Protein 5A71 (pdb70)

Nearest PDB structures (foldseek):
  6j1r-assembly2_A  TM=9.848E-01  e=8.893E-66  Moesziomyces antarcticus
  6j1q-assembly2_B  TM=9.847E-01  e=3.358E-65  Moesziomyces antarcticus
  4k5q-assembly1_A  TM=9.839E-01  e=2.801E-65  Moesziomyces antarcticus
  4k6h-assembly1_A  TM=9.852E-01  e=5.124E-65  Moesziomyces antarcticus
  6j1p-assembly1_A  TM=9.901E-01  e=2.779E-64  Moesziomyces antarcticus

Solvent-accessible surface area: 22688 Å² total; per-residue (Å²): 109,34,98,55,106,57,26,88,74,64,54,79,124,84,58,0,55,87,12,15,64,8,70,86,39,58,32,89,84,10,86,117,5,0,0,0,0,0,0,22,0,0,34,0,42,75,0,0,78,9,0,1,12,36,3,0,58,92,16,50,13,23,0,0,27,0,31,1,81,58,80,0,0,56,23,0,1,18,1,0,3,11,1,3,7,0,0,58,24,0,44,71,12,18,59,95,85,118,0,9,2,0,0,2,8,0,0,0,0,0,2,0,0,0,3,0,7,2,25,48,0,50,67,38,3,39,31,1,0,0,0,0,0,4,0,51,0,11,80,54,6,27,11,18,14,73,33,38,57,1,2,11,0,14,41,0,9,16,44,54,10,2,0,5,5,0,0,119,86,3,29,0,17,51,41,36,8,43,0,0,0,0,0,0,16,38,0,36,69,3,16,51,0,83,49,76,28,53,124,0,0,0,50,0,95,114,17,47,30,4,7,0,10,61,43,18,26,124,171,30,100,4,71,4,7,8,0,1,4,1,27,0,0,10,9,0,0,105,6,0,7,127,8,128,73,4,37,5,106,72,104,66,21,24,124,129,30,27,43,49,119,17,0,86,82,5,55,103,121,47,60,109,52,0,76,55,7,52,64,58,1,19,58,14,30,74,92,16,53,94,54,111,34,11,17,52,2,39,90,46,0,98,91,58,1,96,43,81,189,9,58,100,25,99,10,143,107,31,98,56,106,48,25,86,73,62,53,81,131,81,62,0,51,86,13,14,63,11,76,86,32,56,39,94,84,10,82,112,4,0,0,0,0,0,0,18,2,3,35,0,42,98,0,0,81,8,0,0,10,31,2,0,58,91,37,46,21,20,0,0,29,0,30,1,78,58,82,0,2,56,21,0,3,20,1,0,4,7,1,2,6,0,1,58,30,0,45,62,10,22,59,95,85,125,1,12,2,0,0,4,8,0,0,0,0,0,1,0,0,0,3,0,6,2,23,50,0,54,85,42,7,26,29,1,0,0,0,0,0,3,1,56,0,21,90,59,82,41,137,73,29,70,152,42,70,10,1,10,0,38,50,0,14,63,59,48,8,1,0,6,6,0,0,124,87,4,31,0,29,51,41,37,10,46,0,0,0,0,0,0,16,13,0,25,70,1,14,32,0,96,44,77,34,78,103,0,0,0,50,0,125,95,18,50,31,6,8,0,16,63,50,16,23,85,40,17,30,4,39,5,6,10,0,1,5,1,22,0,0,4,3,0,0,64,4,1,7,154,7,141,87,4,38,5,116,70,92,52,21,24,117,130,33,26,39,21,23,20,0,83,78,5,63,98,130,49,61,94,50,0,78,55,11,46,73,85,5,18,57,22,25,73,90,17,60,84,59,121,33,9,16,52,2,49,87,50,0,91,91,59,0,97,44,76,177,14,59,97,29,86,12,134

InterPro domains:
  IPR029058 Alpha/Beta hydrolase fold [G3DSA:3.40.50.1820] (26-342)
  IPR029058 Alpha/Beta hydrolase fold [SSF53474] (57-226)
  IPR053228 Stereospecific Lipase [PTHR37574] (26-327)

Sequence (632 aa):
LPSGSDPAFSQPKSVLDAGLTCQGASPSSVSKPILLVPGTGTTGPQSFDSNWIPLSTQLGYTPCWISPPPFMLNNDTTQVNTEYMVNAITALYAGSGNNKLPVLTWSSQGGLVAQWGLTFFPSIRSKVDRLMAFAPDYKGTVVLAGPLDALAVSAPSVWQQTTTGSALTTALRNAGGLTQIVPTTNLLYSATDEIVQPQVVSSNSPLDSSYLFNGKNVQAQAAVVCGPLFVIDHAGSLTSQFSYVVGRSALRSTTGQARSADYGITDCNPLPANDLTPEQKVAAAALLLAAPPAAAAAAAAIVAGPKQNCEPDLMMPYARPFAVGKRTCSGIVTLPSGSDPAFSQPKKSVLDAGLTCCQGASPSSSVSSKPILLVPGTGTTGPQSFDSNWIPLSSTQLGYTPCWISPPPFMLNDTQVNTEYMMVNAITALYAGSGNNNKKLPVLTWSSQGGLVAQWGLTFFPSIRSKKVDRLMAFAPDYKGTVLAGPLLDALAVSAPSVWQQTTGSALTTALRNAGGLTQIVPTTNLYSATDEIVQPQVSNSPLDSSYLFNGKNVQAQAVCGPLFVIDHAGSLTSQFSYVVVGRSALRRSTTGQARSADYGITDCNPLPANDLTTPPEQKVAAAALLAPAAAAIVAGPKQNCEPDLMMPYARPFAVGKRTCSGIVT

Foldseek 3Di:
DDDDAFDDAPDDPVLLLVQKDWPPDRLQAAAQEEEEEEAFLAARCLLPVLACCVLVVVVPHTYMYGGPPDRNLADLQNSLVSVLSSLVSNCNNHPVDAHAYEYAECRVLSVLVCVLRHVVCLSRHQAYEYFNYQLQAACVLVVCLVVQLGGQVNQLRHHPHLNSLLCVLSPSLADSHAYEYEYECQAPHHDDQQPQDSVGRRHHHVYNYHYPCVFANSVQDAYRLLSRFWQLNSQLVVQQRPDPRNHHDPVRDHNVSSTSQGHPPGDPVSSVSSVVSCPSSVVSSVVDDTGNFHADDDPSRLVSRAQGATPVGGRD/DDDDAFDDAPDDLVVLLVQKDWVPDDLQAAAQEEEEEEAALAFRCLLPVLACCVLVVVVPHTYMYGGPPDRNLAALVNSLVSVLSSLVSNCNNNVNAAHAYEYAESRVLSVLVCVLRHVVCLRRHQAYEYFNYQLQAACDPDDLDDPLWFTQVNQVRHHLHLNSLLCVLSPSLADSHAYEYEYECAAPGHDDQNPQDVVGRRHGHVYNYHHPCVFANDPLDAYSLLSRFWQLNSQLVSQCRPDPRNHHDPVRDGNVSSTSQGHPPRDPVSSVSSVVSVPSSSVSRSVDHTDRFHDDDDPSRLVSRAQGATPVGGGD

Secondary structure (DSSP, 8-state):
---SPPPPPSS-HHHHHHTEEETTBBTTB-SSEEEEEPPTT--HHHHHTTTHHHHHHHTT-EEEEE--TTTT-S-HHHHHHHHHHHHHHHHHHTTS--EEEEEETHHHHHHHHHHHH-GGGTTTEEEEEEES--TT-BGGGHHHHHTT-B-HHHHHTBTT-HHHHHHHHTTTTB-SS-EEEEE-TT-SSS----SSSTTSTT--BTSEEEEHHHHH-TT----TTHHHHBHHHHHHHHHHHH-TTSS--GGG--GGG---SBPTTS-HHHHHHHHTTHHHHHHHHHHS--BSSPPPPPTTTGGGSTT-EETTEE--/---SPPPPPSS-HHHHHHTEEETTBBTTB-SSEEEEEPPTT--HHHHHTTTHHHHHHHTT-EEEEE--TTTT-S-HHHHHHHHHHHHHHHHHHTTS--EEEEEETHHHHHHHHHHHH-GGGGGGEEEEEEES--TT-B----TTS-TT-B-HHHHHTBTT-HHHHHHHHTTTTB-SS-EEEEE-TT-SSS----SSSTTSTT--BTSEEEEHHHHH-TT----TTHHHHBHHHHHHHHHHHH-TTSS--GGG--GGG---SB-TTS-HHHHHHHHTSHHHHHHHHHHS--BSSPPPPPTTTGGGSTT-EETTEE--

B-factor: mean 13.01, std 9.09, range [2.25, 96.19]

Organism: Pseudozyma antarctica (NCBI:txid84753)

CATH classification: 3.40.50.1820

Structure (mmCIF, N/CA/C/O backbone):
data_5A71
#
_entry.id   5A71
#
_cell.length_a   39.670
_cell.length_b   48.940
_cell.length_c   71.610
_cell.angle_alpha   88.74
_cell.angle_beta   97.15
_cell.angle_gamma   108.44
#
_symmetry.space_group_name_H-M   'P 1'
#
loop_
_entity.id
_entity.type
_entity.pdbx_description
1 polymer 'LIPASE B'
2 branched 2-acetamido-2-deoxy-beta-D-glucopyranose-(1-4)-2-acetamido-2-deoxy-beta-D-glucopyranose
3 non-polymer 'ISOPROPYL ALCOHOL'
4 non-polymer 'POTASSIUM ION'
5 non-polymer 'SODIUM ION'
6 water water
#
loop_
_atom_site.group_PDB
_atom_site.id
_atom_site.type_symbol
_atom_site.label_atom_id
_atom_site.label_alt_id
_atom_site.label_comp_id
_atom_site.label_asym_id
_atom_site.label_entity_id
_atom_site.label_seq_id
_atom_site.pdbx_PDB_ins_code
_atom_site.Cartn_x
_atom_site.Cartn_y
_atom_site.Cartn_z
_atom_site.occupancy
_atom_site.B_iso_or_equiv
_atom_site.auth_seq_id
_atom_site.auth_comp_id
_atom_site.auth_asym_id
_atom_site.auth_atom_id
_atom_site.pdbx_PDB_model_num
ATOM 1 N N . LEU A 1 1 ? -6.935 12.802 -14.193 1.00 16.07 1 LEU A N 1
ATOM 2 C CA . LEU A 1 1 ? -5.958 11.663 -13.986 1.00 11.36 1 LEU A CA 1
ATOM 3 C C . LEU A 1 1 ? -4.905 11.778 -15.090 1.00 10.15 1 LEU A C 1
ATOM 4 O O . LEU A 1 1 ? -5.291 11.842 -16.277 1.00 11.59 1 LEU A O 1
ATOM 9 N N . PRO A 1 2 ? -3.616 11.797 -14.796 1.00 8.80 2 PRO A N 1
ATOM 10 C CA . PRO A 1 2 ? -2.643 11.885 -15.859 1.00 9.28 2 PRO A CA 1
ATOM 11 C C . PRO A 1 2 ? -2.792 10.707 -16.817 1.00 8.81 2 PRO A C 1
ATOM 12 O O . PRO A 1 2 ? -3.068 9.620 -16.427 1.00 11.13 2 PRO A O 1
ATOM 16 N N . SER A 1 3 ? -2.519 10.965 -18.099 1.00 8.28 3 SER A N 1
ATOM 17 C CA . SER A 1 3 ? -2.660 9.990 -19.137 1.00 9.39 3 SER A CA 1
ATOM 18 C C . SER A 1 3 ? -1.655 10.120 -20.220 1.00 10.56 3 SER A C 1
ATOM 19 O O . SER A 1 3 ? -1.871 9.654 -21.355 1.00 15.05 3 SER A O 1
ATOM 22 N N . GLY A 1 4 ? -0.547 10.767 -19.961 1.00 8.14 4 GLY A N 1
ATOM 23 C CA . GLY A 1 4 ? 0.525 10.989 -20.934 1.00 8.84 4 GLY A CA 1
ATOM 24 C C . GLY A 1 4 ? 1.676 10.071 -20.682 1.00 7.93 4 GLY A C 1
ATOM 25 O O . GLY A 1 4 ? 1.528 8.933 -20.254 1.00 8.61 4 GLY A O 1
ATOM 26 N N . SER A 1 5 ? 2.883 10.567 -20.955 1.00 7.83 5 SER A N 1
ATOM 27 C CA . SER A 1 5 ? 4.066 9.778 -20.825 1.00 7.82 5 SER A CA 1
ATOM 28 C C . SER A 1 5 ? 4.354 9.495 -19.373 1.00 7.47 5 SER A C 1
ATOM 29 O O . SER A 1 5 ? 4.023 10.244 -18.482 1.00 9.80 5 SER A O 1
ATOM 32 N N . ASP A 1 6 ? 5.055 8.384 -19.151 1.00 7.21 6 ASP A N 1
ATOM 33 C CA . ASP A 1 6 ? 5.612 8.082 -17.812 1.00 7.70 6 ASP A CA 1
ATOM 34 C C . ASP A 1 6 ? 6.696 9.116 -17.520 1.00 8.74 6 ASP A C 1
ATOM 35 O O . ASP A 1 6 ? 7.521 9.404 -18.391 1.00 11.29 6 ASP A O 1
ATOM 40 N N . PRO A 1 7 ? 6.819 9.584 -16.287 1.00 8.01 7 PRO A N 1
ATOM 41 C CA . PRO A 1 7 ? 8.038 10.248 -15.869 1.00 9.02 7 PRO A CA 1
ATOM 42 C C . PRO A 1 7 ? 9.235 9.325 -15.961 1.00 8.98 7 PRO A C 1
ATOM 43 O O . PRO A 1 7 ? 9.150 8.140 -15.839 1.00 10.07 7 PRO A O 1
ATOM 47 N N . ALA A 1 8 ? 10.394 9.945 -16.169 1.00 10.06 8 ALA A N 1
ATOM 48 C CA . ALA A 1 8 ? 11.687 9.217 -16.108 1.00 11.12 8 ALA A CA 1
ATOM 49 C C . ALA A 1 8 ? 11.984 8.871 -14.635 1.00 10.37 8 ALA A C 1
ATOM 50 O O . ALA A 1 8 ? 11.627 9.597 -13.696 1.00 15.07 8 ALA A O 1
ATOM 52 N N . PHE A 1 9 ? 12.629 7.756 -14.452 1.00 9.94 9 PHE A N 1
ATOM 53 C CA . PHE A 1 9 ? 13.116 7.404 -13.119 1.00 9.81 9 PHE A CA 1
ATOM 54 C C . PHE A 1 9 ? 14.346 8.219 -12.775 1.00 9.93 9 PHE A C 1
ATOM 55 O O . PHE A 1 9 ? 15.208 8.490 -13.625 1.00 13.24 9 PHE A O 1
ATOM 63 N N . SER A 1 10 ? 14.465 8.575 -11.506 1.00 9.77 10 SER A N 1
ATOM 64 C CA . SER A 1 10 ? 15.704 9.179 -10.938 1.00 9.94 10 SER A CA 1
ATOM 65 C C . SER A 1 10 ? 16.748 8.208 -10.650 1.00 9.54 10 SER A C 1
ATOM 66 O O . SER A 1 10 ? 17.933 8.543 -10.639 1.00 12.74 10 SER A O 1
ATOM 69 N N . GLN A 1 11 ? 16.384 6.981 -10.347 1.00 9.05 11 GLN A N 1
ATOM 70 C CA . GLN A 1 11 ? 17.341 5.951 -9.974 1.00 8.95 11 GLN A CA 1
ATOM 71 C C . GLN A 1 11 ? 17.683 5.101 -11.213 1.00 8.60 11 GLN A C 1
ATOM 72 O O . GLN A 1 11 ? 16.802 4.807 -12.015 1.00 9.99 11 GLN A O 1
ATOM 78 N N . PRO A 1 12 ? 18.905 4.608 -11.333 1.00 8.60 12 PRO A N 1
ATOM 79 C CA . PRO A 1 12 ? 19.240 3.688 -12.410 1.00 9.37 12 PRO A CA 1
ATOM 80 C C . PRO A 1 12 ? 18.513 2.376 -12.294 1.00 9.09 12 PRO A C 1
ATOM 81 O O . PRO A 1 12 ? 18.204 1.899 -11.201 1.00 9.03 12 PRO A O 1
ATOM 85 N N . LYS A 1 13 ? 18.366 1.717 -13.427 1.00 10.93 13 LYS A N 1
ATOM 86 C CA . LYS A 1 13 ? 17.757 0.395 -13.465 1.00 13.91 13 LYS A CA 1
ATOM 87 C C . LYS A 1 13 ? 18.482 -0.622 -12.576 1.00 11.34 13 LYS A C 1
ATOM 88 O O . LYS A 1 13 ? 17.797 -1.433 -11.915 1.00 12.67 13 LYS A O 1
ATOM 94 N N . SER A 1 14 ? 19.818 -0.566 -12.501 1.00 11.01 14 SER A N 1
ATOM 95 C CA . SER A 1 14 ? 20.504 -1.551 -11.671 1.00 11.38 14 SER A CA 1
ATOM 96 C C . SER A 1 14 ? 20.035 -1.397 -10.201 1.00 11.33 14 SER A C 1
ATOM 97 O O . SER A 1 14 ? 19.903 -2.418 -9.542 1.00 13.43 14 SER A O 1
ATOM 100 N N . VAL A 1 15 ? 19.853 -0.179 -9.778 1.00 9.18 15 VAL A N 1
ATOM 101 C CA . VAL A 1 15 ? 19.454 0.090 -8.406 1.00 9.09 15 VAL A CA 1
ATOM 102 C C . VAL A 1 15 ? 18.018 -0.429 -8.193 1.00 8.66 15 VAL A C 1
ATOM 103 O O . VAL A 1 15 ? 17.717 -1.097 -7.196 1.00 9.91 15 VAL A O 1
ATOM 107 N N . LEU A 1 16 ? 17.116 -0.060 -9.094 1.00 8.37 16 LEU A N 1
ATOM 108 C CA . LEU A 1 16 ? 15.727 -0.466 -8.912 1.00 8.07 16 LEU A CA 1
ATOM 109 C C . LEU A 1 16 ? 15.594 -1.958 -8.957 1.00 9.13 16 LEU A C 1
ATOM 110 O O . LEU A 1 16 ? 14.856 -2.577 -8.159 1.00 9.21 16 LEU A O 1
ATOM 115 N N . ASP A 1 17 ? 16.253 -2.632 -9.918 1.00 9.95 17 ASP A N 1
ATOM 116 C CA . ASP A 1 17 ? 16.214 -4.093 -9.947 1.00 12.29 17 ASP A CA 1
ATOM 117 C C . ASP A 1 17 ? 16.763 -4.762 -8.717 1.00 13.27 17 ASP A C 1
ATOM 118 O O . ASP A 1 17 ? 16.233 -5.795 -8.282 1.00 14.50 17 ASP A O 1
ATOM 123 N N . ALA A 1 18 ? 17.801 -4.162 -8.099 1.00 12.00 18 ALA A N 1
ATOM 124 C CA . ALA A 1 18 ? 18.358 -4.720 -6.904 1.00 13.77 18 ALA A CA 1
ATOM 125 C C . ALA A 1 18 ? 17.386 -4.785 -5.751 1.00 12.10 18 ALA A C 1
ATOM 126 O O . ALA A 1 18 ? 17.545 -5.543 -4.816 1.00 14.03 18 ALA A O 1
ATOM 128 N N . GLY A 1 19 ? 16.366 -3.889 -5.771 1.00 10.13 19 GLY A N 1
ATOM 129 C CA . GLY A 1 19 ? 15.383 -3.843 -4.704 1.00 9.42 19 GLY A CA 1
ATOM 130 C C . GLY A 1 19 ? 14.246 -4.799 -4.836 1.00 8.95 19 GLY A C 1
ATOM 131 O O . GLY A 1 19 ? 13.405 -4.850 -3.988 1.00 9.64 19 GLY A O 1
ATOM 132 N N . LEU A 1 20 ? 14.208 -5.614 -5.910 1.00 10.02 20 LEU A N 1
ATOM 133 C CA . LEU A 1 20 ? 13.154 -6.563 -6.191 1.00 9.33 20 LEU A CA 1
ATOM 134 C C . LEU A 1 20 ? 13.606 -7.963 -6.079 1.00 10.64 20 LEU A C 1
ATOM 135 O O . LEU A 1 20 ? 14.644 -8.341 -6.636 1.00 12.60 20 LEU A O 1
ATOM 140 N N . THR A 1 21 ? 12.866 -8.821 -5.328 1.00 9.74 21 THR A N 1
ATOM 141 C CA . THR A 1 21 ? 13.146 -10.210 -5.146 1.00 11.38 21 THR A CA 1
ATOM 142 C C . THR 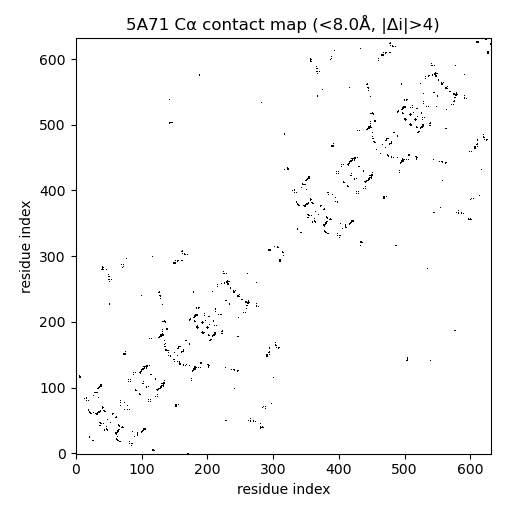A 1 21 ? 11.868 -10.988 -5.287 1.00 10.55 21 THR A C 1
ATOM 143 O O . THR A 1 21 ? 10.841 -10.553 -4.852 1.00 11.02 21 THR A O 1
ATOM 147 N N . CYS A 1 22 ? 12.002 -12.227 -5.800 1.00 11.21 22 CYS A N 1
ATOM 148 C CA . CYS A 1 22 ? 10.917 -13.151 -5.792 1.00 11.48 22 CYS A CA 1
ATOM 149 C C . CYS A 1 22 ? 11.348 -14.394 -4.996 1.00 12.59 22 CYS A C 1
ATOM 150 O O . CYS A 1 22 ? 12.459 -14.845 -5.094 1.00 13.86 22 CYS A O 1
ATOM 153 N N . GLN A 1 23 ? 10.367 -15.061 -4.379 1.00 11.23 23 GLN A N 1
ATOM 154 C CA . GLN A 1 23 ? 10.640 -16.286 -3.713 1.00 11.77 23 GLN A CA 1
ATOM 155 C C . GLN A 1 23 ? 10.884 -17.398 -4.699 1.00 11.81 23 GLN A C 1
ATOM 156 O O . GLN A 1 23 ? 10.004 -17.804 -5.424 1.00 13.94 23 GLN A O 1
ATOM 162 N N . GLY A 1 24 ? 12.059 -17.990 -4.685 1.00 11.92 24 GLY A N 1
ATOM 163 C CA . GLY A 1 24 ? 12.375 -19.166 -5.473 1.00 13.01 24 GLY A CA 1
ATOM 164 C C . GLY A 1 24 ? 12.428 -18.926 -6.923 1.00 11.95 24 GLY A C 1
ATOM 165 O O . GLY A 1 24 ? 12.334 -19.911 -7.679 1.00 14.83 24 GLY A O 1
ATOM 166 N N . ALA A 1 25 ? 12.597 -17.709 -7.385 1.00 12.08 25 ALA A N 1
ATOM 167 C CA . ALA A 1 25 ? 12.518 -17.408 -8.804 1.00 12.71 25 ALA A CA 1
ATOM 168 C C . ALA A 1 25 ? 13.193 -16.076 -9.060 1.00 13.86 25 ALA A C 1
ATOM 169 O O . ALA A 1 25 ? 13.274 -15.227 -8.204 1.00 14.96 25 ALA A O 1
ATOM 171 N N . SER A 1 26 ? 13.598 -15.877 -10.321 1.00 17.14 26 SER A N 1
ATOM 172 C CA . SER A 1 26 ? 14.029 -14.593 -10.832 1.00 17.92 26 SER A CA 1
ATOM 173 C C . SER A 1 26 ? 12.756 -13.803 -11.379 1.00 14.76 26 SER A C 1
ATOM 174 O O . SER A 1 26 ? 11.927 -14.424 -12.013 1.00 15.09 26 SER A O 1
ATOM 177 N N . PRO A 1 27 ? 12.726 -12.441 -11.223 1.00 16.71 27 PRO A N 1
ATOM 178 C CA . PRO A 1 27 ? 11.618 -11.705 -11.835 1.00 17.29 27 PRO A CA 1
ATOM 179 C C . PRO A 1 27 ? 11.530 -11.912 -13.302 1.00 16.28 27 PRO A C 1
ATOM 180 O O . PRO A 1 27 ? 10.512 -11.723 -13.849 1.00 18.30 27 PRO A O 1
ATOM 184 N N . SER A 1 28 ? 12.657 -12.284 -13.949 1.00 17.71 28 SER A N 1
ATOM 185 C CA . SER A 1 28 ? 12.656 -12.454 -15.403 1.00 18.95 28 SER A CA 1
ATOM 186 C C . SER A 1 28 ? 11.972 -13.677 -15.865 1.00 19.72 28 SER A C 1
ATOM 187 O O . SER A 1 28 ? 11.590 -13.719 -17.118 1.00 20.82 28 SER A O 1
ATOM 190 N N . SER A 1 29 ? 11.620 -14.615 -14.946 1.00 17.79 29 SER A N 1
ATOM 191 C CA . SER A 1 29 ? 10.963 -15.825 -15.329 1.00 20.64 29 SER A CA 1
ATOM 192 C C . SER A 1 29 ? 10.201 -16.370 -14.107 1.00 18.48 29 SER A C 1
ATOM 193 O O . SER A 1 29 ? 10.773 -17.091 -13.320 1.00 18.64 29 SER A O 1
ATOM 196 N N . VAL A 1 30 ? 8.982 -15.927 -13.911 1.00 17.01 30 VAL A N 1
ATOM 197 C CA . VAL A 1 30 ? 8.269 -16.220 -12.663 1.00 15.16 30 VAL A CA 1
ATOM 198 C C . VAL A 1 30 ? 6.816 -16.561 -13.024 1.00 15.61 30 VAL A C 1
ATOM 199 O O . VAL A 1 30 ? 6.261 -15.956 -13.860 1.00 16.06 30 VAL A O 1
ATOM 203 N N . SER A 1 31 ? 6.231 -17.508 -12.347 1.00 14.71 31 SER A N 1
ATOM 204 C CA . SER A 1 31 ? 4.919 -17.973 -12.498 1.00 16.02 31 SER A CA 1
ATOM 205 C C . SER A 1 31 ? 3.946 -17.265 -11.509 1.00 13.55 31 SER A C 1
ATOM 206 O O . SER A 1 31 ? 4.202 -17.335 -10.283 1.00 14.22 31 SER A O 1
ATOM 209 N N . LYS A 1 32 ? 2.929 -16.674 -12.059 1.00 13.74 32 LYS A N 1
ATOM 210 C CA . LYS A 1 32 ? 1.828 -16.114 -11.229 1.00 12.35 32 LYS A CA 1
ATOM 211 C C . LYS A 1 32 ? 2.412 -15.236 -10.104 1.00 10.48 32 LYS A C 1
ATOM 212 O O . LYS A 1 32 ? 2.076 -15.411 -8.913 1.00 10.16 32 LYS A O 1
ATOM 218 N N . PRO A 1 33 ? 3.234 -14.231 -10.429 1.00 9.65 33 PRO A N 1
ATOM 219 C CA . PRO A 1 33 ? 3.725 -13.328 -9.409 1.00 9.52 33 PRO A CA 1
ATOM 220 C C . PRO A 1 33 ? 2.582 -12.526 -8.745 1.00 8.65 33 PRO A C 1
ATOM 221 O O . PRO A 1 33 ? 1.594 -12.136 -9.342 1.00 9.74 33 PRO A O 1
ATOM 225 N N . ILE A 1 34 ? 2.860 -12.214 -7.456 1.00 7.91 34 ILE A N 1
ATOM 226 C CA . ILE A 1 34 ? 2.118 -11.158 -6.759 1.00 7.23 34 ILE A CA 1
ATOM 227 C C . ILE A 1 34 ? 3.153 -10.181 -6.231 1.00 6.92 34 ILE A C 1
ATOM 228 O O . ILE A 1 34 ? 4.135 -10.645 -5.662 1.00 8.51 34 ILE A O 1
ATOM 233 N N . LEU A 1 35 ? 2.959 -8.893 -6.412 1.00 6.63 35 LEU A N 1
ATOM 234 C CA . LEU A 1 35 ? 3.954 -7.926 -5.922 1.00 6.47 35 LEU A CA 1
ATOM 235 C C . LEU A 1 35 ? 3.441 -7.396 -4.564 1.00 6.01 35 LEU A C 1
ATOM 236 O O . LEU A 1 35 ? 2.366 -6.817 -4.477 1.00 6.56 35 LEU A O 1
ATOM 241 N N . LEU A 1 36 ? 4.303 -7.543 -3.567 1.00 6.19 36 LEU A N 1
ATOM 242 C CA . LEU A 1 36 ? 4.052 -7.093 -2.194 1.00 5.93 36 LEU A CA 1
ATOM 243 C C . LEU A 1 36 ? 4.838 -5.831 -1.927 1.00 5.74 36 LEU A C 1
ATOM 244 O O . LEU A 1 36 ? 6.054 -5.788 -2.145 1.00 6.77 36 LEU A O 1
ATOM 249 N N . VAL A 1 37 ? 4.150 -4.781 -1.471 1.00 5.51 37 VAL A N 1
ATOM 250 C CA . VAL A 1 37 ? 4.778 -3.477 -1.239 1.00 5.44 37 VAL A CA 1
ATOM 251 C C . VAL A 1 37 ? 4.696 -3.164 0.260 1.00 5.21 37 VAL A C 1
ATOM 252 O O . VAL A 1 37 ? 3.581 -3.071 0.791 1.00 5.39 37 VAL A O 1
ATOM 256 N N . PRO A 1 38 ? 5.829 -3.047 0.926 1.00 5.35 38 PRO A N 1
ATOM 257 C CA . PRO A 1 38 ? 5.872 -2.985 2.400 1.00 5.48 38 PRO A CA 1
ATOM 258 C C . PRO A 1 38 ? 5.474 -1.663 2.982 1.00 5.35 38 PRO A C 1
ATOM 259 O O . PRO A 1 38 ? 5.320 -0.633 2.328 1.00 6.01 38 PRO A O 1
ATOM 263 N N . GLY A 1 39 ? 5.307 -1.722 4.336 1.00 5.75 39 GLY A N 1
ATOM 264 C CA . GLY A 1 39 ? 4.982 -0.564 5.114 1.00 5.92 39 GLY A CA 1
ATOM 265 C C . GLY A 1 39 ? 6.185 0.264 5.548 1.00 5.61 39 GLY A C 1
ATOM 266 O O . GLY A 1 39 ? 7.340 -0.156 5.483 1.00 6.45 39 GLY A O 1
ATOM 267 N N . THR A 1 40 ? 5.902 1.464 6.051 1.00 6.21 40 THR A N 1
ATOM 268 C CA . THR A 1 40 ? 6.929 2.363 6.579 1.00 6.19 40 THR A CA 1
ATOM 269 C C . THR A 1 40 ? 7.781 1.620 7.613 1.00 6.21 40 THR A C 1
ATOM 270 O O . THR A 1 40 ? 7.269 0.970 8.516 1.00 6.63 40 THR A O 1
ATOM 274 N N . GLY A 1 41 ? 9.099 1.807 7.517 1.00 6.10 41 GLY A N 1
ATOM 275 C CA . GLY A 1 41 ? 10.007 1.269 8.513 1.00 6.82 41 GLY A CA 1
ATOM 276 C C . GLY A 1 41 ? 10.323 -0.206 8.323 1.00 6.53 41 GLY A C 1
ATOM 277 O O . GLY A 1 41 ? 10.913 -0.789 9.234 1.00 7.65 41 GLY A O 1
ATOM 278 N N . THR A 1 42 ? 10.041 -0.777 7.172 1.00 5.93 42 THR A N 1
ATOM 279 C CA . THR A 1 42 ? 10.286 -2.188 6.947 1.00 6.09 42 THR A CA 1
ATOM 280 C C . THR A 1 42 ? 10.855 -2.438 5.563 1.00 6.16 42 THR A C 1
ATOM 281 O O . THR A 1 42 ? 10.709 -1.631 4.643 1.00 6.82 42 THR A O 1
ATOM 285 N N . THR A 1 43 ? 11.488 -3.600 5.443 1.00 6.33 43 THR A N 1
ATOM 286 C CA . THR A 1 43 ? 11.765 -4.258 4.156 1.00 6.41 43 THR A CA 1
ATOM 287 C C . THR A 1 43 ? 10.560 -5.131 3.763 1.00 6.23 43 THR A C 1
ATOM 288 O O . THR A 1 43 ? 9.647 -5.392 4.584 1.00 6.24 43 THR A O 1
ATOM 292 N N . GLY A 1 44 ? 10.571 -5.619 2.531 1.00 6.11 44 GLY A N 1
ATOM 293 C CA . GLY A 1 44 ? 9.565 -6.574 2.107 1.00 6.47 44 GLY A CA 1
ATOM 294 C C . GLY A 1 44 ? 9.454 -7.774 3.037 1.00 6.29 44 GLY A C 1
ATOM 295 O O . GLY A 1 44 ? 8.358 -8.135 3.504 1.00 6.62 44 GLY A O 1
ATOM 296 N N . PRO A 1 45 ? 10.559 -8.435 3.333 1.00 6.50 45 PRO A N 1
ATOM 297 C CA . PRO A 1 45 ? 10.510 -9.604 4.234 1.00 6.96 45 PRO A CA 1
ATOM 298 C C . PRO A 1 45 ? 9.977 -9.204 5.606 1.00 6.83 45 PRO A C 1
ATOM 299 O O . PRO A 1 45 ? 9.202 -9.988 6.216 1.00 7.48 45 PRO A O 1
ATOM 303 N N . GLN A 1 46 ? 10.378 -8.078 6.134 1.00 6.17 46 GLN A N 1
ATOM 304 C CA . GLN A 1 46 ? 9.870 -7.717 7.450 1.00 6.84 46 GLN A CA 1
ATOM 305 C C . GLN A 1 46 ? 8.398 -7.471 7.459 1.00 6.76 46 GLN A C 1
ATOM 306 O O . GLN A 1 46 ? 7.696 -7.816 8.436 1.00 7.71 46 GLN A O 1
ATOM 312 N N . SER A 1 47 ? 7.824 -6.869 6.402 1.00 6.23 47 SER A N 1
ATOM 313 C CA . SER A 1 47 ? 6.395 -6.688 6.365 1.00 6.32 47 SER A CA 1
ATOM 314 C C . SER A 1 47 ? 5.642 -8.018 6.205 1.00 6.14 47 SER A C 1
ATOM 315 O O . SER A 1 47 ? 4.566 -8.163 6.764 1.00 6.47 47 SER A O 1
ATOM 318 N N . PHE A 1 48 ? 6.208 -8.949 5.383 1.00 6.10 48 PHE A N 1
ATOM 319 C CA . PHE A 1 48 ? 5.364 -10.028 4.830 1.00 5.88 48 PHE A CA 1
ATOM 320 C C . PHE A 1 48 ? 5.812 -11.438 5.136 1.00 6.38 48 PHE A C 1
ATOM 321 O O . PHE A 1 48 ? 5.051 -12.374 4.862 1.00 6.36 48 PHE A O 1
ATOM 329 N N . ASP A 1 49 ? 7.011 -11.658 5.679 1.00 6.58 49 ASP A N 1
ATOM 330 C CA . ASP A 1 49 ? 7.458 -13.023 5.919 1.00 7.01 49 ASP A CA 1
ATOM 331 C C . ASP A 1 49 ? 6.502 -13.803 6.832 1.00 7.48 49 ASP A C 1
ATOM 332 O O . ASP A 1 49 ? 6.332 -14.993 6.685 1.00 8.42 49 ASP A O 1
ATOM 337 N N . SER A 1 50 ? 5.895 -13.115 7.776 1.00 7.13 50 SER A N 1
ATOM 338 C CA . SER A 1 50 ? 5.031 -13.757 8.760 1.00 8.17 50 SER A CA 1
ATOM 339 C C . SER A 1 50 ? 3.609 -13.834 8.310 1.00 7.95 50 SER A C 1
ATOM 340 O O . SER A 1 50 ? 2.748 -14.266 9.101 1.00 9.86 50 SER A O 1
ATOM 343 N N . ASN A 1 51 ? 3.290 -13.425 7.073 1.00 6.85 51 ASN A N 1
ATOM 344 C CA . ASN A 1 51 ? 1.911 -13.276 6.678 1.00 6.69 51 ASN A CA 1
ATOM 345 C C . ASN A 1 51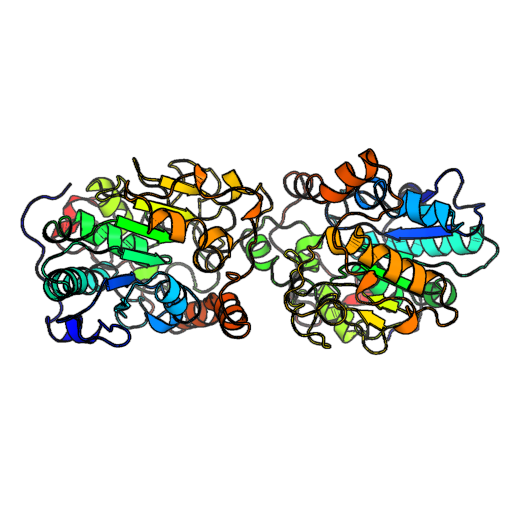 ? 1.753 -13.547 5.162 1.00 6.56 51 ASN A C 1
ATOM 346 O O . ASN A 1 51 ? 1.663 -14.718 4.775 1.00 6.91 51 ASN A O 1
ATOM 351 N N . TRP A 1 52 ? 1.739 -12.528 4.331 1.00 6.30 52 TRP A N 1
ATOM 352 C CA . TRP A 1 52 ? 1.353 -12.700 2.946 1.00 6.39 52 TRP A CA 1
ATOM 353 C C . TRP A 1 52 ? 2.384 -13.394 2.083 1.00 6.36 52 TRP A C 1
ATOM 354 O O . TRP A 1 52 ? 1.989 -13.879 1.007 1.00 7.31 52 TRP A O 1
ATOM 365 N N . ILE A 1 53 ? 3.649 -13.497 2.469 1.00 6.83 53 ILE A N 1
ATOM 366 C CA . ILE A 1 53 ? 4.556 -14.356 1.685 1.00 6.83 53 ILE A CA 1
ATOM 367 C C . ILE A 1 53 ? 4.071 -15.824 1.775 1.00 7.95 53 ILE A C 1
ATOM 368 O O . ILE A 1 53 ? 3.702 -16.384 0.713 1.00 8.13 53 ILE A O 1
ATOM 373 N N . PRO A 1 54 ? 3.918 -16.432 2.953 1.00 7.98 54 PRO A N 1
ATOM 374 C CA . PRO A 1 54 ? 3.395 -17.809 2.978 1.00 9.09 54 PRO A CA 1
ATOM 375 C C . PRO A 1 54 ? 1.928 -17.876 2.552 1.00 8.37 54 PRO A C 1
ATOM 376 O O . PRO A 1 54 ? 1.538 -18.876 1.878 1.00 9.51 54 PRO A O 1
ATOM 380 N N . LEU A 1 55 ? 1.109 -16.895 2.880 1.00 7.75 55 LEU A N 1
ATOM 381 C CA . LEU A 1 55 ? -0.321 -17.024 2.534 1.00 7.98 55 LEU A CA 1
ATOM 382 C C . LEU A 1 55 ? -0.510 -16.948 1.054 1.00 8.45 55 LEU A C 1
ATOM 383 O O . LEU A 1 55 ? -1.305 -17.697 0.488 1.00 9.79 55 LEU A O 1
ATOM 388 N N . SER A 1 56 ? 0.207 -16.022 0.362 1.00 7.81 56 SER A N 1
ATOM 389 C CA . SER A 1 56 ? 0.071 -15.985 -1.072 1.00 8.41 56 SER A CA 1
ATOM 390 C C . SER A 1 56 ? 0.605 -17.217 -1.783 1.00 8.99 56 SER A C 1
ATOM 391 O O . SER A 1 56 ? 0.058 -17.681 -2.782 1.00 9.28 56 SER A O 1
ATOM 394 N N . THR A 1 57 ? 1.637 -17.763 -1.215 1.00 9.10 57 THR A N 1
ATOM 395 C CA . THR A 1 57 ? 2.201 -19.012 -1.762 1.00 9.81 57 THR A CA 1
ATOM 396 C C . THR A 1 57 ? 1.184 -20.135 -1.670 1.00 10.64 57 THR A C 1
ATOM 397 O O . THR A 1 57 ? 0.986 -20.872 -2.668 1.00 12.10 57 THR A O 1
ATOM 401 N N . GLN A 1 58 ? 0.457 -20.247 -0.593 1.00 10.79 58 GLN A N 1
ATOM 402 C CA . GLN A 1 58 ? -0.546 -21.258 -0.467 1.00 11.75 58 GLN A CA 1
ATOM 403 C C . GLN A 1 58 ? -1.715 -21.014 -1.434 1.00 11.84 58 GLN A C 1
ATOM 404 O O . GLN A 1 58 ? -2.439 -22.035 -1.752 1.00 14.32 58 GLN A O 1
ATOM 410 N N . LEU A 1 59 ? -1.961 -19.833 -1.879 1.00 11.67 59 LEU A N 1
ATOM 411 C CA . LEU A 1 59 ? -2.987 -19.506 -2.906 1.00 11.67 59 LEU A CA 1
ATOM 412 C C . LEU A 1 59 ? -2.465 -19.712 -4.298 1.00 13.11 59 LEU A C 1
ATOM 413 O O . LEU A 1 59 ? -3.219 -19.480 -5.252 1.00 16.76 59 LEU A O 1
ATOM 418 N N . GLY A 1 60 ? -1.228 -20.113 -4.461 1.00 12.14 60 GLY A N 1
ATOM 419 C CA . GLY A 1 60 ? -0.712 -20.446 -5.795 1.00 13.59 60 GLY A CA 1
ATOM 420 C C . GLY A 1 60 ? 0.048 -19.343 -6.481 1.00 12.17 60 GLY A C 1
ATOM 421 O O . GLY A 1 60 ? 0.500 -19.572 -7.629 1.00 16.16 60 GLY A O 1
ATOM 422 N N . TYR A 1 61 ? 0.368 -18.276 -5.794 1.00 10.30 61 TYR A N 1
ATOM 423 C CA . TYR A 1 61 ? 1.197 -17.215 -6.367 1.00 10.53 61 TYR A CA 1
ATOM 424 C C . TYR A 1 61 ? 2.658 -17.447 -6.084 1.00 10.18 61 TYR A C 1
ATOM 425 O O . TYR A 1 61 ? 3.014 -18.163 -5.100 1.00 11.00 61 TYR A O 1
ATOM 434 N N . THR A 1 62 ? 3.533 -16.780 -6.834 1.00 10.15 62 THR A N 1
ATOM 435 C CA . THR A 1 62 ? 4.877 -16.635 -6.389 1.00 9.89 62 THR A CA 1
ATOM 436 C C . THR A 1 62 ? 5.018 -15.224 -5.794 1.00 8.59 62 THR A C 1
ATOM 437 O O . THR A 1 62 ? 4.931 -14.251 -6.477 1.00 9.21 62 THR A O 1
ATOM 441 N N . PRO A 1 63 ? 5.236 -15.136 -4.447 1.00 8.62 63 PRO A N 1
ATOM 442 C CA . PRO A 1 63 ? 5.368 -13.772 -3.895 1.00 8.38 63 PRO A CA 1
ATOM 443 C C . PRO A 1 63 ? 6.690 -13.137 -4.329 1.00 7.96 63 PRO A C 1
ATOM 444 O O . PRO A 1 63 ? 7.765 -13.799 -4.266 1.00 8.67 63 PRO A O 1
ATOM 448 N N . CYS A 1 64 ? 6.598 -11.876 -4.675 1.00 7.46 64 CYS A N 1
ATOM 449 C CA . CYS A 1 64 ? 7.721 -11.045 -4.977 1.00 7.57 64 CYS A CA 1
ATOM 450 C C . CYS A 1 64 ? 7.544 -9.758 -4.173 1.00 7.25 64 CYS A C 1
ATOM 451 O O . CYS A 1 64 ? 6.408 -9.399 -3.824 1.00 7.59 64 CYS A O 1
ATOM 454 N N . TRP A 1 65 ? 8.627 -9.071 -3.876 1.00 6.96 65 TRP A N 1
ATOM 455 C CA . TRP A 1 65 ? 8.510 -7.848 -3.043 1.00 6.80 65 TRP A CA 1
ATOM 456 C C . TRP A 1 65 ? 9.632 -6.897 -3.407 1.00 6.92 65 TRP A C 1
ATOM 457 O O . TRP A 1 65 ? 10.652 -7.265 -3.944 1.00 7.76 65 TRP A O 1
ATOM 468 N N . ILE A 1 66 ? 9.359 -5.642 -3.087 1.00 6.58 66 ILE A N 1
ATOM 469 C CA . ILE A 1 66 ? 10.426 -4.622 -3.100 1.00 6.74 66 ILE A CA 1
ATOM 470 C C . ILE A 1 66 ? 10.787 -4.215 -1.706 1.00 6.42 66 ILE A C 1
ATOM 471 O O . ILE A 1 66 ? 9.969 -4.232 -0.792 1.00 6.80 66 ILE A O 1
ATOM 476 N N . SER A 1 67 ? 12.034 -3.788 -1.579 1.00 6.38 67 SER A N 1
ATOM 477 C CA . SER A 1 67 ? 12.558 -3.286 -0.314 1.00 6.58 67 SER A CA 1
ATOM 478 C C . SER A 1 67 ? 13.287 -1.948 -0.559 1.00 6.81 67 SER A C 1
ATOM 479 O O . SER A 1 67 ? 14.536 -1.922 -0.454 1.00 8.49 67 SER A O 1
ATOM 482 N N . PRO A 1 68 ? 12.602 -0.886 -0.841 1.00 7.27 68 PRO A N 1
ATOM 483 C CA . PRO A 1 68 ? 13.290 0.401 -1.082 1.00 8.24 68 PRO A CA 1
ATOM 484 C C . PRO A 1 68 ? 14.018 0.822 0.177 1.00 8.22 68 PRO A C 1
ATOM 485 O O . PRO A 1 68 ? 13.439 0.879 1.242 1.00 8.35 68 PRO A O 1
ATOM 489 N N . PRO A 1 69 ? 15.322 1.158 0.030 1.00 9.34 69 PRO A N 1
ATOM 490 C CA . PRO A 1 69 ? 16.062 1.530 1.240 1.00 9.71 69 PRO A CA 1
ATOM 491 C C . PRO A 1 69 ? 15.917 3.013 1.548 1.00 8.04 69 PRO A C 1
ATOM 492 O O . PRO A 1 69 ? 15.570 3.804 0.720 1.00 8.68 69 PRO A O 1
ATOM 496 N N . PRO A 1 70 ? 16.183 3.392 2.815 1.00 7.76 70 PRO A N 1
ATOM 497 C CA . PRO A 1 70 ? 16.310 2.535 4.024 1.00 8.11 70 PRO A CA 1
ATOM 498 C C . PRO A 1 70 ? 14.932 2.314 4.613 1.00 7.06 70 PRO A C 1
ATOM 499 O O . PRO A 1 70 ? 14.285 3.243 5.088 1.00 7.12 70 PRO A O 1
ATOM 503 N N . PHE A 1 71 ? 14.468 1.094 4.525 1.00 6.46 71 PHE A N 1
ATOM 504 C CA . PHE A 1 71 ? 13.254 0.697 5.245 1.00 6.06 71 PHE A CA 1
ATOM 505 C C . PHE A 1 71 ? 12.045 1.561 4.905 1.00 5.87 71 PHE A C 1
ATOM 506 O O . PHE A 1 71 ? 11.237 1.848 5.786 1.00 5.89 71 PHE A O 1
ATOM 514 N N . MET A 1 72 ? 11.870 1.928 3.625 1.00 5.64 72 MET A N 1
ATOM 515 C CA . MET A 1 72 ? 10.699 2.713 3.235 1.00 5.42 72 MET A CA 1
ATOM 516 C C . MET A 1 72 ? 10.635 4.085 3.902 1.00 5.64 72 MET A C 1
ATOM 517 O O . MET A 1 72 ? 9.589 4.741 3.893 1.00 6.73 72 MET A O 1
ATOM 522 N N . LEU A 1 73 ? 11.758 4.573 4.427 1.00 5.61 73 LEU A N 1
ATOM 523 C CA . LEU A 1 73 ? 11.780 5.864 5.108 1.00 5.65 73 LEU A CA 1
ATOM 524 C C . LEU A 1 73 ? 12.166 7.013 4.214 1.00 5.75 73 LEU A C 1
ATOM 525 O O . LEU A 1 73 ? 11.966 8.181 4.564 1.00 6.34 73 LEU A O 1
ATOM 530 N N A ASN A 1 74 ? 12.741 6.714 3.033 0.88 5.87 74 ASN A N 1
ATOM 531 N N B ASN A 1 74 ? 12.696 6.684 3.030 0.12 5.93 74 ASN A N 1
ATOM 532 C CA A ASN A 1 74 ? 13.110 7.769 2.091 0.88 6.12 74 ASN A CA 1
ATOM 533 C CA B ASN A 1 74 ? 13.040 7.695 2.058 0.12 6.02 74 ASN A CA 1
ATOM 534 C C A ASN A 1 74 ? 11.884 8.130 1.219 0.88 5.87 74 ASN A C 1
ATOM 535 C C B ASN A 1 74 ? 11.859 8.100 1.181 0.12 5.93 74 ASN A C 1
ATOM 536 O O A ASN A 1 74 ? 10.858 7.490 1.271 0.88 6.45 74 ASN A O 1
ATOM 537 O O B ASN A 1 74 ? 10.802 7.435 1.187 0.12 7.08 74 ASN A O 1
ATOM 546 N N . ASP A 1 75 ? 12.086 9.177 0.423 1.00 6.00 75 ASP A N 1
ATOM 547 C CA . ASP A 1 75 ? 11.092 9.752 -0.501 1.00 5.83 75 ASP A CA 1
ATOM 548 C C . ASP A 1 75 ? 10.157 8.693 -1.062 1.00 5.64 75 ASP A C 1
ATOM 549 O O . ASP A 1 75 ? 10.587 7.804 -1.817 1.00 6.14 75 ASP A O 1
ATOM 554 N N . THR A 1 76 ? 8.877 8.859 -0.776 1.00 5.48 76 THR A N 1
ATOM 555 C CA A THR A 1 76 ? 7.846 7.987 -1.312 0.82 5.58 76 THR A CA 1
ATOM 556 C CA B THR A 1 76 ? 7.873 7.961 -1.313 0.18 5.77 76 THR A CA 1
ATOM 557 C C . THR A 1 76 ? 7.864 7.952 -2.829 1.00 5.35 76 THR A C 1
ATOM 558 O O . THR A 1 76 ? 7.508 6.912 -3.417 1.00 5.91 76 THR A O 1
ATOM 565 N N . GLN A 1 77 ? 8.251 9.061 -3.463 1.00 5.52 77 GLN A N 1
ATOM 566 C CA . GLN A 1 77 ? 8.283 9.080 -4.913 1.00 5.62 77 GLN A CA 1
ATOM 567 C C . GLN A 1 77 ? 9.355 8.129 -5.479 1.00 5.73 77 GLN A C 1
ATOM 568 O O . GLN A 1 77 ? 9.180 7.555 -6.540 1.00 6.34 77 GLN A O 1
ATOM 574 N N . VAL A 1 78 ? 10.478 8.007 -4.782 1.00 5.82 78 VAL A N 1
ATOM 575 C CA . VAL A 1 78 ? 11.508 7.049 -5.162 1.00 5.91 78 VAL A CA 1
ATOM 576 C C . VAL A 1 78 ? 11.053 5.629 -4.794 1.00 6.18 78 VAL A C 1
ATOM 577 O O . VAL A 1 78 ? 11.260 4.697 -5.598 1.00 6.23 78 VAL A O 1
ATOM 581 N N . ASN A 1 79 ? 10.409 5.452 -3.663 1.00 5.64 79 ASN A N 1
ATOM 582 C CA . ASN A 1 79 ? 9.844 4.145 -3.338 1.00 6.03 79 ASN A CA 1
ATOM 583 C C . ASN A 1 79 ? 8.961 3.662 -4.466 1.00 5.93 79 ASN A C 1
ATOM 584 O O . ASN A 1 79 ? 8.941 2.485 -4.812 1.00 6.51 79 ASN A O 1
ATOM 589 N N . THR A 1 80 ? 8.195 4.586 -5.050 1.00 5.64 80 THR A N 1
ATOM 590 C CA . THR A 1 80 ? 7.312 4.272 -6.151 1.00 5.79 80 THR A CA 1
ATOM 591 C C . THR A 1 80 ? 8.104 3.836 -7.382 1.00 5.91 80 THR A C 1
ATOM 592 O O . THR A 1 80 ? 7.612 2.950 -8.110 1.00 6.56 80 THR A O 1
ATOM 596 N N . GLU A 1 81 ? 9.244 4.399 -7.677 1.00 6.13 81 GLU A N 1
ATOM 597 C CA . GLU A 1 81 ? 10.052 3.946 -8.830 1.00 6.44 81 GLU A CA 1
ATOM 598 C C . GLU A 1 81 ? 10.349 2.484 -8.679 1.00 6.64 81 GLU A C 1
ATOM 599 O O . GLU A 1 81 ? 10.310 1.710 -9.659 1.00 6.98 81 GLU A O 1
ATOM 605 N N . TYR A 1 82 ? 10.682 2.021 -7.469 1.00 6.46 82 TYR A N 1
ATOM 606 C CA . TYR A 1 82 ? 10.914 0.590 -7.279 1.00 6.66 82 TYR A CA 1
ATOM 607 C C . TYR A 1 82 ? 9.696 -0.204 -7.663 1.00 6.70 82 TYR A C 1
ATOM 608 O O . TYR A 1 82 ? 9.830 -1.294 -8.258 1.00 7.70 82 TYR A O 1
ATOM 617 N N . MET A 1 83 ? 8.519 0.242 -7.282 1.00 6.30 83 MET A N 1
ATOM 618 C CA . MET A 1 83 ? 7.303 -0.474 -7.589 1.00 6.90 83 MET A CA 1
ATOM 619 C C . MET A 1 83 ? 6.994 -0.469 -9.079 1.00 7.22 83 MET A C 1
ATOM 620 O O . MET A 1 83 ? 6.656 -1.536 -9.647 1.00 7.69 83 MET A O 1
ATOM 625 N N . VAL A 1 84 ? 7.111 0.666 -9.738 1.00 7.05 84 VAL A N 1
ATOM 626 C CA . VAL A 1 84 ? 6.803 0.747 -11.166 1.00 8.00 84 VAL A CA 1
ATOM 627 C C . VAL A 1 84 ? 7.761 -0.160 -11.935 1.00 8.21 84 VAL A C 1
ATOM 628 O O . VAL A 1 84 ? 7.347 -0.947 -12.800 1.00 9.41 84 VAL A O 1
ATOM 632 N N . ASN A 1 85 ? 9.041 -0.070 -11.651 1.00 8.39 85 ASN A N 1
ATOM 633 C CA . ASN A 1 85 ? 10.033 -0.947 -12.303 1.00 9.22 85 ASN A CA 1
ATOM 634 C C . ASN A 1 85 ? 9.655 -2.393 -12.079 1.00 8.99 85 ASN A C 1
ATOM 635 O O . ASN A 1 85 ? 9.746 -3.223 -12.977 1.00 9.55 85 ASN A O 1
ATOM 640 N N . ALA A 1 86 ? 9.270 -2.759 -10.829 1.00 8.14 86 ALA A N 1
ATOM 641 C CA . ALA A 1 86 ? 8.975 -4.152 -10.531 1.00 8.73 86 ALA A CA 1
ATOM 642 C C . ALA A 1 86 ? 7.743 -4.627 -11.306 1.00 8.70 86 ALA A C 1
ATOM 643 O O . ALA A 1 86 ? 7.767 -5.767 -11.785 1.00 9.57 86 ALA A O 1
ATOM 645 N N . ILE A 1 87 ? 6.690 -3.816 -11.395 1.00 8.44 87 ILE A N 1
ATOM 646 C CA . ILE A 1 87 ? 5.541 -4.265 -12.178 1.00 9.13 87 ILE A CA 1
ATOM 647 C C . ILE A 1 87 ? 5.927 -4.461 -13.610 1.00 8.89 87 ILE A C 1
ATOM 648 O O . ILE A 1 87 ? 5.523 -5.472 -14.236 1.00 10.19 87 ILE A O 1
ATOM 653 N N . THR A 1 88 ? 6.702 -3.552 -14.196 1.00 9.12 88 THR A N 1
ATOM 654 C CA . THR A 1 88 ? 7.128 -3.684 -15.590 1.00 10.64 88 THR A CA 1
ATOM 655 C C . THR A 1 88 ? 7.859 -4.980 -15.749 1.00 11.07 88 THR A C 1
ATOM 656 O O . THR A 1 88 ? 7.633 -5.781 -16.709 1.00 11.48 88 THR A O 1
ATOM 660 N N . ALA A 1 89 ? 8.787 -5.275 -14.858 1.00 10.50 89 ALA A N 1
ATOM 661 C CA . ALA A 1 89 ? 9.602 -6.483 -14.912 1.00 11.16 89 ALA A CA 1
ATOM 662 C C . ALA A 1 89 ? 8.766 -7.730 -14.773 1.00 10.95 89 ALA A C 1
ATOM 663 O O . ALA A 1 89 ? 8.992 -8.752 -15.461 1.00 12.35 89 ALA A O 1
ATOM 665 N N . LEU A 1 90 ? 7.913 -7.784 -13.743 1.00 10.11 90 LEU A N 1
ATOM 666 C CA . LEU A 1 90 ? 7.160 -8.986 -13.458 1.00 10.05 90 LEU A CA 1
ATOM 667 C C . LEU A 1 90 ? 6.105 -9.284 -14.489 1.00 10.74 90 LEU A C 1
ATOM 668 O O . LEU A 1 90 ? 5.853 -10.475 -14.744 1.00 11.82 90 LEU A O 1
ATOM 673 N N . TYR A 1 91 ? 5.512 -8.255 -15.104 1.00 11.32 91 TYR A N 1
ATOM 674 C CA . TYR A 1 91 ? 4.594 -8.438 -16.216 1.00 11.91 91 TYR A CA 1
ATOM 675 C C . TYR A 1 91 ? 5.304 -9.079 -17.373 1.00 14.55 91 TYR A C 1
ATOM 676 O O . TYR A 1 91 ? 4.860 -10.177 -17.871 1.00 16.56 91 TYR A O 1
ATOM 685 N N . ALA A 1 92 ? 6.480 -8.609 -17.722 1.00 13.79 92 ALA A N 1
ATOM 686 C CA . ALA A 1 92 ? 7.253 -9.136 -18.834 1.00 15.09 92 ALA A CA 1
ATOM 687 C C . ALA A 1 92 ? 7.687 -10.508 -18.477 1.00 14.88 92 ALA A C 1
ATOM 688 O O . ALA A 1 92 ? 7.767 -11.423 -19.361 1.00 20.58 92 ALA A O 1
ATOM 690 N N . GLY A 1 93 ? 8.090 -10.757 -17.214 1.00 14.00 93 GLY A N 1
ATOM 691 C CA . GLY A 1 93 ? 8.579 -11.987 -16.806 1.00 14.80 93 GLY A CA 1
ATOM 692 C C . GLY A 1 93 ? 7.598 -13.112 -16.549 1.00 16.11 93 GLY A C 1
ATOM 693 O O . GLY A 1 93 ? 8.032 -14.316 -16.251 1.00 17.40 93 GLY A O 1
ATOM 694 N N . SER A 1 94 ? 6.328 -12.853 -16.627 1.00 18.10 94 SER A N 1
ATOM 695 C CA . SER A 1 94 ? 5.308 -13.794 -16.390 1.00 18.09 94 SER A CA 1
ATOM 696 C C . SER A 1 94 ? 4.390 -13.886 -17.662 1.00 22.48 94 SER A C 1
ATOM 697 O O . SER A 1 94 ? 3.220 -14.294 -17.555 1.00 25.81 94 SER A O 1
ATOM 700 N N . GLY A 1 95 ? 4.870 -13.562 -18.884 1.00 27.45 95 GLY A N 1
ATOM 701 C CA . GLY A 1 95 ? 4.015 -13.722 -20.191 1.00 18.34 95 GLY A CA 1
ATOM 702 C C . GLY A 1 95 ? 3.120 -12.650 -20.473 1.00 23.53 95 GLY A C 1
ATOM 703 O O . GLY A 1 95 ? 2.156 -12.981 -21.240 1.00 27.52 95 GLY A O 1
ATOM 704 N N . ASN A 1 96 ? 3.427 -11.329 -20.150 1.00 19.74 96 ASN A N 1
ATOM 705 C CA . ASN A 1 96 ? 2.404 -10.309 -20.329 1.00 27.97 96 ASN A CA 1
ATOM 706 C C . ASN A 1 96 ? 1.208 -10.576 -19.733 1.00 25.15 96 ASN A C 1
ATOM 707 O O . ASN A 1 96 ? 0.182 -10.202 -20.312 1.00 23.34 96 ASN A O 1
ATOM 712 N N . ASN A 1 97 ? 1.296 -11.197 -18.535 1.00 22.30 97 ASN A N 1
ATOM 713 C CA . ASN A 1 97 ? 0.026 -11.335 -17.844 1.00 20.06 97 ASN A CA 1
ATOM 714 C C . ASN A 1 97 ? -0.109 -10.272 -16.675 1.00 13.98 97 ASN A C 1
ATOM 715 O O . ASN A 1 97 ? 0.989 -10.117 -15.987 1.00 15.62 97 ASN A O 1
ATOM 720 N N . LYS A 1 98 ? -1.226 -9.609 -16.574 1.00 13.63 98 LYS A N 1
ATOM 721 C CA . LYS A 1 98 ? -1.386 -8.765 -15.470 1.00 12.95 98 LYS A CA 1
ATOM 722 C C . LYS A 1 98 ? -1.158 -9.460 -14.148 1.00 12.78 98 LYS A C 1
ATOM 723 O O . LYS A 1 98 ? -1.219 -10.710 -14.042 1.00 14.99 98 LYS A O 1
ATOM 729 N N . LEU A 1 99 ? -0.742 -8.720 -13.134 1.00 9.83 99 LEU A N 1
ATOM 730 C CA . LEU A 1 99 ? -0.493 -9.264 -11.823 1.00 8.51 99 LEU A CA 1
ATOM 731 C C . LEU A 1 99 ? -1.168 -8.413 -10.763 1.00 7.85 99 LEU A C 1
ATOM 732 O O . LEU A 1 99 ? -1.341 -7.219 -10.931 1.00 8.11 99 LEU A O 1
ATOM 737 N N . PRO A 1 100 ? -1.441 -9.057 -9.615 1.00 7.85 100 PRO A N 1
ATOM 738 C CA . PRO A 1 100 ? -1.988 -8.312 -8.473 1.00 7.14 100 PRO A CA 1
ATOM 739 C C . PRO A 1 100 ? -0.922 -7.631 -7.662 1.00 6.68 100 PRO A C 1
ATOM 740 O O . PRO A 1 100 ? 0.221 -8.152 -7.614 1.00 7.22 100 PRO A O 1
ATOM 744 N N . VAL A 1 101 ? -1.261 -6.590 -6.989 1.00 6.23 101 VAL A N 1
ATOM 745 C CA . VAL A 1 101 ? -0.388 -5.856 -6.070 1.00 6.45 101 VAL A CA 1
ATOM 746 C C . VAL A 1 101 ? -1.088 -5.869 -4.707 1.00 6.16 101 VAL A C 1
ATOM 747 O O . VAL A 1 101 ? -2.274 -5.578 -4.622 1.00 6.41 101 VAL A O 1
ATOM 751 N N . LEU A 1 102 ? -0.311 -6.223 -3.651 1.00 5.48 102 LEU A N 1
ATOM 752 C CA . LEU A 1 102 ? -0.859 -6.321 -2.289 1.00 5.68 102 LEU A CA 1
ATOM 753 C C . LEU A 1 102 ? 0.068 -5.529 -1.378 1.00 5.39 102 LEU A C 1
ATOM 754 O O . LEU A 1 102 ? 1.279 -5.682 -1.467 1.00 5.83 102 LEU A O 1
ATOM 759 N N . THR A 1 103 ? -0.513 -4.691 -0.514 1.00 5.25 103 THR A N 1
ATOM 760 C CA . THR A 1 103 ? 0.283 -3.692 0.166 1.00 5.33 103 THR A CA 1
ATOM 761 C C . THR A 1 103 ? -0.122 -3.577 1.628 1.00 5.07 103 THR A C 1
ATOM 762 O O . THR A 1 103 ? -1.238 -3.918 2.023 1.00 5.29 103 THR A O 1
ATOM 766 N N . TRP A 1 104 ? 0.789 -2.976 2.407 1.00 5.08 104 TRP A N 1
ATOM 767 C CA . TRP A 1 104 ? 0.473 -2.566 3.791 1.00 5.30 104 TRP A CA 1
ATOM 768 C C . TRP A 1 104 ? 0.914 -1.131 3.972 1.00 4.92 104 TRP A C 1
ATOM 769 O O . TRP A 1 104 ? 1.991 -0.744 3.519 1.00 5.21 104 TRP A O 1
ATOM 780 N N . SER A 1 105 ? 0.086 -0.351 4.665 1.00 5.13 105 SER A N 1
ATOM 781 C CA A SER A 1 105 ? 0.520 0.961 5.122 0.50 5.49 105 SER A CA 1
ATOM 782 C CA B SER A 1 105 ? 0.488 0.981 5.079 0.50 6.28 105 SER A CA 1
ATOM 783 C C . SER A 1 105 ? 0.902 1.782 3.870 1.00 5.53 105 SER A C 1
ATOM 784 O O . SER A 1 105 ? 0.204 1.799 2.865 1.00 5.51 105 SER A O 1
ATOM 789 N N . GLN A 1 106 ? 2.069 2.450 3.947 1.00 5.30 106 GLN A N 1
ATOM 790 C CA . GLN A 1 106 ? 2.592 3.282 2.886 1.00 5.18 106 GLN A CA 1
ATOM 791 C C . GLN A 1 106 ? 2.629 2.533 1.557 1.00 5.11 106 GLN A C 1
ATOM 792 O O . GLN A 1 106 ? 2.584 3.187 0.501 1.00 5.39 106 GLN A O 1
ATOM 798 N N . GLY A 1 107 ? 2.789 1.223 1.569 1.00 4.93 107 GLY A N 1
ATOM 799 C CA . GLY A 1 107 ? 2.854 0.524 0.295 1.00 5.34 107 GLY A CA 1
ATOM 800 C C . GLY A 1 107 ? 1.630 0.802 -0.585 1.00 5.22 107 GLY A C 1
ATOM 801 O O . GLY A 1 107 ? 1.734 0.779 -1.810 1.00 5.62 107 GLY A O 1
ATOM 802 N N . GLY A 1 108 ? 0.459 1.004 0.045 1.00 5.15 108 GLY A N 1
ATOM 803 C CA . GLY A 1 108 ? -0.731 1.315 -0.731 1.00 5.70 108 GLY A CA 1
ATOM 804 C C . GLY A 1 108 ? -0.692 2.709 -1.333 1.00 5.46 108 GLY A C 1
ATOM 805 O O . GLY A 1 108 ? -1.094 2.932 -2.465 1.00 5.93 108 GLY A O 1
ATOM 806 N N . LEU A 1 109 ? -0.194 3.675 -0.547 1.00 5.23 109 LEU A N 1
ATOM 807 C CA . LEU A 1 109 ? 0.061 5.009 -1.067 1.00 5.44 109 LEU A CA 1
ATOM 808 C C . LEU A 1 109 ? 1.047 4.964 -2.249 1.00 5.33 109 LEU A C 1
ATOM 809 O O . LEU A 1 109 ? 0.815 5.628 -3.279 1.00 5.82 109 LEU A O 1
ATOM 814 N N . VAL A 1 110 ? 2.098 4.187 -2.116 1.00 5.24 110 VAL A N 1
ATOM 815 C CA . VAL A 1 110 ? 3.065 3.996 -3.209 1.00 5.96 110 VAL A CA 1
ATOM 816 C C . VAL A 1 110 ? 2.393 3.422 -4.431 1.00 6.03 110 VAL A C 1
ATOM 817 O O . VAL A 1 110 ? 2.601 3.865 -5.571 1.00 6.72 110 VAL A O 1
ATOM 821 N N . ALA A 1 111 ? 1.559 2.395 -4.240 1.00 5.94 111 ALA A N 1
ATOM 822 C CA . ALA A 1 111 ? 0.878 1.774 -5.386 1.00 6.92 111 ALA A CA 1
ATOM 823 C C . ALA A 1 111 ? 0.023 2.796 -6.097 1.00 6.21 111 ALA A C 1
ATOM 824 O O . ALA A 1 111 ? 0.018 2.857 -7.340 1.00 6.64 111 ALA A O 1
ATOM 826 N N . GLN A 1 112 ? -0.799 3.531 -5.329 1.00 5.88 112 GLN A N 1
ATOM 827 C CA . GLN A 1 112 ? -1.710 4.462 -5.950 1.00 6.10 112 GLN A CA 1
ATOM 828 C C . GLN A 1 112 ? -0.963 5.647 -6.557 1.00 5.97 112 GLN A C 1
ATOM 829 O O . GLN A 1 112 ? -1.396 6.162 -7.610 1.00 6.79 112 GLN A O 1
ATOM 835 N N . TRP A 1 113 ? 0.126 6.105 -5.950 1.00 5.54 113 TRP A N 1
ATOM 836 C CA . TRP A 1 113 ? 0.956 7.136 -6.548 1.00 5.81 113 TRP A CA 1
ATOM 837 C C . TRP A 1 113 ? 1.491 6.649 -7.918 1.00 5.81 113 TRP A C 1
ATOM 838 O O . TRP A 1 113 ? 1.451 7.359 -8.916 1.00 6.51 113 TRP A O 1
ATOM 849 N N . GLY A 1 114 ? 1.966 5.410 -7.936 1.00 5.67 114 GLY A N 1
ATOM 850 C CA . GLY A 1 114 ? 2.456 4.855 -9.207 1.00 6.46 114 GLY A CA 1
ATOM 851 C C . GLY A 1 114 ? 1.349 4.785 -10.260 1.00 6.04 114 GLY A C 1
ATOM 852 O O . GLY A 1 114 ? 1.563 5.130 -11.420 1.00 6.49 114 GLY A O 1
ATOM 853 N N . LEU A 1 115 ? 0.174 4.293 -9.868 1.00 5.99 115 LEU A N 1
ATOM 854 C CA . LEU A 1 115 ? -0.931 4.201 -10.825 1.00 6.15 115 LEU A CA 1
ATOM 855 C C . LEU A 1 115 ? -1.367 5.573 -11.280 1.00 6.28 115 LEU A C 1
ATOM 856 O O . LEU A 1 115 ? -1.832 5.703 -12.431 1.00 7.09 115 LEU A O 1
ATOM 861 N N . THR A 1 116 ? -1.274 6.582 -10.433 1.00 5.93 116 THR A N 1
ATOM 862 C CA . THR A 1 116 ? -1.687 7.914 -10.810 1.00 6.47 116 THR A CA 1
ATOM 863 C C . THR A 1 116 ? -0.720 8.538 -11.802 1.00 6.26 116 THR A C 1
ATOM 864 O O . THR A 1 116 ? -1.147 9.152 -12.798 1.00 7.70 116 THR A O 1
ATOM 868 N N . PHE A 1 117 ? 0.580 8.434 -11.550 1.00 6.09 117 PHE A N 1
ATOM 869 C CA . PHE A 1 117 ? 1.568 9.199 -12.304 1.00 6.42 117 PHE A CA 1
ATOM 870 C C . PHE A 1 117 ? 2.288 8.448 -13.394 1.00 6.37 117 PHE A C 1
ATOM 871 O O . PHE A 1 117 ? 2.961 9.076 -14.208 1.00 7.46 117 PHE A O 1
ATOM 879 N N . PHE A 1 118 ? 2.200 7.117 -13.412 1.00 6.48 118 PHE A N 1
ATOM 880 C CA . PHE A 1 118 ? 2.925 6.247 -14.391 1.00 6.81 118 PHE A CA 1
ATOM 881 C C . PHE A 1 118 ? 1.857 5.450 -15.132 1.00 7.17 118 PHE A C 1
ATOM 882 O O . PHE A 1 118 ? 1.620 4.287 -14.819 1.00 7.73 118 PHE A O 1
ATOM 890 N N . PRO A 1 119 ? 1.236 6.030 -16.178 1.00 6.98 119 PRO A N 1
ATOM 891 C CA . PRO A 1 119 ? 0.139 5.324 -16.822 1.00 7.74 119 PRO A CA 1
ATOM 892 C C . PRO A 1 119 ? 0.475 3.954 -17.383 1.00 8.08 119 PRO A C 1
ATOM 893 O O . PRO A 1 119 ? -0.408 3.112 -17.520 1.00 8.65 119 PRO A O 1
ATOM 897 N N . SER A 1 120 ? 1.740 3.718 -17.735 1.00 7.50 120 SER A N 1
ATOM 898 C CA . SER A 1 120 ? 2.083 2.449 -18.333 1.00 8.36 120 SER A CA 1
ATOM 899 C C . SER A 1 120 ? 1.733 1.223 -17.502 1.00 8.37 120 SER A C 1
ATOM 900 O O . SER A 1 120 ? 1.517 0.153 -18.058 1.00 10.49 120 SER A O 1
ATOM 903 N N . ILE A 1 121 ? 1.700 1.353 -16.177 1.00 7.25 121 ILE A N 1
ATOM 904 C CA . ILE A 1 121 ? 1.454 0.201 -15.353 1.00 7.61 121 ILE A CA 1
ATOM 905 C C . ILE A 1 121 ? 0.007 -0.146 -15.202 1.00 8.20 121 ILE A C 1
ATOM 906 O O . ILE A 1 121 ? -0.323 -1.240 -14.697 1.00 8.63 121 ILE 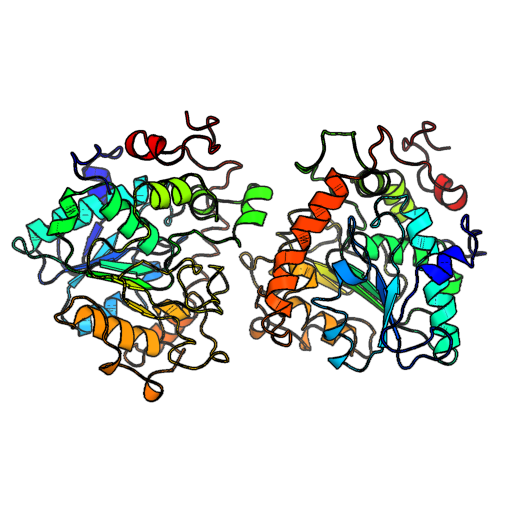A O 1
ATOM 911 N N . ARG A 1 122 ? -0.893 0.726 -15.650 1.00 8.24 122 ARG A N 1
ATOM 912 C CA . ARG A 1 122 ? -2.321 0.456 -15.456 1.00 8.79 122 ARG A CA 1
ATOM 913 C C . ARG A 1 122 ? -2.782 -0.788 -16.158 1.00 10.86 122 ARG A C 1
ATOM 914 O O . ARG A 1 122 ? -3.621 -1.497 -15.642 1.00 15.63 122 ARG A O 1
ATOM 922 N N . SER A 1 123 ? -2.201 -1.057 -17.314 1.00 11.32 123 SER A N 1
ATOM 923 C CA . SER A 1 123 ? -2.539 -2.267 -18.083 1.00 14.39 123 SER A CA 1
ATOM 924 C C . SER A 1 123 ? -1.844 -3.469 -17.588 1.00 12.10 123 SER A C 1
ATOM 925 O O . SER A 1 123 ? -2.017 -4.608 -18.160 1.00 15.95 123 SER A O 1
ATOM 928 N N . LYS A 1 124 ? -0.989 -3.383 -16.564 1.00 10.23 124 LYS A N 1
ATOM 929 C CA . LYS A 1 124 ? -0.152 -4.469 -16.088 1.00 10.16 124 LYS A CA 1
ATOM 930 C C . LYS A 1 124 ? -0.550 -4.978 -14.692 1.00 8.64 124 LYS A C 1
ATOM 931 O O . LYS A 1 124 ? -0.114 -6.027 -14.283 1.00 9.68 124 LYS A O 1
ATOM 937 N N . VAL A 1 125 ? -1.413 -4.180 -14.004 1.00 9.15 125 VAL A N 1
ATOM 938 C CA . VAL A 1 125 ? -1.874 -4.493 -12.660 1.00 8.43 125 VAL A CA 1
ATOM 939 C C . VAL A 1 125 ? -3.327 -4.884 -12.780 1.00 8.89 125 VAL A C 1
ATOM 940 O O . VAL A 1 125 ? -4.128 -4.077 -13.213 1.00 9.94 125 VAL A O 1
ATOM 944 N N . ASP A 1 126 ? -3.664 -6.105 -12.385 1.00 8.86 126 ASP A N 1
ATOM 945 C CA . ASP A 1 126 ? -5.056 -6.482 -12.478 1.00 9.53 126 ASP A CA 1
ATOM 946 C C . ASP A 1 126 ? -5.960 -5.980 -11.302 1.00 8.79 126 ASP A C 1
ATOM 947 O O . ASP A 1 126 ? -7.140 -5.863 -11.470 1.00 10.14 126 ASP A O 1
ATOM 952 N N . ARG A 1 127 ? -5.319 -5.764 -10.143 1.00 7.74 127 ARG A N 1
ATOM 953 C CA . ARG A 1 127 ? -6.077 -5.368 -8.952 1.00 7.44 127 ARG A CA 1
ATOM 954 C C . ARG A 1 127 ? -5.058 -4.894 -7.914 1.00 6.54 127 ARG A C 1
ATOM 955 O O . ARG A 1 127 ? -3.885 -5.321 -7.954 1.00 7.02 127 ARG A O 1
ATOM 963 N N . LEU A 1 128 ? -5.540 -4.141 -6.960 1.00 6.33 128 LEU A N 1
ATOM 964 C CA . LEU A 1 128 ? -4.796 -3.693 -5.795 1.00 6.13 128 LEU A CA 1
ATOM 965 C C . LEU A 1 128 ? -5.565 -4.139 -4.559 1.00 6.18 128 LEU A C 1
ATOM 966 O O . LEU A 1 128 ? -6.753 -3.864 -4.438 1.00 6.29 128 LEU A O 1
ATOM 971 N N . MET A 1 129 ? -4.851 -4.824 -3.662 1.00 5.92 129 MET A N 1
ATOM 972 C CA . MET A 1 129 ? -5.405 -5.227 -2.343 1.00 5.72 129 MET A CA 1
ATOM 973 C C . MET A 1 129 ? -4.531 -4.524 -1.289 1.00 5.22 129 MET A C 1
ATOM 974 O O . MET A 1 129 ? -3.410 -4.936 -1.057 1.00 5.85 129 MET A O 1
ATOM 979 N N . ALA A 1 130 ? -5.087 -3.446 -0.719 1.00 5.21 130 ALA A N 1
ATOM 980 C CA . ALA A 1 130 ? -4.317 -2.581 0.160 1.00 5.08 130 ALA A CA 1
ATOM 981 C C . ALA A 1 130 ? -4.875 -2.734 1.578 1.00 5.35 130 ALA A C 1
ATOM 982 O O . ALA A 1 130 ? -6.054 -2.507 1.843 1.00 5.63 130 ALA A O 1
ATOM 984 N N . PHE A 1 131 ? -3.954 -3.053 2.521 1.00 4.99 131 PHE A N 1
ATOM 985 C CA . PHE A 1 131 ? -4.260 -3.169 3.922 1.00 5.09 131 PHE A CA 1
ATOM 986 C C . PHE A 1 131 ? -3.770 -1.922 4.624 1.00 4.96 131 PHE A C 1
ATOM 987 O O . PHE A 1 131 ? -2.604 -1.539 4.516 1.00 5.09 131 PHE A O 1
ATOM 995 N N . ALA A 1 132 ? -4.695 -1.243 5.349 1.00 5.13 132 ALA A N 1
ATOM 996 C CA . ALA A 1 132 ? -4.388 0.004 6.065 1.00 5.25 132 ALA A CA 1
ATOM 997 C C . ALA A 1 132 ? -3.670 1.047 5.190 1.00 5.30 132 ALA A C 1
ATOM 998 O O . ALA A 1 132 ? -2.726 1.688 5.628 1.00 5.57 132 ALA A O 1
ATOM 1000 N N . PRO A 1 133 ? -4.125 1.281 3.940 1.00 5.13 133 PRO A N 1
ATOM 1001 C CA . PRO A 1 133 ? -3.444 2.300 3.121 1.00 5.30 133 PRO A CA 1
ATOM 1002 C C . PRO A 1 133 ? -3.732 3.682 3.607 1.00 5.44 133 PRO A C 1
ATOM 1003 O O . PRO A 1 133 ? -4.856 4.026 4.054 1.00 6.35 133 PRO A O 1
ATOM 1007 N N . ASP A 1 134 ? -2.764 4.577 3.485 1.00 5.33 134 ASP A N 1
ATOM 1008 C CA . ASP A 1 134 ? -2.876 5.928 3.944 1.00 5.33 134 ASP A CA 1
ATOM 1009 C C . ASP A 1 134 ? -2.867 6.927 2.758 1.00 5.21 134 ASP A C 1
ATOM 1010 O O . ASP A 1 134 ? -1.957 7.724 2.621 1.00 5.57 134 ASP A O 1
ATOM 1015 N N . TYR A 1 135 ? -3.903 6.880 1.927 1.00 5.37 135 TYR A N 1
ATOM 1016 C CA . TYR A 1 135 ? -3.909 7.741 0.727 1.00 5.50 135 TYR A CA 1
ATOM 1017 C C . TYR A 1 135 ? -4.025 9.202 1.074 1.00 5.69 135 TYR A C 1
ATOM 1018 O O . TYR A 1 135 ? -3.551 10.045 0.298 1.00 6.52 135 TYR A O 1
ATOM 1027 N N . LYS A 1 136 ? -4.637 9.535 2.225 1.00 5.64 136 LYS A N 1
ATOM 1028 C CA . LYS A 1 136 ? -4.667 10.901 2.728 1.00 6.00 136 LYS A CA 1
ATOM 1029 C C . LYS A 1 136 ? -3.552 11.135 3.742 1.00 6.34 136 LYS A C 1
ATOM 1030 O O . LYS A 1 136 ? -3.552 12.228 4.340 1.00 8.42 136 LYS A O 1
ATOM 1036 N N . GLY A 1 137 ? -2.665 10.201 3.945 1.00 5.93 137 GLY A N 1
ATOM 1037 C CA . GLY A 1 137 ? -1.716 10.313 5.015 1.00 6.10 137 GLY A CA 1
ATOM 1038 C C . GLY A 1 137 ? -2.395 10.010 6.357 1.00 6.04 137 GLY A C 1
AT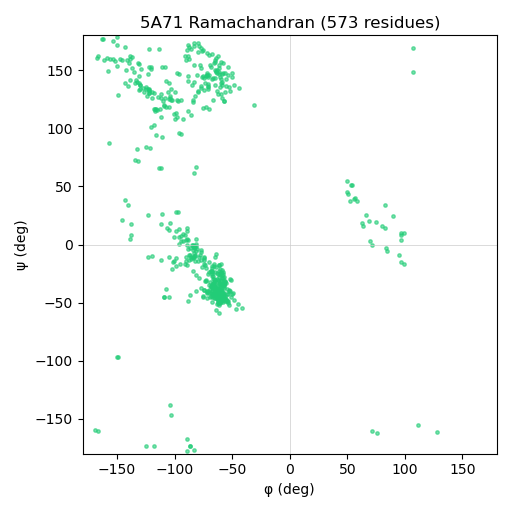OM 1039 O O . GLY A 1 137 ? -3.472 9.427 6.453 1.00 7.26 137 GLY A O 1
ATOM 1040 N N . THR A 1 138 ? -1.719 10.445 7.409 1.00 5.66 138 THR A N 1
ATOM 1041 C CA . THR A 1 138 ? -2.223 10.314 8.760 1.00 5.87 138 THR A CA 1
ATOM 1042 C C . THR A 1 138 ? -1.996 11.589 9.511 1.00 5.83 138 THR A C 1
ATOM 1043 O O . THR A 1 138 ? -0.917 12.215 9.402 1.00 6.54 138 THR A O 1
ATOM 1047 N N A VAL A 1 139 ? -2.997 12.009 10.288 0.73 5.94 139 VAL A N 1
ATOM 1048 N N B VAL A 1 139 ? -3.006 12.015 10.273 0.27 6.03 139 VAL A N 1
ATOM 1049 C CA A VAL A 1 139 ? -2.838 13.200 11.094 0.73 6.66 139 VAL A CA 1
ATOM 1050 C CA B VAL A 1 139 ? -2.850 13.208 11.093 0.27 6.51 139 VAL A CA 1
ATOM 1051 C C A VAL A 1 139 ? -1.858 12.935 12.233 0.73 6.29 139 VAL A C 1
ATOM 1052 C C B VAL A 1 139 ? -1.826 12.963 12.192 0.27 6.44 139 VAL A C 1
ATOM 1053 O O A VAL A 1 139 ? -1.313 13.885 12.840 0.73 7.32 139 VAL A O 1
ATOM 1054 O O B VAL A 1 139 ? -1.151 13.899 12.626 0.27 6.89 139 VAL A O 1
ATOM 1061 N N . LEU A 1 140 ? -1.636 11.686 12.564 1.00 6.33 140 LEU A N 1
ATOM 1062 C CA . LEU A 1 140 ? -0.874 11.348 13.770 1.00 6.51 140 LEU A CA 1
ATOM 1063 C C . LEU A 1 140 ? 0.596 11.562 13.628 1.00 6.56 140 LEU A C 1
ATOM 1064 O O . LEU A 1 140 ? 1.307 11.561 14.634 1.00 7.36 140 LEU A O 1
ATOM 1069 N N . ALA A 1 141 ? 1.086 11.801 12.404 1.00 6.54 141 ALA A N 1
ATOM 1070 C CA . ALA A 1 141 ? 2.500 12.136 12.187 1.00 6.63 141 ALA A CA 1
ATOM 1071 C C . ALA A 1 141 ? 2.776 13.620 12.509 1.00 6.66 141 ALA A C 1
ATOM 1072 O O . ALA A 1 141 ? 3.936 13.996 12.601 1.00 7.43 141 ALA A O 1
ATOM 1074 N N . GLY A 1 142 ? 1.748 14.441 12.644 1.00 7.06 142 GLY A N 1
ATOM 1075 C CA . GLY A 1 142 ? 1.961 15.862 12.882 1.00 7.96 142 GLY A CA 1
ATOM 1076 C C . GLY A 1 142 ? 2.943 16.213 13.982 1.00 8.09 142 GLY A C 1
ATOM 1077 O O . GLY A 1 142 ? 3.808 17.049 13.740 1.00 8.06 142 GLY A O 1
ATOM 1078 N N . PRO A 1 143 ? 2.855 15.600 15.178 1.00 7.81 143 PRO A N 1
ATOM 1079 C CA . PRO A 1 143 ? 3.806 16.022 16.243 1.00 8.25 143 PRO A CA 1
ATOM 1080 C C . PRO A 1 143 ? 5.209 15.654 15.904 1.00 7.15 143 PRO A C 1
ATOM 1081 O O . PRO A 1 143 ? 6.158 16.336 16.292 1.00 7.77 143 PRO A O 1
ATOM 1085 N N . LEU A 1 144 ? 5.397 14.504 15.212 1.00 6.90 144 LEU A N 1
ATOM 1086 C CA . LEU A 1 144 ? 6.716 14.073 14.834 1.00 7.01 144 LEU A CA 1
ATOM 1087 C C . LEU A 1 144 ? 7.351 15.077 13.869 1.00 6.21 144 LEU A C 1
ATOM 1088 O O . LEU A 1 144 ? 8.519 15.432 13.944 1.00 7.08 144 LEU A O 1
ATOM 1093 N N . ASP A 1 145 ? 6.535 15.578 12.929 1.00 6.07 145 ASP A N 1
ATOM 1094 C CA . ASP A 1 145 ? 7.022 16.580 11.994 1.00 6.58 145 ASP A CA 1
ATOM 1095 C C . ASP A 1 145 ? 7.404 17.852 12.753 1.00 6.88 145 ASP A C 1
ATOM 1096 O O . ASP A 1 145 ? 8.470 18.420 12.513 1.00 7.44 145 ASP A O 1
ATOM 1101 N N . ALA A 1 146 ? 6.571 18.287 13.688 1.00 6.98 146 ALA A N 1
ATOM 1102 C CA . ALA A 1 146 ? 6.815 19.489 14.449 1.00 7.36 146 ALA A CA 1
ATOM 1103 C C . ALA A 1 146 ? 8.085 19.387 15.256 1.00 7.60 146 ALA A C 1
ATOM 1104 O O . ALA A 1 146 ? 8.748 20.403 15.482 1.00 9.88 146 ALA A O 1
ATOM 1106 N N . LEU A 1 147 ? 8.417 18.205 15.725 1.00 6.65 147 LEU A N 1
ATOM 1107 C CA . LEU A 1 147 ? 9.640 17.902 16.493 1.00 7.19 147 LEU A CA 1
ATOM 1108 C C . LEU A 1 147 ? 10.820 17.640 15.597 1.00 7.23 147 LEU A C 1
ATOM 1109 O O . LEU A 1 147 ? 11.940 17.448 16.096 1.00 8.53 147 LEU A O 1
ATOM 1114 N N . ALA A 1 148 ? 10.650 17.612 14.271 1.00 7.16 148 ALA A N 1
ATOM 1115 C CA . ALA A 1 148 ? 11.730 17.304 13.338 1.00 7.68 148 ALA A CA 1
ATOM 1116 C C . ALA A 1 148 ? 12.335 15.940 13.601 1.00 7.67 148 ALA A C 1
ATOM 1117 O O . ALA A 1 148 ? 13.526 15.730 13.425 1.00 9.49 148 ALA A O 1
ATOM 1119 N N . VAL A 1 149 ? 11.492 14.956 13.981 1.00 7.75 149 VAL A N 1
ATOM 1120 C CA . VAL A 1 149 ? 11.924 13.607 14.149 1.00 8.24 149 VAL A CA 1
ATOM 1121 C C . VAL A 1 149 ? 11.341 12.676 13.113 1.00 8.03 149 VAL A C 1
ATOM 1122 O O . VAL A 1 149 ? 11.396 11.468 13.224 1.00 10.83 149 VAL A O 1
ATOM 1126 N N . SER A 1 150 ? 10.841 13.250 12.003 1.00 8.35 150 SER A N 1
ATOM 1127 C CA . SER A 1 150 ? 10.201 12.532 10.928 1.00 7.18 150 SER A CA 1
ATOM 1128 C C . SER A 1 150 ? 11.122 12.300 9.764 1.00 7.03 150 SER A C 1
ATOM 1129 O O . SER A 1 150 ? 11.727 13.228 9.202 1.00 7.66 150 SER A O 1
ATOM 1132 N N . ALA A 1 151 ? 11.138 11.037 9.319 1.00 6.83 151 ALA A N 1
ATOM 1133 C CA . ALA A 1 151 ? 11.802 10.640 8.076 1.00 7.06 151 ALA A CA 1
ATOM 1134 C C . ALA A 1 151 ? 11.105 11.322 6.882 1.00 6.62 151 ALA A C 1
ATOM 1135 O O . ALA A 1 151 ? 9.951 11.713 6.970 1.00 6.70 151 ALA A O 1
ATOM 1137 N N . PRO A 1 152 ? 11.825 11.382 5.756 1.00 7.04 152 PRO A N 1
ATOM 1138 C CA . PRO A 1 152 ? 11.188 11.887 4.508 1.00 7.10 152 PRO A CA 1
ATOM 1139 C C . PRO A 1 152 ? 9.786 11.388 4.289 1.00 5.96 152 PRO A C 1
ATOM 1140 O O . PRO A 1 152 ? 8.869 12.156 4.047 1.00 6.37 152 PRO A O 1
ATOM 1144 N N . SER A 1 153 ? 9.622 10.045 4.309 1.00 5.82 153 SER A N 1
ATOM 1145 C CA . SER A 1 153 ? 8.329 9.510 3.943 1.00 5.95 153 SER A CA 1
ATOM 1146 C C . SER A 1 153 ? 7.283 9.747 5.028 1.00 5.70 153 SER A C 1
ATOM 1147 O O . SER A 1 153 ? 6.079 9.652 4.730 1.00 5.89 153 SER A O 1
ATOM 1150 N N . VAL A 1 154 ? 7.700 10.003 6.258 1.00 5.60 154 VAL A N 1
ATOM 1151 C CA . VAL A 1 154 ? 6.738 10.315 7.325 1.00 5.71 154 VAL A CA 1
ATOM 1152 C C . VAL A 1 154 ? 6.156 11.686 7.128 1.00 5.55 154 VAL A C 1
ATOM 1153 O O . VAL A 1 154 ? 4.945 11.899 7.234 1.00 5.96 154 VAL A O 1
ATOM 1157 N N . TRP A 1 155 ? 6.992 12.678 6.745 1.00 5.55 155 TRP A N 1
ATOM 1158 C CA . TRP A 1 155 ? 6.482 13.967 6.327 1.00 5.70 155 TRP A CA 1
ATOM 1159 C C . TRP A 1 155 ? 5.464 13.808 5.204 1.00 5.70 155 TRP A C 1
ATOM 1160 O O . TRP A 1 155 ? 4.392 14.409 5.176 1.00 5.90 155 TRP A O 1
ATOM 1171 N N . GLN A 1 156 ? 5.833 13.010 4.184 1.00 5.71 156 GLN A N 1
ATOM 1172 C CA . GLN A 1 156 ? 4.986 12.871 3.008 1.00 5.44 156 GLN A CA 1
ATOM 1173 C C . GLN A 1 156 ? 3.655 12.205 3.343 1.00 5.56 156 GLN A C 1
ATOM 1174 O O . GLN A 1 156 ? 2.630 12.473 2.704 1.00 5.82 156 GLN A O 1
ATOM 1180 N N . GLN A 1 157 ? 3.680 11.325 4.349 1.00 5.38 157 GLN A N 1
ATOM 1181 C CA . GLN A 1 157 ? 2.499 10.619 4.820 1.00 5.49 157 GLN A CA 1
ATOM 1182 C C . GLN A 1 157 ? 1.745 11.372 5.904 1.00 5.58 157 GLN A C 1
ATOM 1183 O O . GLN A 1 157 ? 0.858 10.791 6.507 1.00 7.17 157 GLN A O 1
ATOM 1189 N N . THR A 1 158 ? 2.026 12.652 6.104 1.00 5.57 158 THR A N 1
ATOM 1190 C CA . THR A 1 158 ? 1.215 13.449 7.021 1.00 5.81 158 THR A CA 1
ATOM 1191 C C . THR A 1 158 ? 0.035 14.044 6.255 1.00 6.25 158 THR A C 1
ATOM 1192 O O . THR A 1 158 ? 0.205 14.534 5.153 1.00 6.88 158 THR A O 1
ATOM 1196 N N A THR A 1 159 ? -1.143 14.005 6.877 0.53 5.99 159 THR A N 1
ATOM 1197 N N B THR A 1 159 ? -1.129 14.012 6.870 0.47 6.17 159 THR A N 1
ATOM 1198 C CA A THR A 1 159 ? -2.296 14.704 6.291 0.53 6.69 159 THR A CA 1
ATOM 1199 C CA B THR A 1 159 ? -2.277 14.634 6.232 0.47 6.73 159 THR A CA 1
ATOM 1200 C C A THR A 1 159 ? -1.917 16.135 5.921 0.53 7.12 159 THR A C 1
ATOM 1201 C C B THR A 1 159 ? -1.994 16.099 5.961 0.47 7.22 159 THR A C 1
ATOM 1202 O O A THR A 1 159 ? -1.220 16.837 6.662 0.53 7.54 159 THR A O 1
ATOM 1203 O O B THR A 1 159 ? -1.475 16.798 6.844 0.47 7.90 159 THR A O 1
ATOM 1210 N N . GLY A 1 160 ? -2.362 16.537 4.747 1.00 7.55 160 GLY A N 1
ATOM 1211 C CA . GLY A 1 160 ? -2.100 17.897 4.301 1.00 8.72 160 GLY A CA 1
ATOM 1212 C C . GLY A 1 160 ? -0.742 18.067 3.642 1.00 7.61 160 GLY A C 1
ATOM 1213 O O . GLY A 1 160 ? -0.442 19.199 3.187 1.00 8.69 160 GLY A O 1
ATOM 1214 N N . SER A 1 161 ? 0.078 17.058 3.570 1.00 6.52 161 SER A N 1
ATOM 1215 C CA . SER A 1 161 ? 1.376 17.184 2.951 1.00 6.33 161 SER A CA 1
ATOM 1216 C C . SER A 1 161 ? 1.249 17.555 1.459 1.00 6.13 161 SER A C 1
ATOM 1217 O O . SER A 1 161 ? 0.231 17.359 0.830 1.00 6.43 161 SER A O 1
ATOM 1220 N N . ALA A 1 162 ? 2.359 18.036 0.923 1.00 6.35 162 ALA A N 1
ATOM 1221 C CA . ALA A 1 162 ? 2.427 18.279 -0.506 1.00 6.08 162 ALA A CA 1
ATOM 1222 C C . ALA A 1 162 ? 2.147 16.992 -1.278 1.00 5.94 162 ALA A C 1
ATOM 1223 O O . ALA A 1 162 ? 1.452 17.029 -2.308 1.00 6.31 162 ALA A O 1
ATOM 1225 N N . LEU A 1 163 ? 2.718 15.887 -0.834 1.00 5.73 163 LEU A N 1
ATOM 1226 C CA . LEU A 1 163 ? 2.551 14.604 -1.555 1.00 5.85 163 LEU A CA 1
ATOM 1227 C C . LEU A 1 163 ? 1.048 14.227 -1.585 1.00 5.89 163 LEU A C 1
ATOM 1228 O O . LEU A 1 163 ? 0.524 13.880 -2.632 1.00 5.91 163 LEU A O 1
ATOM 1233 N N . THR A 1 164 ? 0.418 14.225 -0.405 1.00 5.48 164 THR A N 1
ATOM 1234 C CA . THR A 1 164 ? -0.981 13.804 -0.398 1.00 6.08 164 THR A CA 1
ATOM 1235 C C . THR A 1 164 ? -1.865 14.807 -1.167 1.00 5.84 164 THR A C 1
ATOM 1236 O O . THR A 1 164 ? -2.823 14.382 -1.783 1.00 6.48 164 THR A O 1
ATOM 1240 N N . THR A 1 165 ? -1.521 16.058 -1.117 1.00 6.29 165 THR A N 1
ATOM 1241 C CA . THR A 1 165 ? -2.237 17.075 -1.897 1.00 6.65 165 THR A CA 1
ATOM 1242 C C . THR A 1 165 ? -2.124 16.743 -3.397 1.00 6.53 165 THR A C 1
ATOM 1243 O O . THR A 1 165 ? -3.139 16.766 -4.118 1.00 6.92 165 THR A O 1
ATOM 1247 N N . ALA A 1 166 ? -0.916 16.466 -3.853 1.00 6.11 166 ALA A N 1
ATOM 1248 C CA . ALA A 1 166 ? -0.694 16.184 -5.261 1.00 6.10 166 ALA A CA 1
ATOM 1249 C C . ALA A 1 166 ? -1.485 14.947 -5.690 1.00 6.35 166 ALA A C 1
ATOM 1250 O O . ALA A 1 166 ? -2.065 14.906 -6.772 1.00 6.79 166 ALA A O 1
ATOM 1252 N N . LEU A 1 167 ? -1.457 13.894 -4.837 1.00 6.11 167 LEU A N 1
ATOM 1253 C CA . LEU A 1 167 ? -2.184 12.678 -5.208 1.00 6.34 167 LEU A CA 1
ATOM 1254 C C . LEU A 1 167 ? -3.657 12.998 -5.403 1.00 6.70 167 LEU A C 1
ATOM 1255 O O . LEU A 1 167 ? -4.303 12.588 -6.364 1.00 7.34 167 LEU A O 1
ATOM 1260 N N . ARG A 1 168 ? -4.224 13.752 -4.453 1.00 6.85 168 ARG A N 1
ATOM 1261 C CA . ARG A 1 168 ? -5.651 14.126 -4.520 1.00 7.28 168 ARG A CA 1
ATOM 1262 C C . ARG A 1 168 ? -5.932 14.949 -5.775 1.00 7.24 168 ARG A C 1
ATOM 1263 O O . ARG A 1 168 ? -6.891 14.658 -6.511 1.00 7.97 168 ARG A O 1
ATOM 1271 N N . ASN A 1 169 ? -5.138 15.977 -5.989 1.00 7.80 169 ASN A N 1
ATOM 1272 C CA . ASN A 1 169 ? -5.461 16.914 -7.071 1.00 8.17 169 ASN A CA 1
ATOM 1273 C C . ASN A 1 169 ? -5.240 16.239 -8.434 1.00 8.05 169 ASN A C 1
ATOM 1274 O O . ASN A 1 169 ? -5.894 16.689 -9.427 1.00 9.69 169 ASN A O 1
ATOM 1279 N N . ALA A 1 170 ? -4.400 15.212 -8.555 1.00 7.42 170 ALA A N 1
ATOM 1280 C CA . ALA A 1 170 ? -4.214 14.475 -9.799 1.00 7.99 170 ALA A CA 1
ATOM 1281 C C . ALA A 1 170 ? -5.312 13.450 -10.026 1.00 8.70 170 ALA A C 1
ATOM 1282 O O . ALA A 1 170 ? -5.281 12.772 -11.068 1.00 11.01 170 ALA A O 1
ATOM 1284 N N . GLY A 1 171 ? -6.240 13.279 -9.081 1.00 8.49 171 GLY A N 1
ATOM 1285 C CA . GLY A 1 171 ? -7.316 12.312 -9.272 1.00 8.96 171 GLY A CA 1
ATOM 1286 C C . GLY A 1 171 ? -7.090 10.971 -8.570 1.00 8.36 171 GLY A C 1
ATOM 1287 O O . GLY A 1 171 ? -7.868 10.059 -8.763 1.00 9.55 171 GLY A O 1
ATOM 1288 N N . GLY A 1 172 ? -6.075 10.906 -7.724 1.00 7.64 172 GLY A N 1
ATOM 1289 C CA . GLY A 1 172 ? -5.661 9.636 -7.143 1.00 7.95 172 GLY A CA 1
ATOM 1290 C C . GLY A 1 172 ? -6.478 9.149 -5.937 1.00 7.18 172 GLY A C 1
ATOM 1291 O O . GLY A 1 172 ? -6.131 8.072 -5.451 1.00 8.07 172 GLY A O 1
ATOM 1292 N N . LEU A 1 173 ? -7.487 9.871 -5.514 1.00 6.77 173 LEU A N 1
ATOM 1293 C CA . LEU A 1 173 ? -8.388 9.336 -4.488 1.00 7.02 173 LEU A CA 1
ATOM 1294 C C . LEU A 1 173 ? -9.578 8.588 -5.075 1.00 6.53 173 LEU A C 1
ATOM 1295 O O . LEU A 1 173 ? -10.490 8.188 -4.329 1.00 7.03 173 LEU A O 1
ATOM 1300 N N . THR A 1 174 ? -9.566 8.371 -6.383 1.00 7.15 174 THR A N 1
ATOM 1301 C CA . THR A 1 174 ? -10.476 7.495 -7.079 1.00 7.48 174 THR A CA 1
ATOM 1302 C C . THR A 1 174 ? -9.680 6.257 -7.488 1.00 7.27 174 THR A C 1
ATOM 1303 O O . THR A 1 174 ? -8.534 6.372 -7.957 1.00 7.73 174 THR A O 1
ATOM 1307 N N . GLN A 1 175 ? -10.285 5.073 -7.402 1.00 7.08 175 GLN A N 1
ATOM 1308 C CA . GLN A 1 175 ? -9.533 3.878 -7.834 1.00 7.52 175 GLN A CA 1
ATOM 1309 C C . GLN A 1 175 ? -9.217 3.967 -9.338 1.00 7.60 175 GLN A C 1
ATOM 1310 O O . GLN A 1 175 ? -9.996 4.549 -10.130 1.00 8.14 175 GLN A O 1
ATOM 1316 N N . ILE A 1 176 ? -8.093 3.401 -9.673 1.00 7.17 176 ILE A N 1
ATOM 1317 C CA . ILE A 1 176 ? -7.551 3.393 -11.038 1.00 7.42 176 ILE A CA 1
ATOM 1318 C C . ILE A 1 176 ? -7.643 2.005 -11.637 1.00 8.58 176 ILE A C 1
ATOM 1319 O O . ILE A 1 176 ? -8.010 1.833 -12.812 1.00 11.08 176 ILE A O 1
ATOM 1324 N N . VAL A 1 177 ? -7.274 0.976 -10.883 1.00 7.78 177 VAL A N 1
ATOM 1325 C CA . VAL A 1 177 ? -7.551 -0.409 -11.173 1.00 7.94 177 VAL A CA 1
ATOM 1326 C C . VAL A 1 177 ? -8.512 -0.883 -10.081 1.00 7.79 177 VAL A C 1
ATOM 1327 O O . VAL A 1 177 ? -8.643 -0.242 -9.051 1.00 7.72 177 VAL A O 1
ATOM 1331 N N . PRO A 1 178 ? -9.125 -2.070 -10.231 1.00 8.04 178 PRO A N 1
ATOM 1332 C CA . PRO A 1 178 ? -10.032 -2.560 -9.165 1.00 7.91 178 PRO A CA 1
ATOM 1333 C C . PRO A 1 178 ? -9.229 -2.672 -7.858 1.00 7.05 178 PRO A C 1
ATOM 1334 O O . PRO A 1 178 ? -8.216 -3.366 -7.818 1.00 7.70 178 PRO A O 1
ATOM 1338 N N . THR A 1 179 ? -9.744 -2.022 -6.816 1.00 6.64 179 THR A N 1
ATOM 1339 C CA . THR A 1 179 ? -9.036 -1.859 -5.551 1.00 6.68 179 THR A CA 1
ATOM 1340 C C . THR A 1 179 ? -9.940 -2.254 -4.417 1.00 6.42 179 THR A C 1
ATOM 1341 O O . THR A 1 179 ? -11.082 -1.854 -4.380 1.00 7.33 179 THR A O 1
ATOM 1345 N N . THR A 1 180 ? -9.345 -3.002 -3.463 1.00 6.03 180 THR A N 1
ATOM 1346 C CA . THR A 1 180 ? -9.963 -3.294 -2.186 1.00 6.18 180 THR A CA 1
ATOM 1347 C C . THR A 1 180 ? -9.063 -2.676 -1.109 1.00 5.75 180 THR A C 1
ATOM 1348 O O . THR A 1 180 ? -7.875 -2.919 -1.128 1.00 6.17 180 THR A O 1
ATOM 1352 N N . ASN A 1 181 ? -9.683 -1.905 -0.185 1.00 5.73 181 ASN A N 1
ATOM 1353 C CA . ASN A 1 181 ? -8.978 -1.295 0.902 1.00 5.71 181 ASN A CA 1
ATOM 1354 C C . ASN A 1 181 ? -9.548 -1.855 2.200 1.00 5.90 181 ASN A C 1
ATOM 1355 O O . ASN A 1 181 ? -10.729 -1.637 2.470 1.00 7.62 181 ASN A O 1
ATOM 1360 N N . LEU A 1 182 ? -8.749 -2.552 2.980 1.00 5.74 182 LEU A N 1
ATOM 1361 C CA A LEU A 1 182 ? -9.176 -3.110 4.270 0.49 5.82 182 LEU A CA 1
ATOM 1362 C CA B LEU A 1 182 ? -9.182 -3.102 4.273 0.51 5.90 182 LEU A CA 1
ATOM 1363 C C . LEU A 1 182 ? -8.539 -2.247 5.349 1.00 5.64 182 LEU A C 1
ATOM 1364 O O . LEU A 1 182 ? -7.302 -2.100 5.367 1.00 6.13 182 LEU A O 1
ATOM 1373 N N . TYR A 1 183 ? -9.352 -1.693 6.255 1.00 5.56 183 TYR A N 1
ATOM 1374 C CA . TYR A 1 183 ? -8.796 -0.799 7.268 1.00 5.67 183 TYR A CA 1
ATOM 1375 C C . TYR A 1 183 ? -9.690 -0.838 8.505 1.00 5.94 183 TYR A C 1
ATOM 1376 O O . TYR A 1 183 ? -10.744 -1.423 8.510 1.00 6.96 183 TYR A O 1
ATOM 1385 N N . SER A 1 184 ? -9.212 -0.132 9.523 1.00 5.78 184 SER A N 1
ATOM 1386 C CA . SER A 1 184 ? -9.893 -0.152 10.821 1.00 6.40 184 SER A CA 1
ATOM 1387 C C . SER A 1 184 ? -10.037 1.238 11.403 1.00 6.44 184 SER A C 1
ATOM 1388 O O . SER A 1 184 ? -9.096 2.027 11.442 1.00 6.47 184 SER A O 1
ATOM 1391 N N . ALA A 1 185 ? -11.231 1.474 11.977 1.00 7.10 185 ALA A N 1
ATOM 1392 C CA . ALA A 1 185 ? -11.458 2.693 12.770 1.00 7.70 185 ALA A CA 1
ATOM 1393 C C . ALA A 1 185 ? -10.536 2.827 13.952 1.00 7.22 185 ALA A C 1
ATOM 1394 O O . ALA A 1 185 ? -10.334 3.939 14.427 1.00 7.85 185 ALA A O 1
ATOM 1396 N N . THR A 1 186 ? -10.016 1.719 14.446 1.00 7.02 186 THR A N 1
ATOM 1397 C CA . THR A 1 186 ? -9.164 1.723 15.649 1.00 7.15 186 THR A CA 1
ATOM 1398 C C . THR A 1 186 ? -7.702 1.691 15.289 1.00 7.22 186 THR A C 1
ATOM 1399 O O . THR A 1 186 ? -6.855 1.548 16.189 1.00 8.80 186 THR A O 1
ATOM 1403 N N . ASP A 1 187 ? -7.351 1.906 14.011 1.00 6.61 187 ASP A N 1
ATOM 1404 C CA . ASP A 1 187 ? -5.941 1.974 13.607 1.00 6.45 187 ASP A CA 1
ATOM 1405 C C . ASP A 1 187 ? -5.253 3.060 14.397 1.00 6.68 187 ASP A C 1
ATOM 1406 O O . ASP A 1 187 ? -5.658 4.221 14.384 1.00 7.01 187 ASP A O 1
ATOM 1411 N N . GLU A 1 188 ? -4.188 2.674 15.099 1.00 6.20 188 GLU A N 1
ATOM 1412 C CA . GLU A 1 188 ? -3.500 3.597 15.998 1.00 6.99 188 GLU A CA 1
ATOM 1413 C C . GLU A 1 188 ? -2.419 4.402 15.307 1.00 6.93 188 GLU A C 1
ATOM 1414 O O . GLU A 1 188 ? -1.815 5.245 15.958 1.00 7.95 188 GLU A O 1
ATOM 1420 N N . ILE A 1 189 ? -2.172 4.119 14.031 1.00 5.94 189 ILE A N 1
ATOM 1421 C CA . ILE A 1 189 ? -1.124 4.762 13.229 1.00 6.05 189 ILE A CA 1
ATOM 1422 C C . ILE A 1 189 ? -1.719 5.710 12.171 1.00 5.80 189 ILE A C 1
ATOM 1423 O O . ILE A 1 189 ? -1.207 6.793 11.973 1.00 6.74 189 ILE A O 1
ATOM 1428 N N . VAL A 1 190 ? -2.745 5.236 11.492 1.00 5.86 190 VAL A N 1
ATOM 1429 C CA . VAL A 1 190 ? -3.400 5.977 10.422 1.00 5.85 190 VAL A CA 1
ATOM 1430 C C . VAL A 1 190 ? -4.770 6.453 10.934 1.00 6.01 190 VAL A C 1
ATOM 1431 O O . VAL A 1 190 ? -5.651 5.632 11.239 1.00 6.34 190 VAL A O 1
ATOM 1435 N N . GLN A 1 191 ? -4.926 7.771 10.972 1.00 6.05 191 GLN A N 1
ATOM 1436 C CA . GLN A 1 191 ? -6.227 8.406 11.248 1.00 6.27 191 GLN A CA 1
ATOM 1437 C C . GLN A 1 191 ? -6.302 9.640 10.357 1.00 6.88 191 GLN A C 1
ATOM 1438 O O . GLN A 1 191 ? -5.255 10.246 10.047 1.00 7.19 191 GLN A O 1
ATOM 1444 N N . PRO A 1 192 ? -7.476 10.065 9.928 1.00 7.39 192 PRO A N 1
ATOM 1445 C CA . PRO A 1 192 ? -8.795 9.550 10.383 1.00 7.99 192 PRO A CA 1
ATOM 1446 C C . PRO A 1 192 ? -9.275 8.348 9.557 1.00 7.16 192 PRO A C 1
ATOM 1447 O O . PRO A 1 192 ? -9.116 8.331 8.354 1.00 7.82 192 PRO A O 1
ATOM 1451 N N . GLN A 1 193 ? -9.879 7.404 10.293 1.00 7.20 193 GLN A N 1
ATOM 1452 C CA . GLN A 1 193 ? -10.391 6.157 9.693 1.00 6.79 193 GLN A CA 1
ATOM 1453 C C . GLN A 1 193 ? -11.753 5.763 10.241 1.00 7.42 193 GLN A C 1
ATOM 1454 O O . GLN A 1 193 ? -12.222 4.656 9.977 1.00 8.14 193 GLN A O 1
ATOM 1460 N N . VAL A 1 194 ? -12.384 6.637 11.033 1.00 7.94 194 VAL A N 1
ATOM 1461 C CA A VAL A 1 194 ? -13.556 6.212 11.813 0.64 8.59 194 VAL A CA 1
ATOM 1462 C CA B VAL A 1 194 ? -13.531 6.190 11.835 0.36 9.06 194 VAL A CA 1
ATOM 1463 C C . VAL A 1 194 ? -14.836 6.219 11.106 1.00 10.37 194 VAL A C 1
ATOM 1464 O O . VAL A 1 194 ? -15.795 5.510 11.506 1.00 12.51 194 VAL A O 1
ATOM 1471 N N . SER A 1 195 ? -14.952 6.995 10.016 1.00 9.64 195 SER A N 1
ATOM 1472 C CA A SER A 1 195 ? -16.227 7.369 9.405 0.29 10.13 195 SER A CA 1
ATOM 1473 C CA B SER A 1 195 ? -16.263 7.339 9.472 0.71 9.70 195 SER A CA 1
ATOM 1474 C C . SER A 1 195 ? -16.894 6.307 8.561 1.00 10.64 195 SER A C 1
ATOM 1475 O O . SER A 1 195 ? -18.091 6.457 8.336 1.00 12.05 195 SER A O 1
ATOM 1480 N N . ASN A 1 196 ? -16.186 5.340 8.080 1.00 9.61 196 ASN A N 1
ATOM 1481 C CA . ASN A 1 196 ? -16.712 4.450 7.075 1.00 9.42 196 ASN A CA 1
ATOM 1482 C C . ASN A 1 196 ? -17.248 5.200 5.869 1.00 10.24 196 ASN A C 1
ATOM 1483 O O . ASN A 1 196 ? -18.397 5.030 5.432 1.00 11.75 196 ASN A O 1
ATOM 1488 N N . SER A 1 197 ? -16.398 6.109 5.330 1.00 10.13 197 SER A N 1
ATOM 1489 C CA . SER A 1 197 ? -16.845 7.066 4.302 1.00 11.28 197 SER A CA 1
ATOM 1490 C C . SER A 1 197 ? -15.582 7.604 3.634 1.00 9.21 197 SER A C 1
ATOM 1491 O O . SER A 1 197 ? -14.479 7.378 4.076 1.00 8.73 197 SER A O 1
ATOM 1494 N N . PRO A 1 198 ? -15.785 8.452 2.604 1.00 9.31 198 PRO A N 1
ATOM 1495 C CA . PRO A 1 198 ? -14.679 9.075 1.885 1.00 9.85 198 PRO A CA 1
ATOM 1496 C C . PRO A 1 198 ? -13.788 9.919 2.746 1.00 9.87 198 PRO A C 1
ATOM 1497 O O . PRO A 1 198 ? -12.658 10.220 2.319 1.00 11.38 198 PRO A O 1
ATOM 1501 N N . LEU A 1 199 ? -14.220 10.309 3.943 1.00 9.59 199 LEU A N 1
ATOM 1502 C CA . LEU A 1 199 ? -13.344 11.044 4.794 1.00 10.32 199 LEU A CA 1
ATOM 1503 C C . LEU A 1 199 ? -12.150 10.192 5.293 1.00 9.22 199 LEU A C 1
ATOM 1504 O O . LEU A 1 199 ? -11.083 10.741 5.680 1.00 10.66 199 LEU A O 1
ATOM 1509 N N . ASP A 1 200 ? -12.277 8.875 5.249 1.00 8.23 200 ASP A N 1
ATOM 1510 C CA . ASP A 1 200 ? -11.248 8.023 5.771 1.00 7.33 200 ASP A CA 1
ATOM 1511 C C . ASP A 1 200 ? -10.005 8.022 4.865 1.00 6.64 200 ASP A C 1
ATOM 1512 O O . ASP A 1 200 ? -10.088 8.052 3.646 1.00 7.03 200 ASP A O 1
ATOM 1517 N N . SER A 1 201 ? -8.821 7.903 5.493 1.00 6.16 201 SER A N 1
ATOM 1518 C CA . SER A 1 201 ? -7.588 7.906 4.726 1.00 5.77 201 SER A CA 1
ATOM 1519 C C . SER A 1 201 ? -7.497 6.747 3.741 1.00 5.62 201 SER A C 1
ATOM 1520 O O . SER A 1 201 ? -6.928 6.899 2.664 1.00 5.73 201 SER A O 1
ATOM 1523 N N . SER A 1 202 ? -8.060 5.586 4.117 1.00 5.67 202 SER A N 1
ATOM 1524 C CA . SER A 1 202 ? -7.968 4.413 3.238 1.00 5.56 202 SER A CA 1
ATOM 1525 C C . SER A 1 202 ? -9.030 4.367 2.105 1.00 5.50 202 SER A C 1
ATOM 1526 O O . SER A 1 202 ? -8.996 3.433 1.337 1.00 6.38 202 SER A O 1
ATOM 1529 N N . TYR A 1 203 ? -9.925 5.349 2.033 1.00 6.03 203 TYR A N 1
ATOM 1530 C CA . TYR A 1 203 ? -11.063 5.206 1.093 1.00 6.60 203 TYR A CA 1
ATOM 1531 C C . TYR A 1 203 ? -10.691 5.656 -0.313 1.00 6.42 203 TYR A C 1
ATOM 1532 O O . TYR A 1 203 ? -10.147 6.765 -0.471 1.00 7.13 203 TYR A O 1
ATOM 1541 N N . LEU A 1 204 ? -11.096 4.900 -1.304 1.00 6.17 204 LEU A N 1
ATOM 1542 C CA . LEU A 1 204 ? -10.998 5.327 -2.702 1.00 6.46 204 LEU A CA 1
ATOM 1543 C C . LEU A 1 204 ? -12.384 5.287 -3.329 1.00 6.87 204 LEU A C 1
ATOM 1544 O O . LEU A 1 204 ? -13.099 4.302 -3.232 1.00 7.08 204 LEU A O 1
ATOM 1549 N N . PHE A 1 205 ? -12.709 6.372 -4.046 1.00 6.78 205 PHE A N 1
ATOM 1550 C CA . PHE A 1 205 ? -13.984 6.373 -4.783 1.00 7.55 205 PHE A CA 1
ATOM 1551 C C . PHE A 1 205 ? -13.998 5.222 -5.767 1.00 7.49 205 PHE A C 1
ATOM 1552 O O . PHE A 1 205 ? -13.037 4.955 -6.491 1.00 7.62 205 PHE A O 1
ATOM 1560 N N . ASN A 1 206 ? -15.152 4.542 -5.836 1.00 8.03 206 ASN A N 1
ATOM 1561 C CA . ASN A 1 206 ? -15.418 3.410 -6.677 1.00 7.56 206 ASN A CA 1
ATOM 1562 C C . ASN A 1 206 ? -14.657 2.142 -6.263 1.00 7.76 206 ASN A C 1
ATOM 1563 O O . ASN A 1 206 ? -14.790 1.102 -6.913 1.00 8.76 206 ASN A O 1
ATOM 1568 N N . GLY A 1 207 ? -13.908 2.220 -5.167 1.00 7.77 207 GLY A N 1
ATOM 1569 C CA . GLY A 1 207 ? -13.241 1.071 -4.635 1.00 7.30 207 GLY A CA 1
ATOM 1570 C C . GLY A 1 207 ? -14.142 0.211 -3.753 1.00 7.61 207 GLY A C 1
ATOM 1571 O O . GLY A 1 207 ? -15.251 0.607 -3.405 1.00 8.62 207 GLY A O 1
ATOM 1572 N N . LYS A 1 208 ? -13.596 -0.930 -3.353 1.00 7.27 208 LYS A N 1
ATOM 1573 C CA . LYS A 1 208 ? -14.231 -1.804 -2.361 1.00 7.48 208 LYS A CA 1
ATOM 1574 C C . LYS A 1 208 ? -13.582 -1.428 -1.015 1.00 7.01 208 LYS A C 1
ATOM 1575 O O . LYS A 1 208 ? -12.499 -1.876 -0.713 1.00 7.33 208 LYS A O 1
ATOM 1581 N N . ASN A 1 209 ? -14.265 -0.546 -0.277 1.00 7.28 209 ASN A N 1
ATOM 1582 C CA . ASN A 1 209 ? -13.721 0.019 0.927 1.00 7.26 209 ASN A CA 1
ATOM 1583 C C . ASN A 1 209 ? -14.306 -0.735 2.126 1.00 7.64 209 ASN A C 1
ATOM 1584 O O . ASN A 1 209 ? -15.522 -0.671 2.338 1.00 9.18 209 ASN A O 1
ATOM 1589 N N . VAL A 1 210 ? -13.466 -1.529 2.756 1.00 7.36 210 VAL A N 1
ATOM 1590 C CA . VAL A 1 210 ? -13.860 -2.461 3.821 1.00 7.75 210 VAL A CA 1
ATOM 1591 C C . VAL A 1 210 ? -13.288 -1.980 5.148 1.00 7.25 210 VAL A C 1
ATOM 1592 O O . VAL A 1 210 ? -12.188 -2.281 5.501 1.00 7.87 210 VAL A O 1
ATOM 1596 N N . GLN A 1 211 ? -14.123 -1.193 5.852 1.00 8.05 211 GLN A N 1
ATOM 1597 C CA . GLN A 1 211 ? -13.756 -0.836 7.237 1.00 7.84 211 GLN A CA 1
ATOM 1598 C C . GLN A 1 211 ? -14.191 -2.011 8.099 1.00 8.16 211 GLN A C 1
ATOM 1599 O O . GLN A 1 211 ? -15.340 -2.472 8.040 1.00 8.84 211 GLN A O 1
ATOM 1605 N N . ALA A 1 212 ? -13.275 -2.528 8.898 1.00 7.49 212 ALA A N 1
ATOM 1606 C CA . ALA A 1 212 ? -13.573 -3.768 9.645 1.00 8.26 212 ALA A CA 1
ATOM 1607 C C . ALA A 1 212 ? -14.804 -3.625 10.535 1.00 8.72 212 ALA A C 1
ATOM 1608 O O . ALA A 1 212 ? -15.581 -4.586 10.638 1.00 9.53 212 ALA A O 1
ATOM 1610 N N . GLN A 1 213 ? -15.006 -2.464 11.093 1.00 8.78 213 GLN A N 1
ATOM 1611 C CA . GLN A 1 213 ? -16.150 -2.191 12.030 1.00 9.74 213 GLN A CA 1
ATOM 1612 C C . GLN A 1 213 ? -17.467 -2.221 11.282 1.00 10.93 213 GLN A C 1
ATOM 1613 O O . GLN A 1 213 ? -18.511 -2.504 11.869 1.00 12.60 213 GLN A O 1
ATOM 1619 N N A ALA A 1 214 ? -17.474 -1.941 9.987 0.48 10.73 214 ALA A N 1
ATOM 1620 N N B ALA A 1 214 ? -17.475 -1.920 9.989 0.52 10.68 214 ALA A N 1
ATOM 1621 C CA A ALA A 1 214 ? -18.698 -1.990 9.163 0.48 12.37 214 ALA A CA 1
ATOM 1622 C CA B ALA A 1 214 ? -18.701 -2.042 9.175 0.52 12.74 214 ALA A CA 1
ATOM 1623 C C A ALA A 1 214 ? -19.065 -3.433 8.791 0.48 12.32 214 ALA A C 1
ATOM 1624 C C B ALA A 1 214 ? -19.147 -3.460 9.146 0.52 11.83 214 ALA A C 1
ATOM 1625 O O A ALA A 1 214 ? -20.196 -3.716 8.307 0.48 13.08 214 ALA A O 1
ATOM 1626 O O B ALA A 1 214 ? -20.365 -3.685 9.192 0.52 14.12 214 ALA A O 1
ATOM 1629 N N A VAL A 1 215 ? -18.200 -4.349 9.083 0.48 11.40 215 VAL A N 1
ATOM 1630 N N B VAL A 1 215 ? -18.245 -4.387 8.916 0.52 13.13 215 VAL A N 1
ATOM 1631 C CA A VAL A 1 215 ? -18.417 -5.767 8.814 0.48 14.24 215 VAL A CA 1
ATOM 1632 C CA B VAL A 1 215 ? -18.553 -5.844 8.926 0.52 13.68 215 VAL A CA 1
ATOM 1633 C C A VAL A 1 215 ? -18.629 -6.485 10.148 0.48 13.25 215 VAL A C 1
ATOM 1634 C C B VAL A 1 215 ? -18.800 -6.343 10.364 0.52 13.90 215 VAL A C 1
ATOM 1635 O O A VAL A 1 215 ? -19.489 -7.441 10.136 0.48 13.65 215 VAL A O 1
ATOM 1636 O O B VAL A 1 215 ? -19.756 -7.080 10.678 0.52 15.34 215 VAL A O 1
ATOM 1643 N N . CYS A 1 216 ? -17.845 -6.103 11.220 1.00 12.19 216 CYS A N 1
ATOM 1644 C CA . CYS A 1 216 ? -17.700 -6.810 12.445 1.00 12.84 216 CYS A CA 1
ATOM 1645 C C . CYS A 1 216 ? -18.343 -6.100 13.671 1.00 14.72 216 CYS A C 1
ATOM 1646 O O . CYS A 1 216 ? -18.393 -6.668 14.782 1.00 15.65 216 CYS A O 1
ATOM 1649 N N . GLY A 1 217 ? -18.791 -4.887 13.485 1.00 15.66 217 GLY A N 1
ATOM 1650 C CA . GLY A 1 217 ? -19.421 -4.035 14.473 1.00 16.88 217 GLY A CA 1
ATOM 1651 C C . GLY A 1 217 ? -18.517 -2.827 14.985 1.00 16.36 217 GLY A C 1
ATOM 1652 O O . GLY A 1 217 ? -17.372 -2.971 15.053 1.00 16.06 217 GLY A O 1
ATOM 1653 N N . PRO A 1 218 ? -19.171 -1.723 15.337 1.00 22.58 218 PRO A N 1
ATOM 1654 C CA . PRO A 1 218 ? -18.336 -0.515 15.820 1.00 17.93 218 PRO A CA 1
ATOM 1655 C C . PRO A 1 218 ? -17.485 -0.756 17.050 1.00 14.41 218 PRO A C 1
ATOM 1656 O O . PRO A 1 218 ? -16.484 -0.049 17.195 1.00 17.78 218 PRO A O 1
ATOM 1660 N N . LEU A 1 219 ? -17.788 -1.762 17.870 1.00 12.57 219 LEU A N 1
ATOM 1661 C CA . LEU A 1 219 ? -17.039 -2.036 19.035 1.00 14.15 219 LEU A CA 1
ATOM 1662 C C . LEU A 1 219 ? -15.795 -2.918 18.675 1.00 10.03 219 LEU A C 1
ATOM 1663 O O . LEU A 1 219 ? -15.026 -3.156 19.572 1.00 13.57 219 LEU A O 1
ATOM 1668 N N . PHE A 1 220 ? -15.758 -3.463 17.411 1.00 12.54 220 PHE A N 1
ATOM 1669 C CA . PHE A 1 220 ? -14.692 -4.303 17.046 1.00 11.09 220 PHE A CA 1
ATOM 1670 C C . PHE A 1 220 ? -13.361 -3.607 17.011 1.00 10.90 220 PHE A C 1
ATOM 1671 O O . PHE A 1 220 ? -13.346 -2.413 16.518 1.00 12.03 220 PHE A O 1
ATOM 1679 N N . VAL A 1 221 ? -12.316 -4.219 17.510 1.00 10.27 221 VAL A N 1
ATOM 1680 C CA . VAL A 1 221 ? -11.032 -3.620 17.588 1.00 10.20 221 VAL A CA 1
ATOM 1681 C C . VAL A 1 221 ? -10.059 -4.455 16.771 1.00 9.50 221 VAL A C 1
ATOM 1682 O O . VAL A 1 221 ? -9.927 -5.661 16.954 1.00 10.60 221 VAL A O 1
ATOM 1686 N N . ILE A 1 222 ? -9.367 -3.768 15.838 1.00 8.22 222 ILE A N 1
ATOM 1687 C CA . ILE A 1 222 ? -8.286 -4.418 15.082 1.00 7.02 222 ILE A CA 1
ATOM 1688 C C . ILE A 1 222 ? -7.249 -3.299 14.753 1.00 6.51 222 ILE A C 1
ATOM 1689 O O . ILE A 1 222 ? -7.631 -2.235 14.278 1.00 6.77 222 ILE A O 1
ATOM 1694 N N . ASP A 1 223 ? -6.012 -3.566 15.077 1.00 6.78 223 ASP A N 1
ATOM 1695 C CA . ASP A 1 223 ? -4.995 -2.525 15.040 1.00 6.59 223 ASP A CA 1
ATOM 1696 C C . ASP A 1 223 ? -4.325 -2.449 13.662 1.00 6.38 223 ASP A C 1
ATOM 1697 O O . ASP A 1 223 ? -4.708 -3.096 12.698 1.00 6.10 223 ASP A O 1
ATOM 1702 N N . HIS A 1 224 ? -3.335 -1.538 13.550 1.00 6.10 224 HIS A N 1
ATOM 1703 C CA . HIS A 1 224 ? -2.694 -1.287 12.257 1.00 5.80 224 HIS A CA 1
ATOM 1704 C C . HIS A 1 224 ? -2.018 -2.495 11.653 1.00 5.92 224 HIS A C 1
ATOM 1705 O O . HIS A 1 224 ? -2.157 -2.773 10.456 1.00 6.46 224 HIS A O 1
ATOM 1712 N N . ALA A 1 225 ? -1.264 -3.261 12.482 1.00 6.25 225 ALA A N 1
ATOM 1713 C CA . ALA A 1 225 ? -0.641 -4.461 12.025 1.00 6.56 225 ALA A CA 1
ATOM 1714 C C . ALA A 1 225 ? -1.659 -5.582 11.797 1.00 5.98 225 ALA A C 1
ATOM 1715 O O . ALA A 1 225 ? -1.576 -6.342 10.828 1.00 6.03 225 ALA A O 1
ATOM 1717 N N . GLY A 1 226 ? -2.643 -5.698 12.716 1.00 6.07 226 GLY A N 1
ATOM 1718 C CA . GLY A 1 226 ? -3.644 -6.693 12.582 1.00 6.35 226 GLY A CA 1
ATOM 1719 C C . GLY A 1 226 ? -4.476 -6.540 11.315 1.00 6.04 226 GLY A C 1
ATOM 1720 O O . GLY A 1 226 ? -4.999 -7.507 10.761 1.00 6.13 226 GLY A O 1
ATOM 1721 N N . SER A 1 227 ? -4.579 -5.291 10.854 1.00 5.85 227 SER A N 1
ATOM 1722 C CA . SER A 1 227 ? -5.239 -5.022 9.598 1.00 5.89 227 SER A CA 1
ATOM 1723 C C . SER A 1 227 ? -4.589 -5.759 8.443 1.00 5.78 227 SER A C 1
ATOM 1724 O O . SER A 1 227 ? -5.279 -6.096 7.462 1.00 6.14 227 SER A O 1
ATOM 1727 N N . LEU A 1 228 ? -3.280 -6.044 8.505 1.00 5.80 228 LEU A N 1
ATOM 1728 C CA . LEU A 1 228 ? -2.588 -6.882 7.504 1.00 5.80 228 LEU A CA 1
ATOM 1729 C C . LEU A 1 228 ? -2.682 -8.367 7.827 1.00 5.65 228 LEU A C 1
ATOM 1730 O O . LEU A 1 228 ? -2.846 -9.176 6.906 1.00 5.99 228 LEU A O 1
ATOM 1735 N N . THR A 1 229 ? -2.494 -8.726 9.114 1.00 5.68 229 THR A N 1
ATOM 1736 C CA . THR A 1 229 ? -2.124 -10.087 9.446 1.00 5.81 229 THR A CA 1
ATOM 1737 C C . THR A 1 229 ? -3.314 -10.991 9.908 1.00 5.80 229 THR A C 1
ATOM 1738 O O . THR A 1 229 ? -3.106 -12.185 10.075 1.00 6.45 229 THR A O 1
ATOM 1742 N N . SER A 1 230 ? -4.453 -10.391 10.180 1.00 5.70 230 SER A N 1
ATOM 1743 C CA . SER A 1 230 ? -5.505 -11.132 10.874 1.00 6.49 230 SER A CA 1
ATOM 1744 C C . SER A 1 230 ? -6.157 -12.180 9.974 1.00 6.51 230 SER A C 1
ATOM 1745 O O . SER A 1 230 ? -6.087 -12.159 8.740 1.00 6.54 230 SER A O 1
ATOM 1748 N N . GLN A 1 231 ? -6.883 -13.099 10.629 1.00 6.43 231 GLN A N 1
ATOM 1749 C CA . GLN A 1 231 ? -7.731 -14.043 9.902 1.00 6.75 231 GLN A CA 1
ATOM 1750 C C . GLN A 1 231 ? -8.791 -13.300 9.086 1.00 6.83 231 GLN A C 1
ATOM 1751 O O . GLN A 1 231 ? -9.048 -13.661 7.931 1.00 7.26 231 GLN A O 1
ATOM 1757 N N . PHE A 1 232 ? -9.417 -12.262 9.672 1.00 6.77 232 PHE A N 1
ATOM 1758 C CA . PHE A 1 232 ? -10.378 -11.465 8.921 1.00 7.03 232 PHE A CA 1
ATOM 1759 C C . PHE A 1 232 ? -9.742 -10.923 7.637 1.00 6.83 232 PHE A C 1
ATOM 1760 O O . PHE A 1 232 ? -10.313 -11.007 6.549 1.00 7.57 232 PHE A O 1
ATOM 1768 N N . SER A 1 233 ? -8.547 -10.372 7.797 1.00 6.42 233 SER A N 1
ATOM 1769 C CA . SER A 1 233 ? -7.800 -9.787 6.674 1.00 6.50 233 SER A CA 1
ATOM 1770 C C . SER A 1 233 ? -7.484 -10.824 5.632 1.00 6.78 233 SER A C 1
ATOM 1771 O O . SER A 1 233 ? -7.501 -10.528 4.415 1.00 7.12 233 SER A O 1
ATOM 1774 N N . TYR A 1 234 ? -7.151 -12.043 6.038 1.00 6.85 234 TYR A N 1
ATOM 1775 C CA . TYR A 1 234 ? -6.884 -13.111 5.097 1.00 7.01 234 TYR A CA 1
ATOM 1776 C C . TYR A 1 234 ? -8.125 -13.408 4.254 1.00 6.59 234 TYR A C 1
ATOM 1777 O O . TYR A 1 234 ? -8.037 -13.556 3.042 1.00 7.21 234 TYR A O 1
ATOM 1786 N N . VAL A 1 235 ? -9.286 -13.511 4.908 1.00 6.94 235 VAL A N 1
ATOM 1787 C CA . VAL A 1 235 ? -10.498 -13.815 4.156 1.00 7.38 235 VAL A CA 1
ATOM 1788 C C . VAL A 1 235 ? -10.826 -12.701 3.163 1.00 7.13 235 VAL A C 1
ATOM 1789 O O . VAL A 1 235 ? -11.160 -12.963 2.001 1.00 7.61 235 VAL A O 1
ATOM 1793 N N . VAL A 1 236 ? -10.693 -11.445 3.594 1.00 7.18 236 VAL A N 1
ATOM 1794 C CA . VAL A 1 236 ? -10.950 -10.340 2.662 1.00 7.16 236 VAL A CA 1
ATOM 1795 C C . VAL A 1 236 ? -9.948 -10.313 1.556 1.00 7.20 236 VAL A C 1
ATOM 1796 O O . VAL A 1 236 ? -10.293 -10.133 0.379 1.00 7.44 236 VAL A O 1
ATOM 1800 N N . GLY A 1 237 ? -8.656 -10.507 1.875 1.00 7.07 237 GLY A N 1
ATOM 1801 C CA . GLY A 1 237 ? -7.611 -10.515 0.852 1.00 6.81 237 GLY A CA 1
ATOM 1802 C C . GLY A 1 237 ? -7.781 -11.638 -0.132 1.00 7.35 237 GLY A C 1
ATOM 1803 O O . GLY A 1 237 ? -7.631 -11.434 -1.334 1.00 7.79 237 GLY A O 1
ATOM 1804 N N . ARG A 1 238 ? -8.074 -12.830 0.365 1.00 7.20 238 ARG A N 1
ATOM 1805 C CA . ARG A 1 238 ? -8.367 -13.954 -0.518 1.00 7.67 238 ARG A CA 1
ATOM 1806 C C . ARG A 1 238 ? -9.542 -13.639 -1.444 1.00 8.06 238 ARG A C 1
ATOM 1807 O O . ARG A 1 238 ? -9.505 -13.966 -2.631 1.00 8.59 238 ARG A O 1
ATOM 1815 N N . SER A 1 239 ? -10.568 -13.013 -0.887 1.00 7.94 239 SER A N 1
ATOM 1816 C CA . SER A 1 239 ? -11.731 -12.616 -1.721 1.00 8.06 239 SER A CA 1
ATOM 1817 C C . SER A 1 239 ? -11.280 -11.722 -2.835 1.00 7.84 239 SER A C 1
ATOM 1818 O O . SER A 1 239 ? -11.644 -11.939 -4.009 1.00 9.06 239 SER A O 1
ATOM 1821 N N . ALA A 1 240 ? -10.509 -10.690 -2.518 1.00 7.63 240 ALA A N 1
ATOM 1822 C CA . ALA A 1 240 ? -10.036 -9.757 -3.558 1.00 7.66 240 ALA A CA 1
ATOM 1823 C C . ALA A 1 240 ? -9.214 -10.449 -4.590 1.00 7.59 240 ALA A C 1
ATOM 1824 O O . ALA A 1 240 ? -9.339 -10.204 -5.795 1.00 8.70 240 ALA A O 1
ATOM 1826 N N . LEU A 1 241 ? -8.316 -11.298 -4.146 1.00 7.73 241 LEU A N 1
ATOM 1827 C CA . LEU A 1 241 ? -7.374 -11.977 -5.072 1.00 8.27 241 LEU A CA 1
ATOM 1828 C C . LEU A 1 241 ? -8.065 -12.920 -6.033 1.00 9.09 241 LEU A C 1
ATOM 1829 O O . LEU A 1 241 ? -7.668 -13.079 -7.186 1.00 9.78 241 LEU A O 1
ATOM 1834 N N . ARG A 1 242 ? -9.157 -13.585 -5.516 1.00 8.98 242 ARG A N 1
ATOM 1835 C CA . ARG A 1 242 ? -9.858 -14.601 -6.303 1.00 10.07 242 ARG A CA 1
ATOM 1836 C C . ARG A 1 242 ? -10.983 -14.019 -7.099 1.00 10.59 242 ARG A C 1
ATOM 1837 O O . ARG A 1 242 ? -11.456 -14.709 -7.993 1.00 12.81 242 ARG A O 1
ATOM 1845 N N . SER A 1 243 ? -11.432 -12.834 -6.796 1.00 9.95 243 SER A N 1
ATOM 1846 C CA . SER A 1 243 ? -12.658 -12.347 -7.397 1.00 9.96 243 SER A CA 1
ATOM 1847 C C . SER A 1 243 ? -12.440 -12.040 -8.891 1.00 9.79 243 SER A C 1
ATOM 1848 O O . SER A 1 243 ? -11.524 -11.382 -9.289 1.00 10.60 243 SER A O 1
ATOM 1851 N N . THR A 1 244 ? -13.407 -12.455 -9.703 1.00 10.17 244 THR A N 1
ATOM 1852 C CA . THR A 1 244 ? -13.370 -12.108 -11.063 1.00 11.32 244 THR A CA 1
ATOM 1853 C C . THR A 1 244 ? -13.571 -10.605 -11.334 1.00 11.60 244 THR A C 1
ATOM 1854 O O . THR A 1 244 ? -13.220 -10.116 -12.426 1.00 12.18 244 THR A O 1
ATOM 1858 N N . THR A 1 245 ? -14.128 -9.855 -10.368 1.00 9.85 245 THR A N 1
ATOM 1859 C CA . THR A 1 245 ? -14.291 -8.419 -10.559 1.00 10.55 245 THR A CA 1
ATOM 1860 C C . THR A 1 245 ? -13.045 -7.657 -10.209 1.00 9.76 245 THR A C 1
ATOM 1861 O O . THR A 1 245 ? -12.934 -6.452 -10.477 1.00 11.36 245 THR A O 1
ATOM 1865 N N . GLY A 1 246 ? -12.080 -8.318 -9.559 1.00 9.26 246 GLY A N 1
ATOM 1866 C CA . GLY A 1 246 ? -10.874 -7.631 -9.087 1.00 9.39 246 GLY A CA 1
ATOM 1867 C C . GLY A 1 246 ? -11.055 -6.936 -7.715 1.00 8.13 246 GLY A C 1
ATOM 1868 O O . GLY A 1 246 ? -10.083 -6.399 -7.252 1.00 9.92 246 GLY A O 1
ATOM 1869 N N . GLN A 1 247 ? -12.252 -6.982 -7.164 1.00 8.25 247 GLN A N 1
ATOM 1870 C CA . GLN A 1 247 ? -12.519 -6.479 -5.812 1.00 7.73 247 GLN A CA 1
ATOM 1871 C C . GLN A 1 247 ? -13.056 -7.575 -4.934 1.00 7.98 247 GLN A C 1
ATOM 1872 O O . GLN A 1 247 ? -13.749 -8.497 -5.412 1.00 8.96 247 GLN A O 1
ATOM 1878 N N . ALA A 1 248 ? -12.827 -7.482 -3.620 1.00 7.82 248 ALA A N 1
ATOM 1879 C CA . ALA A 1 248 ? -13.508 -8.377 -2.702 1.00 8.40 248 ALA A CA 1
ATOM 1880 C C . ALA A 1 248 ? -15.011 -8.192 -2.843 1.00 8.33 248 ALA A C 1
ATOM 1881 O O . ALA A 1 248 ? -15.517 -7.170 -3.220 1.00 9.34 248 ALA A O 1
ATOM 1883 N N . ARG A 1 249 ? -15.706 -9.262 -2.428 1.00 9.75 249 ARG A N 1
ATOM 1884 C CA . ARG A 1 249 ? -17.131 -9.358 -2.539 1.00 11.09 249 ARG A CA 1
ATOM 1885 C C . ARG A 1 249 ? -17.721 -9.576 -1.142 1.00 11.66 249 ARG A C 1
ATOM 1886 O O . ARG A 1 249 ? -17.270 -10.438 -0.443 1.00 10.56 249 ARG A O 1
ATOM 1894 N N . SER A 1 250 ? -18.778 -8.834 -0.773 1.00 13.20 250 SER A N 1
ATOM 1895 C CA . SER A 1 250 ? -19.404 -8.956 0.546 1.00 13.93 250 SER A CA 1
ATOM 1896 C C . SER A 1 250 ? -19.897 -10.437 0.845 1.00 15.06 250 SER A C 1
ATOM 1897 O O . SER A 1 250 ? -19.901 -10.778 1.955 1.00 14.77 250 SER A O 1
ATOM 1900 N N . ALA A 1 251 ? -20.289 -11.145 -0.215 1.00 13.59 251 ALA A N 1
ATOM 1901 C CA . ALA A 1 251 ? -20.677 -12.582 -0.056 1.00 15.44 251 ALA A CA 1
ATOM 1902 C C . ALA A 1 251 ? -19.561 -13.437 0.506 1.00 13.69 251 ALA A C 1
ATOM 1903 O O . ALA A 1 251 ? -19.814 -14.562 1.020 1.00 14.74 251 ALA A O 1
ATOM 1905 N N . ASP A 1 252 ? -18.312 -13.020 0.382 1.00 11.43 252 ASP A N 1
ATOM 1906 C CA . ASP A 1 252 ? -17.164 -13.878 0.698 1.00 12.01 252 ASP A CA 1
ATOM 1907 C C . ASP A 1 252 ? -16.763 -13.806 2.173 1.00 11.52 252 ASP A C 1
ATOM 1908 O O . ASP A 1 252 ? -15.946 -14.600 2.599 1.00 11.99 252 ASP A O 1
ATOM 1913 N N . TYR A 1 253 ? -17.311 -12.900 2.984 1.00 12.47 253 TYR A N 1
ATOM 1914 C CA . TYR A 1 253 ? -16.905 -12.810 4.366 1.00 12.56 253 TYR A CA 1
ATOM 1915 C C . TYR A 1 253 ? -18.071 -12.220 5.197 1.00 12.41 253 TYR A C 1
ATOM 1916 O O . TYR A 1 253 ? -19.037 -11.626 4.681 1.00 15.15 253 TYR A O 1
ATOM 1925 N N . GLY A 1 254 ? -17.976 -12.489 6.488 1.00 14.44 254 GLY A N 1
ATOM 1926 C CA . GLY A 1 254 ? -19.005 -11.985 7.409 1.00 15.55 254 GLY A CA 1
ATOM 1927 C C . GLY A 1 254 ? -18.520 -12.194 8.812 1.00 12.88 254 GLY A C 1
ATOM 1928 O O . GLY A 1 254 ? -17.391 -12.334 9.096 1.00 11.84 254 GLY A O 1
ATOM 1929 N N . ILE A 1 255 ? -19.525 -12.180 9.721 1.00 14.53 255 ILE A N 1
ATOM 1930 C CA . ILE A 1 255 ? -19.217 -12.209 11.208 1.00 13.78 255 ILE A CA 1
ATOM 1931 C C . ILE A 1 255 ? -18.407 -13.398 11.586 1.00 12.96 255 ILE A C 1
ATOM 1932 O O . ILE A 1 255 ? -17.527 -13.259 12.502 1.00 13.66 255 ILE A O 1
ATOM 1937 N N . THR A 1 256 ? -18.633 -14.547 10.936 1.00 13.72 256 THR A N 1
ATOM 1938 C CA . THR A 1 256 ? -17.844 -15.735 11.256 1.00 12.88 256 THR A CA 1
ATOM 1939 C C . THR A 1 256 ? -16.349 -15.578 10.995 1.00 12.36 256 THR A C 1
ATOM 1940 O O . THR A 1 256 ? -15.580 -16.339 11.442 1.00 14.37 256 THR A O 1
ATOM 1944 N N . ASP A 1 257 ? -16.001 -14.565 10.182 1.00 9.67 257 ASP A N 1
ATOM 1945 C CA . ASP A 1 257 ? -14.580 -14.305 9.850 1.00 9.56 257 ASP A CA 1
ATOM 1946 C C . ASP A 1 257 ? -13.953 -13.228 10.724 1.00 9.53 257 ASP A C 1
ATOM 1947 O O . ASP A 1 257 ? -12.776 -12.898 10.516 1.00 9.62 257 ASP A O 1
ATOM 1952 N N . CYS A 1 258 ? -14.717 -12.641 11.676 1.00 9.26 258 CYS A N 1
ATOM 1953 C CA . CYS A 1 258 ? -14.280 -11.476 12.431 1.00 9.46 258 CYS A CA 1
ATOM 1954 C C . CYS A 1 258 ? -13.365 -11.825 13.662 1.00 9.50 258 CYS A C 1
ATOM 1955 O O . CYS A 1 258 ? -13.677 -11.602 14.862 1.00 9.91 258 CYS A O 1
ATOM 1958 N N . ASN A 1 259 ? -12.237 -12.422 13.258 1.00 9.66 259 ASN A N 1
ATOM 1959 C CA . ASN A 1 259 ? -11.175 -12.842 14.144 1.00 9.12 259 ASN A CA 1
ATOM 1960 C C . ASN A 1 259 ? -9.958 -11.963 13.872 1.00 7.81 259 ASN A C 1
ATOM 1961 O O . ASN A 1 259 ? -9.385 -12.054 12.789 1.00 7.73 259 ASN A O 1
ATOM 1966 N N . PRO A 1 260 ? -9.604 -11.066 14.796 1.00 7.74 260 PRO A N 1
ATOM 1967 C CA . PRO A 1 260 ? -8.518 -10.134 14.585 1.00 8.04 260 PRO A CA 1
ATOM 1968 C C . PRO A 1 260 ? -7.125 -10.742 14.858 1.00 7.82 260 PRO A C 1
ATOM 1969 O O . PRO A 1 260 ? -6.118 -10.070 14.625 1.00 8.20 260 PRO A O 1
ATOM 1973 N N . LEU A 1 261 ? -7.072 -11.968 15.357 1.00 8.12 261 LEU A N 1
ATOM 1974 C CA . LEU A 1 261 ? -5.791 -12.613 15.628 1.00 8.17 261 LEU A CA 1
ATOM 1975 C C . LEU A 1 261 ? -5.148 -13.064 14.330 1.00 7.41 261 LEU A C 1
ATOM 1976 O O . LEU A 1 261 ? -5.819 -13.148 13.290 1.00 7.22 261 LEU A O 1
ATOM 1981 N N . PRO A 1 262 ? -3.890 -13.429 14.366 1.00 7.13 262 PRO A N 1
ATOM 1982 C CA . PRO A 1 262 ? -3.196 -13.797 13.078 1.00 7.35 262 PRO A CA 1
ATOM 1983 C C . PRO A 1 262 ? -3.887 -14.904 12.374 1.00 7.27 262 PRO A C 1
ATOM 1984 O O . PRO A 1 262 ? -4.396 -15.871 12.968 1.00 8.20 262 PRO A O 1
ATOM 1988 N N . ALA A 1 263 ? -3.804 -14.848 11.044 1.00 6.81 263 ALA A N 1
ATOM 1989 C CA . ALA A 1 263 ? -4.478 -15.815 10.147 1.00 7.28 263 ALA A CA 1
ATOM 1990 C C . ALA A 1 263 ? -4.226 -17.249 10.578 1.00 7.64 263 ALA A C 1
ATOM 1991 O O . ALA A 1 263 ? -3.129 -17.679 10.854 1.00 7.37 263 ALA A O 1
ATOM 1993 N N . ASN A 1 264 ? -5.339 -18.015 10.516 1.00 8.17 264 ASN A N 1
ATOM 1994 C CA . ASN A 1 264 ? -5.335 -19.406 10.966 1.00 9.74 264 ASN A CA 1
ATOM 1995 C C . ASN A 1 264 ? -4.339 -20.267 10.298 1.00 9.48 264 ASN A C 1
ATOM 1996 O O . ASN A 1 264 ? -3.736 -21.171 10.936 1.00 11.04 264 ASN A O 1
ATOM 2001 N N . ASP A 1 265 ? -4.048 -20.046 9.014 1.00 8.92 265 ASP A N 1
ATOM 2002 C CA . ASP A 1 265 ? -3.134 -20.909 8.270 1.00 10.60 265 ASP A CA 1
ATOM 2003 C C . ASP A 1 265 ? -1.698 -20.654 8.565 1.00 10.33 265 ASP A C 1
ATOM 2004 O O . ASP A 1 265 ? -0.852 -21.438 8.151 1.00 12.64 265 ASP A O 1
ATOM 2009 N N . LEU A 1 266 ? -1.389 -19.586 9.297 1.00 8.29 266 LEU A N 1
ATOM 2010 C CA . LEU A 1 266 ? -0.018 -19.375 9.732 1.00 8.58 266 LEU A CA 1
ATOM 2011 C C . LEU A 1 266 ? 0.376 -20.382 10.798 1.00 9.32 266 LEU A C 1
ATOM 2012 O O . LEU A 1 266 ? -0.441 -20.779 11.627 1.00 10.64 266 LEU A O 1
ATOM 2017 N N . THR A 1 267 ? 1.627 -20.799 10.761 1.00 9.78 267 THR A N 1
ATOM 2018 C CA . THR A 1 267 ? 2.106 -21.704 11.801 1.00 10.80 267 THR A CA 1
ATOM 2019 C C . THR A 1 267 ? 2.142 -20.917 13.145 1.00 9.99 267 THR A C 1
ATOM 2020 O O . THR A 1 267 ? 2.124 -19.721 13.173 1.00 9.30 267 THR A O 1
ATOM 2024 N N . PRO A 1 268 ? 2.229 -21.670 14.274 1.00 11.06 268 PRO A N 1
ATOM 2025 C CA . PRO A 1 268 ? 2.343 -20.987 15.554 1.00 11.30 268 PRO A CA 1
ATOM 2026 C C . PRO A 1 268 ? 3.422 -19.946 15.589 1.00 10.53 268 PRO A C 1
ATOM 2027 O O . PRO A 1 268 ? 3.246 -18.860 16.135 1.00 10.04 268 PRO A O 1
ATOM 2031 N N . GLU A 1 269 ? 4.546 -20.289 15.080 1.00 10.37 269 GLU A N 1
ATOM 2032 C CA . GLU A 1 269 ? 5.698 -19.377 15.082 1.00 10.41 269 GLU A CA 1
ATOM 2033 C C . GLU A 1 269 ? 5.494 -18.145 14.143 1.00 9.51 269 GLU A C 1
ATOM 2034 O O . GLU A 1 269 ? 5.914 -17.049 14.466 1.00 9.09 269 GLU A O 1
ATOM 2040 N N . GLN A 1 270 ? 4.810 -18.400 12.990 1.00 8.88 270 GLN A N 1
ATOM 2041 C CA . GLN A 1 270 ? 4.465 -17.258 12.155 1.00 8.83 270 GLN A CA 1
ATOM 2042 C C . GLN A 1 270 ? 3.462 -16.309 12.869 1.00 8.06 270 GLN A C 1
ATOM 2043 O O . GLN A 1 270 ? 3.530 -15.124 12.738 1.00 8.21 270 GLN A O 1
ATOM 2049 N N . LYS A 1 271 ? 2.519 -16.909 13.631 1.00 8.11 271 LYS A N 1
ATOM 2050 C CA . LYS A 1 271 ? 1.580 -16.074 14.338 1.00 8.25 271 LYS A CA 1
ATOM 2051 C C . LYS A 1 271 ? 2.271 -15.172 15.359 1.00 7.61 271 LYS A C 1
ATOM 2052 O O . LYS A 1 271 ? 1.893 -14.041 15.539 1.00 8.16 271 LYS A O 1
ATOM 2058 N N . VAL A 1 272 ? 3.308 -15.723 16.042 1.00 8.38 272 VAL A N 1
ATOM 2059 C CA . VAL A 1 272 ? 4.050 -14.912 16.990 1.00 8.60 272 VAL A CA 1
ATOM 2060 C C . VAL A 1 272 ? 4.708 -13.741 16.289 1.00 8.08 272 VAL A C 1
ATOM 2061 O O . VAL A 1 272 ? 4.644 -12.575 16.729 1.00 8.55 272 VAL A O 1
ATOM 2065 N N . ALA A 1 273 ? 5.363 -14.012 15.149 1.00 8.29 273 ALA A N 1
ATOM 2066 C CA . ALA A 1 273 ? 6.067 -12.917 14.403 1.00 8.47 273 ALA A CA 1
ATOM 2067 C C . ALA A 1 273 ? 5.052 -11.923 13.845 1.00 8.04 273 ALA A C 1
ATOM 2068 O O . ALA A 1 273 ? 5.295 -10.720 13.852 1.00 8.71 273 ALA A O 1
ATOM 2070 N N . ALA A 1 274 ? 3.899 -12.425 13.396 1.00 7.79 274 ALA A N 1
ATOM 2071 C CA . ALA A 1 274 ? 2.877 -11.525 12.857 1.00 7.73 274 ALA A CA 1
ATOM 2072 C C . ALA A 1 274 ? 2.310 -10.600 13.877 1.00 7.79 274 ALA A C 1
ATOM 2073 O O . ALA A 1 274 ? 2.095 -9.428 13.648 1.00 8.50 274 ALA A O 1
ATOM 2075 N N . ALA A 1 275 ? 2.035 -11.141 15.060 1.00 8.54 275 ALA A N 1
ATOM 2076 C CA . ALA A 1 275 ? 1.514 -10.332 16.112 1.00 9.88 275 ALA A CA 1
ATOM 2077 C C . ALA A 1 275 ? 2.517 -9.207 16.497 1.00 10.53 275 ALA A C 1
ATOM 2078 O O . ALA A 1 275 ? 2.104 -8.130 16.911 1.00 12.53 275 ALA A O 1
ATOM 2080 N N . ALA A 1 276 ? 3.787 -9.482 16.366 1.00 10.00 276 ALA A N 1
ATOM 2081 C CA . ALA A 1 276 ? 4.863 -8.558 16.692 1.00 10.87 276 ALA A CA 1
ATOM 2082 C C . ALA A 1 276 ? 5.370 -7.823 15.499 1.00 10.96 276 ALA A C 1
ATOM 2083 O O . ALA A 1 276 ? 6.507 -7.383 15.484 1.00 14.83 276 ALA A O 1
ATOM 2085 N N . LEU A 1 277 ? 4.562 -7.599 14.460 1.00 9.43 277 LEU A N 1
ATOM 2086 C CA . LEU A 1 277 ? 5.018 -7.050 13.212 1.00 10.05 277 LEU A CA 1
ATOM 2087 C C . LEU A 1 277 ? 5.614 -5.606 13.342 1.00 12.63 277 LEU A C 1
ATOM 2088 O O . LEU A 1 277 ? 6.478 -5.233 12.543 1.00 15.21 277 LEU A O 1
ATOM 2093 N N A LEU A 1 278 ? 5.083 -4.833 14.181 0.99 14.61 278 LEU A N 1
ATOM 2094 N N B LEU A 1 278 ? 5.143 -4.819 14.306 0.010 13.62 278 LEU A N 1
ATOM 2095 C CA A LEU A 1 278 ? 5.395 -3.331 14.185 0.99 17.61 278 LEU A CA 1
ATOM 2096 C CA B LEU A 1 278 ? 5.592 -3.431 14.454 0.010 16.23 278 LEU A CA 1
ATOM 2097 C C A LEU A 1 278 ? 6.670 -2.990 14.943 0.99 23.79 278 LEU A C 1
ATOM 2098 C C B LEU A 1 278 ? 6.968 -3.323 15.115 0.010 17.37 278 LEU A C 1
ATOM 2099 O O A LEU A 1 278 ? 7.303 -2.008 14.687 0.99 23.27 278 LEU A O 1
ATOM 2100 O O B LEU A 1 278 ? 7.930 -2.857 14.500 0.010 17.69 278 LEU A O 1
ATOM 2109 N N A ALA A 1 279 ? 7.150 -3.952 15.721 0.99 25.80 279 ALA A N 1
ATOM 2110 N N B ALA A 1 279 ? 7.060 -3.755 16.368 0.010 18.36 279 ALA A N 1
ATOM 2111 C CA A ALA A 1 279 ? 8.357 -3.639 16.567 0.99 29.05 279 ALA A CA 1
ATOM 2112 C CA B ALA A 1 279 ? 8.306 -3.629 17.121 0.010 19.60 279 ALA A CA 1
ATOM 2113 C C A ALA A 1 279 ? 9.550 -3.289 15.725 0.99 26.08 279 ALA A C 1
ATOM 2114 C C B ALA A 1 279 ? 9.442 -3.111 16.238 0.010 19.92 279 ALA A C 1
ATOM 2115 O O A ALA A 1 279 ? 10.239 -2.236 16.003 0.99 29.19 279 ALA A O 1
ATOM 2116 O O B ALA A 1 279 ? 9.960 -2.018 16.470 0.010 20.18 279 ALA A O 1
ATOM 2119 N N A PRO A 1 280 ? 9.790 -4.060 14.670 0.99 24.35 280 PRO A N 1
ATOM 2120 N N B PRO A 1 280 ? 9.828 -3.898 15.220 0.010 20.25 280 PRO A N 1
ATOM 2121 C CA A PRO A 1 280 ? 11.003 -3.673 13.990 0.99 26.76 280 PRO A CA 1
ATOM 2122 C CA B PRO A 1 280 ? 10.943 -3.608 14.320 0.010 20.16 280 PRO A CA 1
ATOM 2123 C C A PRO A 1 280 ? 10.882 -2.447 13.210 0.99 23.48 280 PRO A C 1
ATOM 2124 C C B PRO A 1 280 ? 10.575 -2.609 13.225 0.010 19.38 280 PRO A C 1
ATOM 2125 O O A PRO A 1 280 ? 11.892 -1.710 13.052 0.99 19.34 280 PRO A O 1
ATOM 2126 O O B PRO A 1 280 ? 11.425 -1.837 12.771 0.010 14.75 280 PRO A O 1
ATOM 2133 N N A ALA A 1 281 ? 9.669 -2.085 12.785 0.99 18.53 281 ALA A N 1
ATOM 2134 N N B ALA A 1 281 ? 9.321 -2.639 12.789 0.010 19.30 281 ALA A N 1
ATOM 2135 C CA A ALA A 1 281 ? 9.387 -0.857 12.133 0.99 19.52 281 ALA A CA 1
ATOM 2136 C CA B ALA A 1 281 ? 8.824 -1.630 11.870 0.010 20.12 281 ALA A CA 1
ATOM 2137 C C A ALA A 1 281 ? 9.662 0.278 13.046 0.99 20.74 281 ALA A C 1
ATOM 2138 C C B ALA A 1 281 ? 9.028 -0.274 12.527 0.010 18.90 281 ALA A C 1
ATOM 2139 O O A ALA A 1 281 ? 10.265 1.309 12.633 0.99 22.68 281 ALA A O 1
ATOM 2140 O O B ALA A 1 281 ? 9.549 0.661 11.920 0.010 15.08 281 ALA A O 1
ATOM 2143 N N A ALA A 1 282 ? 9.246 0.192 14.331 0.99 26.47 282 ALA A N 1
ATOM 2144 N N B ALA A 1 282 ? 8.625 -0.197 13.789 0.010 19.59 282 ALA A N 1
ATOM 2145 C CA A ALA A 1 282 ? 9.504 1.257 15.259 0.99 33.88 282 ALA A CA 1
ATOM 2146 C CA B ALA A 1 282 ? 8.749 1.018 14.574 0.010 19.87 282 ALA A CA 1
ATOM 2147 C C A ALA A 1 282 ? 10.999 1.451 15.486 0.99 32.95 282 ALA A C 1
ATOM 2148 C C B ALA A 1 282 ? 10.200 1.279 14.964 0.010 18.70 282 ALA A C 1
ATOM 2149 O O A ALA A 1 282 ? 11.488 2.553 15.502 0.99 30.54 282 ALA A O 1
ATOM 2150 O O B ALA A 1 282 ? 10.625 2.424 15.051 0.010 14.75 282 ALA A O 1
ATOM 2153 N N A ALA A 1 283 ? 11.757 0.377 15.585 0.99 28.31 283 ALA A N 1
ATOM 2154 N N B ALA A 1 283 ? 10.953 0.209 15.197 0.010 18.09 283 ALA A N 1
ATOM 2155 C CA A ALA A 1 283 ? 13.155 0.512 15.770 0.99 26.50 283 ALA A CA 1
ATOM 2156 C CA B ALA A 1 283 ? 12.343 0.316 15.641 0.010 18.84 283 ALA A CA 1
ATOM 2157 C C A ALA A 1 283 ? 13.964 1.104 14.558 0.99 23.21 283 ALA A C 1
ATOM 2158 C C B ALA A 1 283 ? 13.227 1.027 14.618 0.010 17.78 283 ALA A C 1
ATOM 2159 O O A ALA A 1 283 ? 14.948 1.902 14.767 0.99 24.58 283 ALA A O 1
ATOM 2160 O O B ALA A 1 283 ? 14.049 1.870 14.974 0.010 16.54 283 ALA A O 1
ATOM 2163 N N A ALA A 1 284 ? 13.428 0.847 13.362 0.99 19.12 284 ALA A N 1
ATOM 2164 N N B ALA A 1 284 ? 13.056 0.686 13.345 0.010 17.31 284 ALA A N 1
ATOM 2165 C CA A ALA A 1 284 ? 14.000 1.456 12.168 0.99 17.51 284 ALA A CA 1
ATOM 2166 C CA B ALA A 1 284 ? 13.856 1.285 12.272 0.010 16.50 284 ALA A CA 1
ATOM 2167 C C A ALA A 1 284 ? 13.666 2.895 12.084 0.99 15.66 284 ALA A C 1
ATOM 2168 C C B ALA A 1 284 ? 13.651 2.795 12.110 0.010 16.39 284 ALA A C 1
ATOM 2169 O O A ALA A 1 284 ? 14.554 3.690 11.670 0.99 15.19 284 ALA A O 1
ATOM 2170 O O B ALA A 1 284 ? 14.531 3.493 11.608 0.010 16.69 284 ALA A O 1
ATOM 2173 N N . ILE A 1 285 ? 12.485 3.284 12.518 1.00 15.14 285 ILE A N 1
ATOM 2174 C CA . ILE A 1 285 ? 12.169 4.683 12.506 1.00 18.86 285 ILE A CA 1
ATOM 2175 C C . ILE A 1 285 ? 13.176 5.334 13.471 1.00 15.42 285 ILE A C 1
ATOM 2176 O O . ILE A 1 285 ? 13.619 6.463 13.254 1.00 18.74 285 ILE A O 1
ATOM 2181 N N . VAL A 1 286 ? 13.225 4.807 14.705 1.00 19.78 286 VAL A N 1
ATOM 2182 C CA . VAL A 1 286 ? 14.136 5.321 15.713 1.00 18.05 286 VAL A CA 1
ATOM 2183 C C . VAL A 1 286 ? 15.541 5.570 15.220 1.00 14.52 286 VAL A C 1
ATOM 2184 O O . VAL A 1 286 ? 16.016 6.675 15.409 1.00 17.70 286 VAL A O 1
ATOM 2188 N N . ALA A 1 287 ? 16.239 4.619 14.541 1.00 12.85 287 ALA A N 1
ATOM 2189 C CA . ALA A 1 287 ? 17.539 4.797 13.980 1.00 14.46 287 ALA A CA 1
ATOM 2190 C C . ALA A 1 287 ? 17.577 5.522 12.697 1.00 11.47 287 ALA A C 1
ATOM 2191 O O . ALA A 1 287 ? 18.666 5.809 12.224 1.00 13.70 287 ALA A O 1
ATOM 2193 N N . GLY A 1 288 ? 16.428 5.753 12.062 1.00 10.15 288 GLY A N 1
ATOM 2194 C CA . GLY A 1 288 ? 16.439 6.219 10.679 1.00 9.33 288 GLY A CA 1
ATOM 2195 C C . GLY A 1 288 ? 16.535 7.719 10.544 1.00 8.50 288 GLY A C 1
ATOM 2196 O O . GLY A 1 288 ? 16.741 8.455 11.482 1.00 9.95 288 GLY A O 1
ATOM 2197 N N . PRO A 1 289 ? 16.411 8.195 9.322 1.00 8.84 289 PRO A N 1
ATOM 2198 C CA . PRO A 1 289 ? 16.600 9.620 9.022 1.00 8.89 289 PRO A CA 1
ATOM 2199 C C . PRO A 1 289 ? 15.507 10.445 9.617 1.00 9.09 289 PRO A C 1
ATOM 2200 O O . PRO A 1 289 ? 14.364 9.993 9.772 1.00 10.06 289 PRO A O 1
ATOM 2204 N N . LYS A 1 290 ? 15.854 11.713 9.900 1.00 9.00 290 LYS A N 1
ATOM 2205 C CA . LYS A 1 290 ? 14.957 12.623 10.481 1.00 9.67 290 LYS A CA 1
ATOM 2206 C C . LYS A 1 290 ? 15.203 14.026 9.879 1.00 9.37 290 LYS A C 1
ATOM 2207 O O . LYS A 1 290 ? 16.363 14.385 9.759 1.00 12.56 290 LYS A O 1
ATOM 2213 N N . GLN A 1 291 ? 14.182 14.764 9.592 1.00 8.04 291 GLN A N 1
ATOM 2214 C CA . GLN A 1 291 ? 14.365 16.110 9.038 1.00 8.67 291 GLN A CA 1
ATOM 2215 C C . GLN A 1 291 ? 13.243 16.989 9.447 1.00 8.02 291 GLN A C 1
ATOM 2216 O O . GLN A 1 291 ? 12.235 16.589 10.025 1.00 7.60 291 GLN A O 1
ATOM 2222 N N . ASN A 1 292 ? 13.423 18.307 9.125 1.00 8.61 292 ASN A N 1
ATOM 2223 C CA . ASN A 1 292 ? 12.533 19.333 9.583 1.00 8.31 292 ASN A CA 1
ATOM 2224 C C . ASN A 1 292 ? 11.610 19.888 8.525 1.00 8.55 292 ASN A C 1
ATOM 2225 O O . ASN A 1 292 ? 10.982 20.907 8.736 1.00 10.96 292 ASN A O 1
ATOM 2230 N N . CYS A 1 293 ? 11.480 19.216 7.375 1.00 8.16 293 CYS A N 1
ATOM 2231 C CA . CYS A 1 293 ? 10.651 19.684 6.292 1.00 8.84 293 CYS A CA 1
ATOM 2232 C C . CYS A 1 293 ? 10.295 18.522 5.391 1.00 7.74 293 CYS A C 1
ATOM 2233 O O . CYS A 1 293 ? 10.944 17.475 5.423 1.00 8.11 293 CYS A O 1
ATOM 2236 N N . GLU A 1 294 ? 9.243 18.674 4.593 1.00 7.27 294 GLU A N 1
ATOM 2237 C CA . GLU A 1 294 ? 8.819 17.643 3.684 1.00 7.13 294 GLU A CA 1
ATOM 2238 C C . GLU A 1 294 ? 9.678 17.633 2.411 1.00 7.20 294 GLU A C 1
ATOM 2239 O O . GLU A 1 294 ? 9.907 18.691 1.824 1.00 7.72 294 GLU A O 1
ATOM 2245 N N . PRO A 1 295 ? 10.172 16.496 1.962 1.00 7.21 295 PRO A N 1
ATOM 2246 C CA . PRO A 1 295 ? 10.914 16.415 0.714 1.00 8.17 295 PRO A CA 1
ATOM 2247 C C . PRO A 1 295 ? 10.126 17.110 -0.464 1.00 7.43 295 PRO A C 1
ATOM 2248 O O . PRO A 1 295 ? 8.936 17.077 -0.534 1.00 7.78 295 PRO A O 1
ATOM 2252 N N . ASP A 1 296 ? 10.936 17.663 -1.366 1.00 7.48 296 ASP A N 1
ATOM 2253 C CA . ASP A 1 296 ? 10.343 18.285 -2.532 1.00 7.15 296 ASP A CA 1
ATOM 2254 C C . ASP A 1 296 ? 9.616 17.246 -3.400 1.00 6.96 296 ASP A C 1
ATOM 2255 O O . ASP A 1 296 ? 10.013 16.089 -3.527 1.00 7.81 296 ASP A O 1
ATOM 2260 N N . LEU A 1 297 ? 8.564 17.744 -4.036 1.00 6.82 297 LEU A N 1
ATOM 2261 C CA . LEU A 1 297 ? 7.943 16.980 -5.101 1.00 6.72 297 LEU A CA 1
ATOM 2262 C C . LEU A 1 297 ? 8.790 16.912 -6.325 1.00 7.17 297 LEU A C 1
ATOM 2263 O O . LEU A 1 297 ? 9.475 17.901 -6.691 1.00 8.40 297 LEU A O 1
ATOM 2268 N N A MET A 1 298 ? 8.752 15.757 -7.010 0.38 7.79 298 MET A N 1
ATOM 2269 N N B MET A 1 298 ? 8.789 15.782 -7.002 0.62 7.14 298 MET A N 1
ATOM 2270 C CA A MET A 1 298 ? 9.304 15.610 -8.353 0.38 8.73 298 MET A CA 1
ATOM 2271 C CA B MET A 1 298 ? 9.440 15.723 -8.284 0.62 7.45 298 MET A CA 1
ATOM 2272 C C A MET A 1 298 ? 8.624 16.571 -9.309 0.38 8.70 298 MET A C 1
ATOM 2273 C C B MET A 1 298 ? 8.659 16.567 -9.290 0.62 7.95 298 MET A C 1
ATOM 2274 O O A MET A 1 298 ? 7.493 16.916 -9.121 0.38 8.28 298 MET A O 1
ATOM 2275 O O B MET A 1 298 ? 7.483 16.805 -9.137 0.62 7.80 298 MET A O 1
ATOM 2284 N N . PRO A 1 299 ? 9.322 16.985 -10.387 1.00 8.79 299 PRO A N 1
ATOM 2285 C CA . PRO A 1 299 ? 8.692 17.881 -11.327 1.00 9.35 299 PRO A CA 1
ATOM 2286 C C . PRO A 1 299 ? 7.347 17.439 -11.809 1.00 9.13 299 PRO A C 1
ATOM 2287 O O . PRO A 1 299 ? 6.427 18.248 -11.946 1.00 11.14 299 PRO A O 1
ATOM 2291 N N . TYR A 1 300 ? 7.164 16.146 -12.057 1.00 9.24 300 TYR A N 1
ATOM 2292 C CA . TYR A 1 300 ? 5.897 15.677 -12.633 1.00 9.33 300 TYR A CA 1
ATOM 2293 C C . TYR A 1 300 ? 4.725 15.892 -11.682 1.00 8.90 300 TYR A C 1
ATOM 2294 O O . TYR A 1 300 ? 3.583 15.964 -12.118 1.00 10.08 300 TYR A O 1
ATOM 2303 N N . ALA A 1 301 ? 4.966 15.992 -10.358 1.00 7.78 301 ALA A N 1
ATOM 2304 C CA . ALA A 1 301 ? 3.899 16.137 -9.382 1.00 8.01 301 ALA A CA 1
ATOM 2305 C C . ALA A 1 301 ? 3.663 17.548 -8.930 1.00 7.91 301 ALA A C 1
ATOM 2306 O O . ALA A 1 301 ? 2.600 17.874 -8.399 1.00 7.91 301 ALA A O 1
ATOM 2308 N N . ARG A 1 302 ? 4.620 18.465 -9.135 1.00 8.56 302 ARG A N 1
ATOM 2309 C CA . ARG A 1 302 ? 4.455 19.851 -8.694 1.00 8.82 302 ARG A CA 1
ATOM 2310 C C . ARG A 1 302 ? 3.222 20.546 -9.136 1.00 8.92 302 ARG A C 1
ATOM 2311 O O . ARG A 1 302 ? 2.652 21.309 -8.343 1.00 9.93 302 ARG A O 1
ATOM 2319 N N . PRO A 1 303 ? 2.749 20.354 -10.363 1.00 9.33 303 PRO A N 1
ATOM 2320 C CA . PRO A 1 303 ? 1.536 21.094 -10.767 1.00 10.32 303 PRO A CA 1
ATOM 2321 C C . PRO A 1 303 ? 0.316 20.793 -9.946 1.00 10.24 303 PRO A C 1
ATOM 2322 O O . PRO A 1 303 ? -0.663 21.535 -10.033 1.00 13.47 303 PRO A O 1
ATOM 2326 N N . PHE A 1 304 ? 0.342 19.676 -9.222 1.00 9.22 304 PHE A N 1
ATOM 2327 C CA . PHE A 1 304 ? -0.756 19.223 -8.450 1.00 8.79 304 PHE A CA 1
ATOM 2328 C C . PHE A 1 304 ? -0.742 19.620 -7.003 1.00 8.68 304 PHE A C 1
ATOM 2329 O O . PHE A 1 304 ? -1.635 19.269 -6.200 1.00 8.72 304 PHE A O 1
ATOM 2337 N N . ALA A 1 305 ? 0.264 20.421 -6.591 1.00 7.87 305 ALA A N 1
ATOM 2338 C CA . ALA A 1 305 ? 0.339 20.877 -5.200 1.00 8.28 305 ALA A CA 1
ATOM 2339 C C . ALA A 1 305 ? 0.845 22.302 -5.134 1.00 8.77 305 ALA A C 1
ATOM 2340 O O . ALA A 1 305 ? 1.584 22.664 -4.213 1.00 8.92 305 ALA A O 1
ATOM 2342 N N . VAL A 1 306 ? 0.424 23.138 -6.081 1.00 8.97 306 VAL A N 1
ATOM 2343 C CA . VAL A 1 306 ? 0.830 24.510 -6.100 1.00 10.25 306 VAL A CA 1
ATOM 2344 C C . VAL A 1 306 ? 0.483 25.173 -4.822 1.00 9.90 306 VAL A C 1
ATOM 2345 O O . VAL A 1 306 ? -0.612 25.061 -4.304 1.00 10.88 306 VAL A O 1
ATOM 2349 N N . GLY A 1 307 ? 1.481 25.879 -4.247 1.00 10.76 307 GLY A N 1
ATOM 2350 C CA . GLY A 1 307 ? 1.236 26.627 -3.032 1.00 12.01 307 GLY A CA 1
ATOM 2351 C C . GLY A 1 307 ? 1.626 25.895 -1.757 1.00 11.32 307 GLY A C 1
ATOM 2352 O O . GLY A 1 307 ? 1.687 26.559 -0.686 1.00 13.35 307 GLY A O 1
ATOM 2353 N N . LYS A 1 308 ? 1.860 24.591 -1.772 1.00 10.51 308 LYS A N 1
ATOM 2354 C CA . LYS A 1 308 ? 2.305 23.837 -0.604 1.00 10.18 308 LYS A CA 1
ATOM 2355 C C . LYS A 1 308 ? 3.761 24.070 -0.397 1.00 10.96 308 LYS A C 1
ATOM 2356 O O . LYS A 1 308 ? 4.490 24.421 -1.314 1.00 14.97 308 LYS A O 1
ATOM 2362 N N . ARG A 1 309 ? 4.250 23.935 0.787 1.00 10.30 309 ARG A N 1
ATOM 2363 C CA . ARG A 1 309 ? 5.655 24.221 1.149 1.00 10.86 309 ARG A CA 1
ATOM 2364 C C . ARG A 1 309 ? 6.418 22.976 1.458 1.00 9.82 309 ARG A C 1
ATOM 2365 O O . ARG A 1 309 ? 6.034 22.261 2.372 1.00 12.48 309 ARG A O 1
ATOM 2373 N N . THR A 1 310 ? 7.542 22.755 0.731 1.00 7.79 310 THR A N 1
ATOM 2374 C CA . THR A 1 310 ? 8.413 21.670 0.959 1.00 7.71 310 THR A CA 1
ATOM 2375 C C . THR A 1 310 ? 9.812 22.196 1.358 1.00 7.79 310 THR A C 1
ATOM 2376 O O . THR A 1 310 ? 9.950 23.419 1.517 1.00 7.99 310 THR A O 1
ATOM 2380 N N . CYS A 1 311 ? 10.781 21.344 1.475 1.00 8.12 311 CYS A N 1
ATOM 2381 C CA . CYS A 1 311 ? 12.079 21.753 1.934 1.00 8.59 311 CYS A CA 1
ATOM 2382 C C . CYS A 1 311 ? 12.656 22.957 1.157 1.00 8.40 311 CYS A C 1
ATOM 2383 O O . CYS A 1 311 ? 13.269 23.815 1.783 1.00 9.97 311 CYS A O 1
ATOM 2386 N N . SER A 1 312 ? 12.480 23.002 -0.152 1.00 8.73 312 SER A N 1
ATOM 2387 C CA . SER A 1 312 ? 13.074 24.075 -0.987 1.00 9.49 312 SER A CA 1
ATOM 2388 C C . SER A 1 312 ? 12.250 25.312 -0.989 1.00 9.37 312 SER A C 1
ATOM 2389 O O . SER A 1 312 ? 12.727 26.364 -1.499 1.00 11.24 312 SER A O 1
ATOM 2392 N N . GLY A 1 313 ? 11.000 25.321 -0.475 1.00 9.05 313 GLY A N 1
ATOM 2393 C CA . GLY A 1 313 ? 10.091 26.421 -0.500 1.00 9.30 313 GLY A CA 1
ATOM 2394 C C . GLY A 1 313 ? 8.754 26.035 -1.061 1.00 9.16 313 GLY A C 1
ATOM 2395 O O . GLY A 1 313 ? 8.335 24.888 -1.082 1.00 9.54 313 GLY A O 1
ATOM 2396 N N . ILE A 1 314 ? 8.005 27.067 -1.480 1.00 10.91 314 ILE A N 1
ATOM 2397 C CA . ILE A 1 314 ? 6.642 26.926 -1.965 1.00 10.60 314 ILE A CA 1
ATOM 2398 C C . ILE A 1 314 ? 6.611 26.396 -3.348 1.00 10.94 314 ILE A C 1
ATOM 2399 O O . ILE A 1 314 ? 7.377 26.830 -4.240 1.00 15.25 314 ILE A O 1
ATOM 2404 N N . VAL A 1 315 ? 5.722 25.407 -3.597 1.00 9.74 315 VAL A N 1
ATOM 2405 C CA . VAL A 1 315 ? 5.551 24.866 -4.924 1.00 12.18 315 VAL A CA 1
ATOM 2406 C C . VAL A 1 315 ? 4.963 25.903 -5.819 1.00 15.56 315 VAL A C 1
ATOM 2407 O O . VAL A 1 315 ? 3.909 26.398 -5.552 1.00 16.16 315 VAL A O 1
ATOM 2411 N N . THR A 1 316 ? 5.584 26.232 -6.935 1.00 21.96 316 THR A N 1
ATOM 2412 C CA . THR A 1 316 ? 5.032 27.356 -7.828 1.00 27.53 316 THR A CA 1
ATOM 2413 C C . THR A 1 316 ? 4.230 26.878 -9.046 1.00 31.39 316 THR A C 1
ATOM 2414 O O . THR A 1 316 ? 4.435 25.707 -9.419 1.00 28.47 316 THR A O 1
ATOM 2418 N N . LEU B 1 1 ? 11.090 24.838 51.177 1.00 16.39 1 LEU B N 1
ATOM 2419 C CA . LEU B 1 1 ? 9.751 25.232 50.644 1.00 12.55 1 LEU B CA 1
ATOM 2420 C C . LEU B 1 1 ? 9.247 26.374 51.443 1.00 12.78 1 LEU B C 1
ATOM 2421 O O . LEU B 1 1 ? 9.401 26.407 52.689 1.00 14.73 1 LEU B O 1
ATOM 2426 N N . PRO B 1 2 ? 8.541 27.336 50.881 1.00 11.77 2 PRO B N 1
ATOM 2427 C CA . PRO B 1 2 ? 7.894 28.381 51.687 1.00 13.38 2 PRO B CA 1
ATOM 2428 C C . PRO B 1 2 ? 6.997 27.824 52.711 1.00 15.09 2 PRO B C 1
ATOM 2429 O O . PRO B 1 2 ? 6.325 26.816 52.493 1.00 16.25 2 PRO B O 1
ATOM 2433 N N . SER B 1 3 ? 6.938 28.415 53.884 1.00 18.20 3 SER B N 1
ATOM 2434 C CA . SER B 1 3 ? 6.100 27.915 55.038 1.00 21.96 3 SER B CA 1
ATOM 2435 C C . SER B 1 3 ? 5.342 28.819 55.874 1.00 22.68 3 SER B C 1
ATOM 2436 O O . SER B 1 3 ? 4.814 28.483 56.939 1.00 37.00 3 SER B O 1
ATOM 2439 N N . GLY B 1 4 ? 5.193 29.950 55.316 1.00 19.82 4 GLY B N 1
ATOM 2440 C CA . GLY B 1 4 ? 4.348 30.941 56.173 1.00 17.83 4 GLY B CA 1
ATOM 2441 C C . GLY B 1 4 ? 2.854 31.192 55.712 1.00 14.07 4 GLY B C 1
ATOM 2442 O O . GLY B 1 4 ? 2.126 30.246 55.370 1.00 16.06 4 GLY B O 1
ATOM 2443 N N . SER B 1 5 ? 2.440 32.395 55.755 1.00 14.18 5 SER B N 1
ATOM 2444 C CA . SER B 1 5 ? 1.152 32.792 55.291 1.00 14.11 5 SER B CA 1
ATOM 2445 C C . SER B 1 5 ? 0.985 32.597 53.770 1.00 12.71 5 SER B C 1
ATOM 2446 O O . SER B 1 5 ? 1.961 32.612 53.022 1.00 17.00 5 SER B O 1
ATOM 2449 N N . ASP B 1 6 ? -0.240 32.513 53.354 1.00 11.53 6 ASP B N 1
ATOM 2450 C CA . ASP B 1 6 ? -0.512 32.562 51.924 1.00 11.24 6 ASP B CA 1
ATOM 2451 C C . ASP B 1 6 ? -0.317 34.008 51.417 1.00 11.77 6 ASP B C 1
ATOM 2452 O O . ASP B 1 6 ? -0.872 34.940 52.059 1.00 12.90 6 ASP B O 1
ATOM 2457 N N . PRO B 1 7 ? 0.282 34.228 50.269 1.00 11.49 7 PRO B N 1
ATOM 2458 C CA . PRO B 1 7 ? 0.233 35.559 49.651 1.00 12.51 7 PRO B CA 1
ATOM 2459 C C . PRO B 1 7 ? -1.167 36.037 49.508 1.00 12.65 7 PRO B C 1
ATOM 2460 O O . PRO B 1 7 ? -2.122 35.265 49.240 1.00 12.46 7 PRO B O 1
ATOM 2464 N N . ALA B 1 8 ? -1.314 37.334 49.661 1.00 13.61 8 ALA B N 1
ATOM 2465 C CA . ALA B 1 8 ? -2.560 37.963 49.382 1.00 15.30 8 ALA B CA 1
ATOM 2466 C C . ALA B 1 8 ? -2.973 37.768 47.910 1.00 13.88 8 ALA B C 1
ATOM 2467 O O . ALA B 1 8 ? -2.134 37.795 47.023 1.00 15.64 8 ALA B O 1
ATOM 2469 N N . PHE B 1 9 ? -4.306 37.618 47.696 1.00 13.23 9 PHE B N 1
ATOM 2470 C CA . PHE B 1 9 ? -4.771 37.633 46.316 1.00 11.97 9 PHE B CA 1
ATOM 2471 C C . PHE B 1 9 ? -4.745 39.010 45.755 1.00 12.46 9 PHE B C 1
ATOM 2472 O O . PHE B 1 9 ? -5.204 39.974 46.419 1.00 17.33 9 PHE B O 1
ATOM 2480 N N . SER B 1 10 ? -4.412 39.163 44.490 1.00 12.00 10 SER B N 1
ATOM 2481 C CA . SER B 1 10 ? -4.546 40.402 43.780 1.00 12.33 10 SER B CA 1
ATOM 2482 C C . SER B 1 10 ? -5.939 40.611 43.220 1.00 11.68 10 SER B C 1
ATOM 2483 O O . SER B 1 10 ? -6.326 41.755 43.007 1.00 14.07 10 SER B O 1
ATOM 2486 N N . GLN B 1 11 ? -6.678 39.538 43.034 1.00 11.24 11 GLN B N 1
ATOM 2487 C CA . GLN B 1 11 ? -8.015 39.602 42.513 1.00 10.57 11 GLN B CA 1
ATOM 2488 C C . GLN B 1 11 ? -9.024 39.555 43.628 1.00 9.87 11 GLN B C 1
ATOM 2489 O O . GLN B 1 11 ? -8.816 38.859 44.601 1.00 11.57 11 GLN B O 1
ATOM 2495 N N . PRO B 1 12 ? -10.178 40.231 43.481 1.00 9.91 12 PRO B N 1
ATOM 2496 C CA . PRO B 1 12 ? -11.243 40.091 44.486 1.00 10.15 12 PRO B CA 1
ATOM 2497 C C . PRO B 1 12 ? -11.716 38.629 44.554 1.00 9.93 12 PRO B C 1
ATOM 2498 O O . PRO B 1 12 ? -11.798 37.924 43.545 1.00 9.53 12 PRO B O 1
ATOM 2502 N N . LYS B 1 13 ? -12.146 38.201 45.750 1.00 10.50 13 LYS B N 1
ATOM 2503 C CA A LYS B 1 13 ? -12.572 36.805 45.898 0.56 10.00 13 LYS B CA 1
ATOM 2504 C CA B LYS B 1 13 ? -12.584 36.817 45.911 0.44 10.30 13 LYS B CA 1
ATOM 2505 C C . LYS B 1 13 ? -13.790 36.533 44.987 1.00 10.49 13 LYS B C 1
ATOM 2506 O O . LYS B 1 13 ? -13.988 35.469 44.494 1.00 11.49 13 LYS B O 1
ATOM 2517 N N . SER B 1 14 ? -14.670 37.565 44.820 1.00 10.76 14 SER B N 1
ATOM 2518 C CA . SER B 1 14 ? -15.872 37.349 43.996 1.00 11.86 14 SER B CA 1
ATOM 2519 C C . SER B 1 14 ? -15.471 36.944 42.564 1.00 9.08 14 SER B C 1
ATOM 2520 O O . SER B 1 14 ? -16.175 36.170 41.899 1.00 10.95 14 SER B O 1
ATOM 2523 N N . VAL B 1 15 ? -14.396 37.553 42.080 1.00 8.91 15 VAL B N 1
ATOM 2524 C CA . VAL B 1 15 ? -13.907 37.283 40.725 1.00 8.81 15 VAL B CA 1
ATOM 2525 C C . VAL B 1 15 ? -13.350 35.856 40.648 1.00 8.70 15 VAL B C 1
ATOM 2526 O O . VAL B 1 15 ? -13.585 35.093 39.729 1.00 9.51 15 VAL B O 1
ATOM 2530 N N . LEU B 1 16 ? -12.572 35.494 41.686 1.00 8.17 16 LEU B N 1
ATOM 2531 C CA . LEU B 1 16 ? -12.003 34.145 41.765 1.00 8.71 16 LEU B CA 1
ATOM 2532 C C . LEU B 1 16 ? -13.122 33.100 41.797 1.00 8.42 16 LEU B C 1
ATOM 2533 O O . LEU B 1 16 ? -13.083 32.087 41.127 1.00 8.53 16 LEU B O 1
ATOM 2538 N N . ASP B 1 17 ? -14.133 33.364 42.681 1.00 8.79 17 ASP B N 1
ATOM 2539 C CA . ASP B 1 17 ? -15.269 32.443 42.810 1.00 8.90 17 ASP B CA 1
ATOM 2540 C C . ASP B 1 17 ? -16.002 32.265 41.454 1.00 8.96 17 ASP B C 1
ATOM 2541 O O . ASP B 1 17 ? -16.421 31.158 41.139 1.00 9.96 17 ASP B O 1
ATOM 2546 N N . ALA B 1 18 ? -16.198 33.389 40.793 1.00 9.13 18 ALA B N 1
ATOM 2547 C CA . ALA B 1 18 ? -16.933 33.353 39.541 1.00 10.94 18 ALA B CA 1
ATOM 2548 C C . ALA B 1 18 ? -16.212 32.474 38.488 1.00 9.69 18 ALA B C 1
ATOM 2549 O O . ALA B 1 18 ? -16.852 31.950 37.575 1.00 11.83 18 ALA B O 1
ATOM 2551 N N . GLY B 1 19 ? -14.903 32.289 38.662 1.00 8.81 19 GLY B N 1
ATOM 2552 C CA . GLY B 1 19 ? -14.138 31.433 37.745 1.00 8.57 19 GLY B CA 1
ATOM 2553 C C . GLY B 1 19 ? -14.194 29.945 38.042 1.00 7.65 19 GLY B C 1
ATOM 2554 O O . GLY B 1 19 ? -13.611 29.183 37.284 1.00 8.55 19 GLY B O 1
ATOM 2555 N N . LEU B 1 20 ? -14.864 29.553 39.117 1.00 7.68 20 LEU B N 1
ATOM 2556 C CA . LEU B 1 20 ? -14.984 28.137 39.535 1.00 7.48 20 LEU B CA 1
ATOM 2557 C C . LEU B 1 20 ? -16.394 27.643 39.230 1.00 7.25 20 LEU B C 1
ATOM 2558 O O . LEU B 1 20 ? -17.370 28.307 39.624 1.00 8.67 20 LEU B O 1
ATOM 2563 N N . THR B 1 21 ? -16.487 26.499 38.588 1.00 7.14 21 THR B N 1
ATOM 2564 C CA . THR B 1 21 ? -17.781 25.829 38.325 1.00 7.47 21 THR B CA 1
ATOM 2565 C C . THR B 1 21 ? -17.611 24.383 38.615 1.00 7.75 21 THR B C 1
ATOM 2566 O O . THR B 1 21 ? -16.625 23.777 38.293 1.00 9.29 21 THR B O 1
ATOM 2570 N N A CYS B 1 22 ? -18.689 23.777 39.186 0.84 8.62 22 CYS B N 1
ATOM 2571 N N B CYS B 1 22 ? -18.665 23.797 39.232 0.16 9.26 22 CYS B N 1
ATOM 2572 C CA A CYS B 1 22 ? -18.776 22.337 39.261 0.84 8.65 22 CYS B CA 1
ATOM 2573 C CA B CYS B 1 22 ? -18.770 22.342 39.552 0.16 9.60 22 CYS B CA 1
ATOM 2574 C C A CYS B 1 22 ? -19.935 21.825 38.357 0.84 8.33 22 CYS B C 1
ATOM 2575 C C B CYS B 1 22 ? -20.009 21.720 38.848 0.16 8.40 22 CYS B C 1
ATOM 2576 O O A CYS B 1 22 ? -20.926 22.542 38.161 0.84 10.28 22 CYS B O 1
ATOM 2577 O O B CYS B 1 22 ? -21.136 22.341 39.184 0.16 6.27 22 CYS B O 1
ATOM 2582 N N . GLN B 1 23 ? -19.835 20.622 37.951 1.00 7.88 23 GLN B N 1
ATOM 2583 C CA . GLN B 1 23 ? -20.934 19.979 37.242 1.00 8.52 23 GLN B CA 1
ATOM 2584 C C . GLN B 1 23 ? -21.996 19.528 38.252 1.00 8.84 23 GLN B C 1
ATOM 2585 O O . GLN B 1 23 ? -21.760 18.653 39.060 1.00 10.72 23 GLN B O 1
ATOM 2591 N N . GLY B 1 24 ? -23.154 20.146 38.182 1.00 8.56 24 GLY B N 1
ATOM 2592 C CA . GLY B 1 24 ? -24.289 19.638 38.991 1.00 9.44 24 GLY B CA 1
ATOM 2593 C C . GLY B 1 24 ? -24.188 19.941 40.424 1.00 9.40 24 GLY B C 1
ATOM 2594 O O . GLY B 1 24 ? -24.896 19.265 41.241 1.00 9.97 24 GLY B O 1
ATOM 2595 N N . ALA B 1 25 ? -23.402 20.908 40.880 1.00 9.23 25 ALA B N 1
ATOM 2596 C CA . ALA B 1 25 ? -23.198 21.151 42.280 1.00 9.80 25 ALA B CA 1
ATOM 2597 C C . ALA B 1 25 ? -22.727 22.548 42.566 1.00 9.25 25 ALA B C 1
ATOM 2598 O O . ALA B 1 25 ? -22.004 23.177 41.782 1.00 10.19 25 ALA B O 1
ATOM 2600 N N . SER B 1 26 ? -23.104 23.038 43.723 1.00 9.79 26 SER B N 1
ATOM 2601 C CA . SER B 1 26 ? -22.501 24.194 44.290 1.00 10.24 26 SER B CA 1
ATOM 2602 C C . SER B 1 26 ? -21.111 23.851 44.889 1.00 10.28 26 SER B C 1
ATOM 2603 O O . SER B 1 26 ? -21.020 22.809 45.539 1.00 10.01 26 SER B O 1
ATOM 2606 N N . PRO B 1 27 ? -20.138 24.751 44.809 1.00 10.69 27 PRO B N 1
ATOM 2607 C CA . PRO B 1 27 ? -18.869 24.428 45.505 1.00 10.46 27 PRO B CA 1
ATOM 2608 C C . PRO B 1 27 ? -19.036 24.320 47.003 1.00 11.41 27 PRO B C 1
ATOM 2609 O O . PRO B 1 27 ? -18.157 23.731 47.646 1.00 12.32 27 PRO B O 1
ATOM 2613 N N . SER B 1 28 ? -20.113 24.882 47.547 1.00 11.82 28 SER B N 1
ATOM 2614 C CA . SER B 1 28 ? -20.422 24.802 48.962 1.00 13.90 28 SER B CA 1
ATOM 2615 C C . SER B 1 28 ? -20.987 23.485 49.364 1.00 12.49 28 SER B C 1
ATOM 2616 O O . SER B 1 28 ? -21.124 23.265 50.645 1.00 15.23 28 SER B O 1
ATOM 2619 N N . SER B 1 29 ? -21.405 22.627 48.472 1.00 11.48 29 SER B N 1
ATOM 2620 C CA A SER B 1 29 ? -22.027 21.366 48.881 0.41 12.41 29 SER B CA 1
ATOM 2621 C CA B SER B 1 29 ? -22.096 21.378 48.874 0.59 12.75 29 SER B CA 1
ATOM 2622 C C . SER B 1 29 ? -21.850 20.386 47.720 1.00 11.06 29 SER B C 1
ATOM 2623 O O . SER B 1 29 ? -22.716 20.199 46.874 1.00 15.42 29 SER B O 1
ATOM 2628 N N . VAL B 1 30 ? -20.684 19.780 47.686 1.00 10.78 30 VAL B N 1
ATOM 2629 C CA . VAL B 1 30 ? -20.307 18.933 46.576 1.00 10.45 30 VAL B CA 1
ATOM 2630 C C . VAL B 1 30 ? -19.783 17.643 47.032 1.00 10.52 30 VAL B C 1
ATOM 2631 O O . VAL B 1 30 ? -18.995 17.591 47.991 1.00 11.99 30 VAL B O 1
ATOM 2635 N N A SER B 1 31 ? -20.189 16.594 46.304 0.63 11.94 31 SER B N 1
ATOM 2636 N N B SER B 1 31 ? -20.248 16.523 46.477 0.37 11.88 31 SER B N 1
ATOM 2637 C CA A SER B 1 31 ? -19.810 15.217 46.541 0.63 10.58 31 SER B CA 1
ATOM 2638 C CA B SER B 1 31 ? -19.710 15.223 46.857 0.37 12.03 31 SER B CA 1
ATOM 2639 C C A SER B 1 31 ? -18.535 14.895 45.828 0.63 9.63 31 SER B C 1
ATOM 2640 C C B SER B 1 31 ? -18.621 14.780 45.913 0.37 10.29 31 SER B C 1
ATOM 2641 O O A SER B 1 31 ? -18.491 14.988 44.597 0.63 9.66 31 SER B O 1
ATOM 2642 O O B SER B 1 31 ? -18.768 14.692 44.657 0.37 12.61 31 SER B O 1
ATOM 2647 N N . LYS B 1 32 ? -17.529 14.476 46.556 1.00 9.08 32 LYS B N 1
ATOM 2648 C CA . LYS B 1 32 ? -16.298 13.923 45.936 1.00 8.56 32 LYS B CA 1
ATOM 2649 C C . LYS B 1 32 ? -15.830 14.798 44.773 1.00 7.22 32 LYS B C 1
ATOM 2650 O O . LYS B 1 32 ? -15.663 14.373 43.646 1.00 7.31 32 LYS B O 1
ATOM 2656 N N . PRO B 1 33 ? -15.548 16.099 45.082 1.00 6.66 33 PRO B N 1
ATOM 2657 C CA . PRO B 1 33 ? -15.041 16.966 44.029 1.00 6.52 33 PRO B CA 1
ATOM 2658 C C . PRO B 1 33 ? -13.678 16.519 43.534 1.00 6.05 33 PRO B C 1
ATOM 2659 O O . PRO B 1 33 ? -12.843 16.008 44.285 1.00 6.82 33 PRO B O 1
ATOM 2663 N N . ILE B 1 34 ? -13.422 16.807 42.249 1.00 5.69 34 ILE B N 1
ATOM 2664 C CA . ILE B 1 34 ? -12.073 16.806 41.667 1.00 5.52 34 ILE B CA 1
ATOM 2665 C C . ILE B 1 34 ? -11.895 18.174 41.010 1.00 5.73 34 ILE B C 1
ATOM 2666 O O . ILE B 1 34 ? -12.794 18.616 40.271 1.00 6.81 34 ILE B O 1
ATOM 2671 N N . LEU B 1 35 ? -10.780 18.866 41.269 1.00 5.41 35 LEU B N 1
ATOM 2672 C CA . LEU B 1 35 ? -10.535 20.154 40.649 1.00 5.31 35 LEU B CA 1
ATOM 2673 C C . LEU B 1 35 ? -9.659 20.009 39.431 1.00 5.19 35 LEU B C 1
ATOM 2674 O O . LEU B 1 35 ? -8.568 19.464 39.503 1.00 5.93 35 LEU B O 1
ATOM 2679 N N . LEU B 1 36 ? -10.170 20.493 38.286 1.00 5.28 36 LEU B N 1
ATOM 2680 C CA . LEU B 1 36 ? -9.521 20.417 37.003 1.00 5.43 36 LEU B CA 1
ATOM 2681 C C . LEU B 1 36 ? -8.939 21.784 36.638 1.00 5.28 36 LEU B C 1
ATOM 2682 O O . LEU B 1 36 ? -9.639 22.804 36.668 1.00 6.37 36 LEU B O 1
ATOM 2687 N N . VAL B 1 37 ? -7.646 21.804 36.293 1.00 5.16 37 VAL B N 1
ATOM 2688 C CA . VAL B 1 37 ? -6.929 23.053 35.976 1.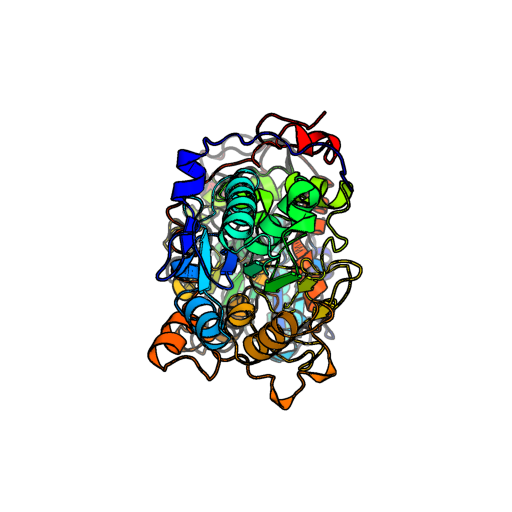00 5.49 37 VAL B CA 1
ATOM 2689 C C . VAL B 1 37 ? -6.473 23.009 34.516 1.00 5.09 37 VAL B C 1
ATOM 2690 O O . VAL B 1 37 ? -5.680 22.117 34.163 1.00 5.56 37 VAL B O 1
ATOM 2694 N N . PRO B 1 38 ? -6.976 23.919 33.673 1.00 5.56 38 PRO B N 1
ATOM 2695 C CA . PRO B 1 38 ? -6.809 23.799 32.228 1.00 5.77 38 PRO B CA 1
ATOM 2696 C C . PRO B 1 38 ? -5.445 24.250 31.696 1.00 5.81 38 PRO B C 1
ATOM 2697 O O . PRO B 1 38 ? -4.625 24.817 32.376 1.00 6.46 38 PRO B O 1
ATOM 2701 N N . GLY B 1 39 ? -5.298 23.987 30.393 1.00 6.30 39 GLY B N 1
ATOM 2702 C CA . GLY B 1 39 ? -4.115 24.397 29.672 1.00 6.92 39 GLY B CA 1
ATOM 2703 C C . GLY B 1 39 ? -4.169 25.788 29.039 1.00 7.17 39 GLY B C 1
ATOM 2704 O O . GLY B 1 39 ? -5.210 26.436 28.966 1.00 7.71 39 GLY B O 1
ATOM 2705 N N . THR B 1 40 ? -3.009 26.277 28.594 1.00 8.24 40 THR B N 1
ATOM 2706 C CA . THR B 1 40 ? -2.942 27.595 27.936 1.00 8.81 40 THR B CA 1
ATOM 2707 C C . THR B 1 40 ? -3.821 27.614 26.709 1.00 8.23 40 THR B C 1
ATOM 2708 O O . THR B 1 40 ? -3.888 26.699 25.912 1.00 8.86 40 THR B O 1
ATOM 2712 N N . GLY B 1 41 ? -4.524 28.779 26.567 1.00 8.84 41 GLY B N 1
ATOM 2713 C CA . GLY B 1 41 ? -5.397 28.956 25.430 1.00 8.92 41 GLY B CA 1
ATOM 2714 C C . GLY B 1 41 ? -6.749 28.337 25.602 1.00 8.14 41 GLY B C 1
ATOM 2715 O O . GLY B 1 41 ? -7.474 28.272 24.604 1.00 9.25 41 GLY B O 1
ATOM 2716 N N . THR B 1 42 ? -7.135 27.950 26.826 1.00 7.50 42 THR B N 1
ATOM 2717 C CA . THR B 1 42 ? -8.427 27.318 27.047 1.00 7.60 42 THR B CA 1
ATOM 2718 C C . THR B 1 42 ? -9.063 27.782 28.334 1.00 7.58 42 THR B C 1
ATOM 2719 O O . THR B 1 42 ? -8.401 28.251 29.249 1.00 8.26 42 THR B O 1
ATOM 2723 N N . THR B 1 43 ? -10.401 27.594 28.371 1.00 7.83 43 THR B N 1
ATOM 2724 C CA . THR B 1 43 ? -11.155 27.531 29.599 1.00 7.64 43 THR B CA 1
ATOM 2725 C C . THR B 1 43 ? -11.185 26.064 30.115 1.00 7.15 43 THR B C 1
ATOM 2726 O O . THR B 1 43 ? -10.791 25.127 29.446 1.00 7.05 43 THR B O 1
ATOM 2730 N N . GLY B 1 44 ? -11.707 25.903 31.348 1.00 6.92 44 GLY B N 1
ATOM 2731 C CA . GLY B 1 44 ? -11.883 24.574 31.871 1.00 6.56 44 GLY B CA 1
ATOM 2732 C C . GLY B 1 44 ? -12.680 23.637 30.947 1.00 6.43 44 GLY B C 1
AT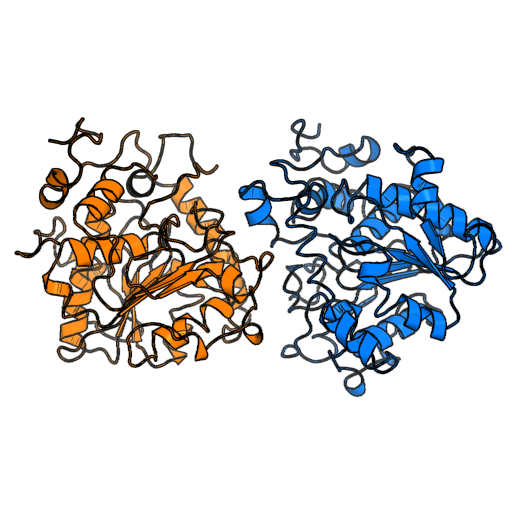OM 2733 O O . GLY B 1 44 ? -12.249 22.533 30.634 1.00 6.81 44 GLY B O 1
ATOM 2734 N N . PRO B 1 45 ? -13.858 24.105 30.476 1.00 7.11 45 PRO B N 1
ATOM 2735 C CA . PRO B 1 45 ? -14.634 23.233 29.556 1.00 7.37 45 PRO B CA 1
ATOM 2736 C C . PRO B 1 45 ? -13.885 22.922 28.288 1.00 7.06 45 PRO B C 1
ATOM 2737 O O . PRO B 1 45 ? -13.963 21.806 27.780 1.00 7.50 45 PRO B O 1
ATOM 2741 N N . GLN B 1 46 ? -13.162 23.919 27.734 1.00 7.11 46 GLN B N 1
ATOM 2742 C CA . GLN B 1 46 ? -12.453 23.625 26.491 1.00 7.13 46 GLN B CA 1
ATOM 2743 C C . GLN B 1 46 ? -11.367 22.616 26.690 1.00 6.86 46 GLN B C 1
ATOM 2744 O O . GLN B 1 46 ? -11.136 21.787 25.814 1.00 8.03 46 GLN B O 1
ATOM 2750 N N . SER B 1 47 ? -10.655 22.629 27.842 1.00 6.22 47 SER B N 1
ATOM 2751 C CA . SER B 1 47 ? -9.661 21.594 28.109 1.00 6.21 47 SER B CA 1
ATOM 2752 C C . SER B 1 47 ? -10.298 20.214 28.300 1.00 5.90 47 SER B C 1
ATOM 2753 O O . SER B 1 47 ? -9.717 19.239 27.893 1.00 6.59 47 SER B O 1
ATOM 2756 N N . PHE B 1 48 ? -11.426 20.183 29.072 1.00 6.02 48 PHE B N 1
ATOM 2757 C CA . PHE B 1 48 ? -11.819 18.904 29.714 1.00 5.78 48 PHE B CA 1
ATOM 2758 C C . PHE B 1 48 ? -13.167 18.359 29.323 1.00 6.13 48 PHE B C 1
ATOM 2759 O O . PHE B 1 48 ? -13.472 17.221 29.687 1.00 6.03 48 PHE B O 1
ATOM 2767 N N . ASP B 1 49 ? -14.003 19.124 28.593 1.00 6.36 49 ASP B N 1
ATOM 2768 C CA . ASP B 1 49 ? -15.329 18.586 28.257 1.00 6.78 49 ASP B CA 1
ATOM 2769 C C . ASP B 1 49 ? -15.308 17.280 27.514 1.00 7.42 49 ASP B C 1
ATOM 2770 O O . ASP B 1 49 ? -16.181 16.424 27.700 1.00 8.45 49 ASP B O 1
ATOM 2775 N N . SER B 1 50 ? -14.262 17.131 26.675 1.00 7.11 50 SER B N 1
ATOM 2776 C CA . SER B 1 50 ? -14.117 15.916 25.849 1.00 8.06 50 SER B CA 1
ATOM 2777 C C . SER B 1 50 ? -13.378 14.796 26.509 1.00 7.55 50 SER B C 1
ATOM 2778 O O . SER B 1 50 ? -13.120 13.785 25.855 1.00 9.90 50 SER B O 1
ATOM 2781 N N . ASN B 1 51 ? -12.991 14.945 27.788 1.00 6.28 51 ASN B N 1
ATOM 2782 C CA . ASN B 1 51 ? -12.094 14.003 28.382 1.00 6.35 51 ASN B CA 1
ATOM 2783 C C . ASN B 1 51 ? -12.382 13.886 29.886 1.00 6.10 51 ASN B C 1
ATOM 2784 O O . ASN B 1 51 ? -13.275 13.131 30.258 1.00 6.39 51 ASN B O 1
ATOM 2789 N N . TRP B 1 52 ? -11.652 14.591 30.731 1.00 6.00 52 TRP B N 1
ATOM 2790 C CA . TRP B 1 52 ? -11.714 14.328 32.153 1.00 5.97 52 TRP B CA 1
ATOM 2791 C C . TRP B 1 52 ? -12.968 14.821 32.835 1.00 6.31 52 TRP B C 1
ATOM 2792 O O . TRP B 1 52 ? -13.229 14.342 33.951 1.00 6.51 52 TRP B O 1
ATOM 2803 N N . ILE B 1 53 ? -13.766 15.724 32.263 1.00 5.78 53 ILE B N 1
ATOM 2804 C CA . ILE B 1 53 ? -15.091 15.952 32.859 1.00 6.12 53 ILE B CA 1
ATOM 2805 C C . ILE B 1 53 ? -15.902 14.670 32.818 1.00 6.48 53 ILE B C 1
ATOM 2806 O O . ILE B 1 53 ? -16.250 14.144 33.875 1.00 6.57 53 ILE B O 1
ATOM 2811 N N . PRO B 1 54 ? -16.173 14.067 31.630 1.00 6.27 54 PRO B N 1
ATOM 2812 C CA . PRO B 1 54 ? -16.926 12.830 31.645 1.00 6.86 54 PRO B CA 1
ATOM 2813 C C . PRO B 1 54 ? -16.188 11.672 32.273 1.00 6.67 54 PRO B C 1
ATOM 2814 O O . PRO B 1 54 ? -16.801 10.814 32.919 1.00 7.49 54 PRO B O 1
ATOM 2818 N N . LEU B 1 55 ? -14.859 11.572 32.082 1.00 6.18 55 LEU B N 1
ATOM 2819 C CA . LEU B 1 55 ? -14.122 10.419 32.583 1.00 6.60 55 LEU B CA 1
ATOM 2820 C C . LEU B 1 55 ? -14.133 10.441 34.165 1.00 6.92 55 LEU B C 1
ATOM 2821 O O . LEU B 1 55 ? -14.290 9.415 34.808 1.00 8.07 55 LEU B O 1
ATOM 2826 N N . SER B 1 56 ? -13.924 11.617 34.762 1.00 6.14 56 SER B N 1
ATOM 2827 C CA A SER B 1 56 ? -13.981 11.678 36.189 0.82 6.32 56 SER B CA 1
ATOM 2828 C CA B SER B 1 56 ? -14.000 11.792 36.218 0.18 6.49 56 SER B CA 1
ATOM 2829 C C . SER B 1 56 ? -15.378 11.425 36.724 1.00 6.41 56 SER B C 1
ATOM 2830 O O . SER B 1 56 ? -15.567 10.813 37.796 1.00 7.16 56 SER B O 1
ATOM 2835 N N . THR B 1 57 ? -16.396 11.882 35.992 1.00 6.77 57 THR B N 1
ATOM 2836 C CA . THR B 1 57 ? -17.770 11.621 36.361 1.00 7.02 57 THR B CA 1
ATOM 2837 C C . THR B 1 57 ? -18.021 10.121 36.455 1.00 7.54 57 THR B C 1
ATOM 2838 O O . THR B 1 57 ? -18.648 9.632 37.411 1.00 8.44 57 THR B O 1
ATOM 2842 N N . GLN B 1 58 ? -17.547 9.366 35.475 1.00 7.87 58 GLN B N 1
ATOM 2843 C CA . GLN B 1 58 ? -17.800 7.948 35.470 1.00 9.08 58 GLN B CA 1
ATOM 2844 C C . GLN B 1 58 ? -17.078 7.213 36.611 1.00 9.44 58 GLN B C 1
ATOM 2845 O O . GLN B 1 58 ? -17.508 6.183 37.036 1.00 12.33 58 GLN B O 1
ATOM 2851 N N . LEU B 1 59 ? -16.024 7.813 37.125 1.00 8.58 59 LEU B N 1
ATOM 2852 C CA . LEU B 1 59 ? -15.266 7.345 38.284 1.00 9.27 59 LEU B CA 1
ATOM 2853 C C . LEU B 1 59 ? -15.913 7.775 39.603 1.00 9.63 59 LEU B C 1
ATOM 2854 O O . LEU B 1 59 ? -15.401 7.418 40.661 1.00 12.14 59 LEU B O 1
ATOM 2859 N N . GLY B 1 60 ? -17.010 8.522 39.557 1.00 8.77 60 GLY B N 1
ATOM 2860 C CA . GLY B 1 60 ? -17.714 8.868 40.771 1.00 10.12 60 GLY B CA 1
ATOM 2861 C C . GLY B 1 60 ? -17.405 10.199 41.358 1.00 9.03 60 GLY B C 1
ATOM 2862 O O . GLY B 1 60 ? -17.955 10.547 42.430 1.00 11.88 60 GLY B O 1
ATOM 2863 N N . TYR B 1 61 ? -16.589 11.004 40.705 1.00 7.40 61 TYR B N 1
ATOM 2864 C CA . TYR B 1 61 ? -16.292 12.337 41.186 1.00 6.94 61 TYR B CA 1
ATOM 2865 C C . TYR B 1 61 ? -17.313 13.312 40.638 1.00 6.61 61 TYR B C 1
ATOM 2866 O O . TYR B 1 61 ? -17.959 13.078 39.627 1.00 7.83 61 TYR B O 1
ATOM 2875 N N . THR B 1 62 ? -17.358 14.469 41.315 1.00 6.79 62 THR B N 1
ATOM 2876 C CA . THR B 1 62 ? -18.010 15.676 40.719 1.00 6.54 62 THR B CA 1
ATOM 2877 C C . THR B 1 62 ? -16.889 16.530 40.130 1.00 6.26 62 THR B C 1
ATOM 2878 O O . THR B 1 62 ? -16.117 17.109 40.896 1.00 6.49 62 THR B O 1
ATOM 2882 N N . PRO B 1 63 ? -16.782 16.639 38.819 1.00 5.96 63 PRO B N 1
ATOM 2883 C CA . PRO B 1 63 ? -15.743 17.513 38.252 1.00 6.08 63 PRO B CA 1
ATOM 2884 C C . PRO B 1 63 ? -16.101 18.968 38.485 1.00 5.89 63 PRO B C 1
ATOM 2885 O O . PRO B 1 63 ? -17.227 19.411 38.272 1.00 6.67 63 PRO B O 1
ATOM 2889 N N . CYS B 1 64 ? -15.080 19.716 38.906 1.00 6.03 64 CYS B N 1
ATOM 2890 C CA . CYS B 1 64 ? -15.113 21.154 39.067 1.00 6.00 64 CYS B CA 1
ATOM 2891 C C . CYS B 1 64 ? -13.903 21.695 38.321 1.00 5.93 64 CYS B C 1
ATOM 2892 O O . CYS B 1 64 ? -12.898 21.017 38.213 1.00 7.50 64 CYS B O 1
ATOM 2895 N N . TRP B 1 65 ? -13.992 22.917 37.806 1.00 6.57 65 TRP B N 1
ATOM 2896 C CA . TRP B 1 65 ? -12.890 23.478 37.034 1.00 6.42 65 TRP B CA 1
ATOM 2897 C C . TRP B 1 65 ? -12.834 24.950 37.288 1.00 6.32 65 TRP B C 1
ATOM 2898 O O . TRP B 1 65 ? -13.799 25.607 37.663 1.00 7.09 65 TRP B O 1
ATOM 2909 N N . ILE B 1 66 ? -11.632 25.487 37.013 1.00 6.46 66 ILE B N 1
ATOM 2910 C CA . ILE B 1 66 ? -11.444 26.926 36.948 1.00 6.50 66 ILE B CA 1
ATOM 2911 C C . ILE B 1 66 ? -11.169 27.346 35.519 1.00 6.63 66 ILE B C 1
ATOM 2912 O O . ILE B 1 66 ? -10.575 26.590 34.726 1.00 7.18 66 ILE B O 1
ATOM 2917 N N . SER B 1 67 ? -11.537 28.607 35.222 1.00 6.99 67 SER B N 1
ATOM 2918 C CA . SER B 1 67 ? -11.283 29.170 33.896 1.00 7.26 67 SER B CA 1
ATOM 2919 C C . SER B 1 67 ? -10.693 30.602 34.039 1.00 7.75 67 SER B C 1
ATOM 2920 O O . SER B 1 67 ? -11.369 31.595 33.791 1.00 9.02 67 SER B O 1
ATOM 2923 N N . PRO B 1 68 ? -9.431 30.697 34.456 1.00 7.52 68 PRO B N 1
ATOM 2924 C CA . PRO B 1 68 ? -8.796 32.002 34.589 1.00 8.41 68 PRO B CA 1
ATOM 2925 C C . PRO B 1 68 ? -8.791 32.729 33.203 1.00 8.66 68 PRO B C 1
ATOM 2926 O O . PRO B 1 68 ? -8.314 32.146 32.251 1.00 8.78 68 PRO B O 1
ATOM 2930 N N . PRO B 1 69 ? -9.258 33.956 33.194 1.00 9.75 69 PRO B N 1
ATOM 2931 C CA . PRO B 1 69 ? -9.319 34.664 31.904 1.00 10.49 69 PRO B CA 1
ATOM 2932 C C . PRO B 1 69 ? -8.042 35.447 31.622 1.00 10.51 69 PRO B C 1
ATOM 2933 O O . PRO B 1 69 ? -7.278 35.748 32.520 1.00 10.52 69 PRO B O 1
ATOM 2937 N N . PRO B 1 70 ? -7.788 35.770 30.318 1.00 10.72 70 PRO B N 1
ATOM 2938 C CA . PRO B 1 70 ? -8.498 35.263 29.135 1.00 11.29 70 PRO B CA 1
ATOM 2939 C C . PRO B 1 70 ? -7.768 33.956 28.705 1.00 10.79 70 PRO B C 1
ATOM 2940 O O . PRO B 1 70 ? -6.578 33.952 28.366 1.00 11.01 70 PRO B O 1
ATOM 2944 N N . PHE B 1 71 ? -8.480 32.843 28.816 1.00 9.92 71 PHE B N 1
ATOM 2945 C CA . PHE B 1 71 ? -7.973 31.584 28.261 1.00 9.26 71 PHE B CA 1
ATOM 2946 C C . PHE B 1 71 ? -6.582 31.185 28.783 1.00 9.10 71 PHE B C 1
ATOM 2947 O O . PHE B 1 71 ? -5.766 30.668 28.057 1.00 9.31 71 PHE B O 1
ATOM 2955 N N . MET B 1 72 ? -6.351 31.424 30.095 1.00 8.49 72 MET B N 1
ATOM 2956 C CA . MET B 1 72 ? -5.046 31.004 30.680 1.00 8.26 72 MET B CA 1
ATOM 2957 C C . MET B 1 72 ? -3.829 31.718 30.077 1.00 8.38 72 MET B C 1
ATOM 2958 O O . MET B 1 72 ? -2.728 31.302 30.306 1.00 9.73 72 MET B O 1
ATOM 2963 N N . LEU B 1 73 ? -4.059 32.824 29.372 1.00 8.83 73 LEU B N 1
ATOM 2964 C CA . LEU B 1 73 ? -2.961 33.561 28.736 1.00 9.02 73 LEU B CA 1
ATOM 2965 C C . LEU B 1 73 ? -2.327 34.625 29.643 1.00 8.80 73 LEU B C 1
ATOM 2966 O O . LEU B 1 73 ? -1.261 35.106 29.345 1.00 10.04 73 LEU B O 1
ATOM 2971 N N . ASN B 1 74 ? -3.026 34.995 30.688 1.00 9.05 74 ASN B N 1
ATOM 2972 C CA . ASN B 1 74 ? -2.493 35.978 31.595 1.00 9.88 74 ASN B CA 1
ATOM 2973 C C . ASN B 1 74 ? -1.547 35.327 32.616 1.00 9.27 74 ASN B C 1
ATOM 2974 O O . ASN B 1 74 ? -1.420 34.120 32.689 1.00 9.22 74 ASN B O 1
ATOM 2979 N N . ASP B 1 75 ? -0.868 36.190 33.369 1.00 9.74 75 ASP B N 1
ATOM 2980 C CA . ASP B 1 75 ? 0.095 35.847 34.437 1.00 9.50 75 ASP B CA 1
ATOM 2981 C C . ASP B 1 75 ? -0.256 34.540 35.117 1.00 8.56 75 ASP B C 1
ATOM 2982 O O . ASP B 1 75 ? -1.327 34.475 35.782 1.00 8.88 75 ASP B O 1
ATOM 2987 N N . THR B 1 76 ? 0.621 33.601 35.066 1.00 8.09 76 THR B N 1
ATOM 2988 C CA . THR B 1 76 ? 0.438 32.301 35.724 1.00 8.66 76 THR B CA 1
ATOM 2989 C C . THR B 1 76 ? 0.256 32.491 37.236 1.00 8.20 76 THR B C 1
ATOM 2990 O O . THR B 1 76 ? -0.433 31.706 37.880 1.00 8.40 76 THR B O 1
ATOM 2994 N N . GLN B 1 77 ? 0.863 33.531 37.809 1.00 7.98 77 GLN B N 1
ATOM 2995 C CA . GLN B 1 77 ? 0.708 33.773 39.226 1.00 8.86 77 GLN B CA 1
ATOM 2996 C C . GLN B 1 77 ? -0.721 34.153 39.576 1.00 9.16 77 GLN B C 1
ATOM 2997 O O . GLN B 1 77 ? -1.213 33.788 40.644 1.00 9.51 77 GLN B O 1
ATOM 3003 N N . VAL B 1 78 ? -1.428 34.859 38.691 1.00 8.79 78 VAL B N 1
ATOM 3004 C CA . VAL B 1 78 ? -2.821 35.146 38.901 1.00 9.29 78 VAL B CA 1
ATOM 3005 C C . VAL B 1 78 ? -3.680 33.953 38.611 1.00 8.64 78 VAL B C 1
ATOM 3006 O O . VAL B 1 78 ? -4.649 33.672 39.325 1.00 8.79 78 VAL B O 1
ATOM 3010 N N . ASN B 1 79 ? -3.325 33.168 37.591 1.00 8.02 79 ASN B N 1
ATOM 3011 C CA . ASN B 1 79 ? -4.072 31.932 37.339 1.00 8.09 79 ASN B CA 1
ATOM 3012 C C . ASN B 1 79 ? -4.111 31.088 38.574 1.00 7.78 79 ASN B C 1
ATOM 3013 O O . ASN B 1 79 ? -5.086 30.416 38.900 1.00 8.23 79 ASN B O 1
ATOM 3018 N N . THR B 1 80 ? -2.967 31.074 39.305 1.00 7.63 80 THR B N 1
ATOM 3019 C CA . THR B 1 80 ? -2.879 30.270 40.502 1.00 7.59 80 THR B CA 1
ATOM 3020 C C . THR B 1 80 ? -3.822 30.749 41.605 1.00 7.89 80 THR B C 1
ATOM 3021 O O . THR B 1 80 ? -4.314 29.923 42.373 1.00 7.82 80 THR B O 1
ATOM 3025 N N . GLU B 1 81 ? -4.135 32.033 41.683 1.00 7.54 81 GLU B N 1
ATOM 3026 C CA . GLU B 1 81 ? -5.095 32.507 42.684 1.00 7.85 81 GLU B CA 1
ATOM 3027 C C . GLU B 1 81 ? -6.428 31.797 42.468 1.00 7.73 81 GLU B C 1
ATOM 3028 O O . GLU B 1 81 ? -7.098 31.470 43.463 1.00 7.76 81 GLU B O 1
ATOM 3034 N N . TYR B 1 82 ? -6.839 31.604 41.262 1.00 6.97 82 TYR B N 1
ATOM 3035 C CA . TYR B 1 82 ? -8.097 30.897 41.006 1.00 7.18 82 TYR B CA 1
ATOM 3036 C C . TYR B 1 82 ? -8.037 29.492 41.581 1.00 6.92 82 TYR B C 1
ATOM 3037 O O . TYR B 1 82 ? -9.061 28.996 42.134 1.00 7.44 82 TYR B O 1
ATOM 3046 N N . MET B 1 83 ? -6.917 28.807 41.425 1.00 6.72 83 MET B N 1
ATOM 3047 C CA A MET B 1 83 ? -6.795 27.437 41.927 0.79 6.75 83 MET B CA 1
ATOM 3048 C CA B MET B 1 83 ? -6.837 27.445 41.907 0.21 6.73 83 MET B CA 1
ATOM 3049 C C . MET B 1 83 ? -6.812 27.392 43.437 1.00 6.74 83 MET B C 1
ATOM 3050 O O . MET B 1 83 ? -7.495 26.548 44.042 1.00 7.05 83 MET B O 1
ATOM 3059 N N . VAL B 1 84 ? -6.039 28.282 44.074 1.00 6.65 84 VAL B N 1
ATOM 3060 C CA . VAL B 1 84 ? -5.964 28.282 45.530 1.00 7.24 84 VAL B CA 1
ATOM 3061 C C . VAL B 1 84 ? -7.313 28.552 46.119 1.00 7.48 84 VAL B C 1
ATOM 3062 O O . VAL B 1 84 ? -7.801 27.843 47.036 1.00 7.56 84 VAL B O 1
ATOM 3066 N N . ASN B 1 85 ? -8.015 29.578 45.617 1.00 7.24 85 ASN B N 1
ATOM 3067 C CA . ASN B 1 85 ? -9.365 29.853 46.108 1.00 7.79 85 ASN B CA 1
ATOM 3068 C C . ASN B 1 85 ? -10.278 28.686 45.937 1.00 7.43 85 ASN B C 1
ATOM 3069 O O . ASN B 1 85 ? -11.089 28.388 46.807 1.00 8.00 85 ASN B O 1
ATOM 3074 N N . ALA B 1 86 ? -10.208 28.028 44.777 1.00 7.00 86 ALA B N 1
ATOM 3075 C CA . ALA B 1 86 ? -11.080 26.883 44.525 1.00 7.26 86 ALA B CA 1
ATOM 3076 C C . ALA B 1 86 ? -10.815 25.751 45.453 1.00 6.88 86 ALA B C 1
ATOM 3077 O O . ALA B 1 86 ? -11.767 25.097 45.908 1.00 7.51 86 ALA B O 1
ATOM 3079 N N . ILE B 1 87 ? -9.546 25.433 45.760 1.00 6.84 87 ILE B N 1
ATOM 3080 C CA . ILE B 1 87 ? -9.257 24.344 46.709 1.00 6.84 87 ILE B CA 1
ATOM 3081 C C . ILE B 1 87 ? -9.863 24.700 48.048 1.00 7.50 87 ILE B C 1
ATOM 3082 O O . ILE B 1 87 ? -10.486 23.869 48.696 1.00 8.32 87 ILE B O 1
ATOM 3087 N N . THR B 1 88 ? -9.656 25.963 48.505 1.00 7.93 88 THR B N 1
ATOM 3088 C CA . THR B 1 88 ? -10.245 26.359 49.789 1.00 9.02 88 THR B CA 1
ATOM 3089 C C . THR B 1 88 ? -11.747 26.109 49.782 1.00 9.23 88 THR B C 1
ATOM 3090 O O . THR B 1 88 ? -12.308 25.562 50.755 1.00 10.14 88 THR B O 1
ATOM 3094 N N . ALA B 1 89 ? -12.428 26.565 48.728 1.00 8.42 89 ALA B N 1
ATOM 3095 C CA . ALA B 1 89 ? -13.875 26.408 48.645 1.00 9.01 89 ALA B CA 1
ATOM 3096 C C . ALA B 1 89 ? -14.300 24.945 48.618 1.00 8.39 89 ALA B C 1
ATOM 3097 O O . ALA B 1 89 ? -15.286 24.576 49.323 1.00 9.31 89 ALA B O 1
ATOM 3099 N N . LEU B 1 90 ? -13.677 24.124 47.801 1.00 7.68 90 LEU B N 1
ATOM 3100 C CA . LEU B 1 90 ? -14.118 22.755 47.608 1.00 7.44 90 LEU B CA 1
ATOM 3101 C C . LEU B 1 90 ? -13.803 21.889 48.768 1.00 7.97 90 LEU B C 1
ATOM 3102 O O . LEU B 1 90 ? -14.506 20.907 49.075 1.00 9.14 90 LEU B O 1
ATOM 3107 N N . TYR B 1 91 ? -12.701 22.176 49.468 1.00 7.90 91 TYR B N 1
ATOM 3108 C CA . TYR B 1 91 ? -12.384 21.434 50.707 1.00 8.31 91 TYR B CA 1
ATOM 3109 C C . TYR B 1 91 ? -13.539 21.670 51.693 1.00 9.91 91 TYR B C 1
ATOM 3110 O O . TYR B 1 91 ? -14.067 20.705 52.259 1.00 10.40 91 TYR B O 1
ATOM 3119 N N . ALA B 1 92 ? -13.928 22.912 51.916 1.00 10.48 92 ALA B N 1
ATOM 3120 C CA . ALA B 1 92 ? -15.041 23.192 52.859 1.00 11.24 92 ALA B CA 1
ATOM 3121 C C . ALA B 1 92 ? -16.329 22.602 52.322 1.00 11.51 92 ALA B C 1
ATOM 3122 O O . ALA B 1 92 ? -17.127 22.048 53.090 1.00 13.56 92 ALA B O 1
ATOM 3124 N N . GLY B 1 93 ? -16.580 22.686 51.045 1.00 10.48 93 GLY B N 1
ATOM 3125 C CA . GLY B 1 93 ? -17.840 22.253 50.494 1.00 10.54 93 GLY B CA 1
ATOM 3126 C C . GLY B 1 93 ? -18.025 20.743 50.413 1.00 10.20 93 GLY B C 1
ATOM 3127 O O . GLY B 1 93 ? -19.148 20.283 50.210 1.00 11.79 93 GLY B O 1
ATOM 3128 N N . SER B 1 94 ? -16.955 19.987 50.619 1.00 10.92 94 SER B N 1
ATOM 3129 C CA . SER B 1 94 ? -16.968 18.526 50.722 1.00 11.27 94 SER B CA 1
ATOM 3130 C C . SER B 1 94 ? -16.832 18.074 52.102 1.00 13.19 94 SER B C 1
ATOM 3131 O O . SER B 1 94 ? -16.523 16.911 52.334 1.00 15.80 94 SER B O 1
ATOM 3134 N N . GLY B 1 95 ? -17.094 18.941 53.080 1.00 16.23 95 GLY B N 1
ATOM 3135 C CA . GLY B 1 95 ? -17.176 18.534 54.453 1.00 19.17 95 GLY B CA 1
ATOM 3136 C C . GLY B 1 95 ? -15.831 18.618 55.115 1.00 19.71 95 GLY B C 1
ATOM 3137 O O . GLY B 1 95 ? -15.510 17.852 56.057 1.00 24.96 95 GLY B O 1
ATOM 3138 N N . ASN B 1 96 ? -14.927 19.448 54.624 1.00 18.23 96 ASN B N 1
ATOM 3139 C CA . ASN B 1 96 ? -13.582 19.617 55.108 1.00 16.11 96 ASN B CA 1
ATOM 3140 C C . ASN B 1 96 ? -12.740 18.345 54.853 1.00 17.39 96 ASN B C 1
ATOM 3141 O O . ASN B 1 96 ? -12.071 17.740 55.686 1.00 23.49 96 ASN B O 1
ATOM 3146 N N A ASN B 1 97 ? -12.803 17.887 53.587 0.90 13.30 97 ASN B N 1
ATOM 3147 N N B ASN B 1 97 ? -12.776 17.943 53.592 0.10 13.46 97 ASN B N 1
ATOM 3148 C CA A ASN B 1 97 ? -12.066 16.736 53.156 0.90 12.75 97 ASN B CA 1
ATOM 3149 C CA B ASN B 1 97 ? -12.056 16.770 53.166 0.10 12.34 97 ASN B CA 1
ATOM 3150 C C A ASN B 1 97 ? -11.143 17.064 51.961 0.90 10.63 97 ASN B C 1
ATOM 3151 C C B ASN B 1 97 ? -11.162 17.070 51.970 0.10 11.19 97 ASN B C 1
ATOM 3152 O O A ASN B 1 97 ? -11.520 17.779 51.062 0.90 10.55 97 ASN B O 1
ATOM 3153 O O B ASN B 1 97 ? -11.578 17.751 51.024 0.10 10.75 97 ASN B O 1
ATOM 3162 N N . LYS B 1 98 ? -9.944 16.536 52.005 1.00 10.01 98 LYS B N 1
ATOM 3163 C CA A LYS B 1 98 ? -8.992 16.793 50.927 0.65 8.63 98 LYS B CA 1
ATOM 3164 C CA C LYS B 1 98 ? -8.959 16.729 50.921 0.35 9.00 98 LYS B CA 1
ATOM 3165 C C . LYS B 1 98 ? -9.533 16.273 49.613 1.00 7.65 98 LYS B C 1
ATOM 3166 O O . LYS B 1 98 ? -10.404 15.359 49.545 1.00 9.62 98 LYS B O 1
ATOM 3177 N N . LEU B 1 99 ? -9.055 16.873 48.513 1.00 6.69 99 LEU B N 1
ATOM 3178 C CA . LEU B 1 99 ? -9.599 16.545 47.185 1.00 6.41 99 LEU B CA 1
ATOM 3179 C C . LEU B 1 99 ? -8.466 16.400 46.196 1.00 5.87 99 LEU B C 1
ATOM 3180 O O . LEU B 1 99 ? -7.416 17.033 46.318 1.00 6.07 99 LEU B O 1
ATOM 3185 N N . PRO B 1 100 ? -8.668 15.593 45.165 1.00 5.60 100 PRO B N 1
ATOM 3186 C CA . PRO B 1 100 ? -7.666 15.468 44.083 1.00 5.42 100 PRO B CA 1
ATOM 3187 C C . PRO B 1 100 ? -7.748 16.683 43.144 1.00 5.20 100 PRO B C 1
ATOM 3188 O O . PRO B 1 100 ? -8.790 17.282 42.958 1.00 5.62 100 PRO B O 1
ATOM 3192 N N . VAL B 1 101 ? -6.577 16.963 42.548 1.00 5.20 101 VAL B N 1
ATOM 3193 C CA . VAL B 1 101 ? -6.425 17.982 41.511 1.00 5.09 101 VAL B CA 1
ATOM 3194 C C . VAL B 1 101 ? -5.864 17.293 40.289 1.00 5.05 101 VAL B C 1
ATOM 3195 O O . VAL B 1 101 ? -4.920 16.505 40.389 1.00 5.75 101 VAL B O 1
ATOM 3199 N N . LEU B 1 102 ? -6.454 17.588 39.113 1.00 5.00 102 LEU B N 1
ATOM 3200 C CA . LEU B 1 102 ? -6.058 16.967 37.861 1.00 4.89 102 LEU B CA 1
ATOM 3201 C C . LEU B 1 102 ? -5.865 18.086 36.842 1.00 4.95 102 LEU B C 1
ATOM 3202 O O . LEU B 1 102 ? -6.706 18.992 36.761 1.00 5.51 102 LEU B O 1
ATOM 3207 N N . THR B 1 103 ? -4.748 18.041 36.102 1.00 4.95 103 THR B N 1
ATOM 3208 C CA . THR B 1 103 ? -4.342 19.191 35.316 1.00 5.24 103 THR B CA 1
ATOM 3209 C C . THR B 1 103 ? -3.871 18.796 33.933 1.00 4.98 103 THR B C 1
ATOM 3210 O O . THR B 1 103 ? -3.442 17.665 33.704 1.00 5.58 103 THR B O 1
ATOM 3214 N N . TRP B 1 104 ? -3.866 19.801 33.032 1.00 5.34 104 TRP B N 1
ATOM 3215 C CA . TRP B 1 104 ? -3.255 19.654 31.714 1.00 5.16 104 TRP B CA 1
ATOM 3216 C C . TRP B 1 104 ? -2.292 20.797 31.517 1.00 5.11 104 TRP B C 1
ATOM 3217 O O . TRP B 1 104 ? -2.666 21.949 31.743 1.00 5.71 104 TRP B O 1
ATOM 3228 N N . SER B 1 105 ? -1.097 20.510 31.014 1.00 5.42 105 SER B N 1
ATOM 3229 C CA A SER B 1 105 ? -0.217 21.539 30.476 0.70 5.98 105 SER B CA 1
ATOM 3230 C CA B SER B 1 105 ? -0.234 21.541 30.456 0.30 5.92 105 SER B CA 1
ATOM 3231 C C . SER B 1 105 ? 0.094 22.555 31.583 1.00 5.81 105 SER B C 1
ATOM 3232 O O . SER B 1 105 ? 0.434 22.134 32.714 1.00 5.99 105 SER B O 1
ATOM 3237 N N . GLN B 1 106 ? -0.047 23.837 31.321 1.00 6.08 106 GLN B N 1
ATOM 3238 C CA . GLN B 1 106 ? 0.184 24.902 32.292 1.00 6.06 106 GLN B CA 1
ATOM 3239 C C . GLN B 1 106 ? -0.558 24.647 33.577 1.00 5.78 106 GLN B C 1
ATOM 3240 O O . GLN B 1 106 ? -0.136 25.125 34.627 1.00 6.10 106 GLN B O 1
ATOM 3246 N N . GLY B 1 107 ? -1.705 23.983 33.531 1.00 5.52 107 GLY B N 1
ATOM 3247 C CA . GLY B 1 107 ? -2.442 23.759 34.768 1.00 5.91 107 GLY B CA 1
ATOM 3248 C C . GLY B 1 107 ? -1.632 23.041 35.830 1.00 5.76 107 GLY B C 1
ATOM 3249 O O . GLY B 1 107 ? -1.843 23.257 37.028 1.00 6.02 107 GLY B O 1
ATOM 3250 N N . GLY B 1 108 ? -0.717 22.170 35.407 1.00 5.64 108 GLY B N 1
ATOM 3251 C CA . GLY B 1 108 ? 0.157 21.505 36.370 1.00 5.91 108 GLY B CA 1
ATOM 3252 C C . GLY B 1 108 ? 1.195 22.443 36.959 1.00 5.89 108 GLY B C 1
ATOM 3253 O O . GLY B 1 108 ? 1.518 22.373 38.150 1.00 6.24 108 GLY B O 1
ATOM 3254 N N . LEU B 1 109 ? 1.765 23.336 36.113 1.00 5.91 109 LEU B N 1
ATOM 3255 C CA . LEU B 1 109 ? 2.631 24.398 36.624 1.00 6.29 109 LEU B CA 1
ATOM 3256 C C . LEU B 1 109 ? 1.884 25.260 37.647 1.00 6.32 109 LEU B C 1
ATOM 3257 O O . LEU B 1 109 ? 2.431 25.587 38.704 1.00 6.87 109 LEU B O 1
ATOM 3262 N N . VAL B 1 110 ? 0.631 25.621 37.348 1.00 6.13 110 VAL B N 1
ATOM 3263 C CA . VAL B 1 110 ? -0.208 26.347 38.287 1.00 6.41 110 VAL B CA 1
ATOM 3264 C C . VAL B 1 110 ? -0.386 25.566 39.588 1.00 6.48 110 VAL B C 1
ATOM 3265 O O . VAL B 1 110 ? -0.262 26.109 40.711 1.00 7.38 110 VAL B O 1
ATOM 3269 N N . ALA B 1 111 ? -0.673 24.257 39.488 1.00 6.52 111 ALA B N 1
ATOM 3270 C CA . ALA B 1 111 ? -0.919 23.507 40.727 1.00 7.38 111 ALA B CA 1
ATOM 3271 C C . ALA B 1 111 ? 0.362 23.496 41.583 1.00 6.56 111 ALA B C 1
ATOM 3272 O O . ALA B 1 111 ? 0.271 23.679 42.816 1.00 7.18 111 ALA B O 1
ATOM 3274 N N . GLN B 1 112 ? 1.508 23.258 40.970 1.00 6.92 112 GLN B N 1
ATOM 3275 C CA . GLN B 1 112 ? 2.687 23.180 41.737 1.00 7.04 112 GLN B CA 1
ATOM 3276 C C . GLN B 1 112 ? 3.155 24.567 42.243 1.00 6.87 112 GLN B C 1
ATOM 3277 O O . GLN B 1 112 ? 3.674 24.647 43.349 1.00 7.72 112 GLN B O 1
ATOM 3283 N N . TRP B 1 113 ? 2.900 25.633 41.481 1.00 6.59 113 TRP B N 1
ATOM 3284 C CA . TRP B 1 113 ? 3.146 26.977 41.964 1.00 7.06 113 TRP B CA 1
ATOM 3285 C C . TRP B 1 113 ? 2.300 27.231 43.195 1.00 6.74 113 TRP B C 1
ATOM 3286 O O . TRP B 1 113 ? 2.753 27.768 44.218 1.00 8.21 113 TRP B O 1
ATOM 3297 N N . GLY B 1 114 ? 1.020 26.840 43.152 1.00 6.63 114 GLY B N 1
ATOM 3298 C CA . GLY B 1 114 ? 0.162 27.036 44.293 1.00 6.96 114 GLY B CA 1
ATOM 3299 C C . GLY B 1 114 ? 0.636 26.230 45.514 1.00 7.03 114 GLY B C 1
ATOM 3300 O O . GLY B 1 114 ? 0.667 26.749 46.626 1.00 8.12 114 GLY B O 1
ATOM 3301 N N . LEU B 1 115 ? 0.976 24.966 45.315 1.00 6.73 115 LEU B N 1
ATOM 3302 C CA . LEU B 1 115 ? 1.429 24.170 46.416 1.00 7.01 115 LEU B CA 1
ATOM 3303 C C . LEU B 1 115 ? 2.761 24.679 46.995 1.00 7.17 115 LEU B C 1
ATOM 3304 O O . LEU B 1 115 ? 2.998 24.570 48.209 1.00 8.43 115 LEU B O 1
ATOM 3309 N N . THR B 1 116 ? 3.593 25.273 46.162 1.00 6.94 116 THR B N 1
ATOM 3310 C CA . THR B 1 116 ? 4.880 25.780 46.618 1.00 7.50 116 THR B CA 1
ATOM 3311 C C . THR B 1 116 ? 4.670 27.100 47.417 1.00 8.09 116 THR B C 1
ATOM 3312 O O . THR B 1 116 ? 5.278 27.236 48.487 1.00 9.16 116 THR B O 1
ATOM 3316 N N . PHE B 1 117 ? 3.856 27.984 46.944 1.00 7.79 117 PHE B N 1
ATOM 3317 C CA . PHE B 1 117 ? 3.823 29.374 47.487 1.00 9.05 117 PHE B CA 1
ATOM 3318 C C . PHE B 1 117 ? 2.606 29.633 48.386 1.00 9.57 117 PHE B C 1
ATOM 3319 O O . PHE B 1 117 ? 2.618 30.698 49.035 1.00 10.73 117 PHE B O 1
ATOM 3327 N N . PHE B 1 118 ? 1.594 28.756 48.457 1.00 8.87 118 PHE B N 1
ATOM 3328 C CA . PHE B 1 118 ? 0.401 28.976 49.229 1.00 9.64 118 PHE B CA 1
ATOM 3329 C C . PHE B 1 118 ? 0.248 27.796 50.166 1.00 9.92 118 PHE B C 1
ATOM 3330 O O . PHE B 1 118 ? -0.506 26.815 49.908 1.00 10.67 118 PHE B O 1
ATOM 3338 N N . PRO B 1 119 ? 0.919 27.820 51.318 1.00 10.43 119 PRO B N 1
ATOM 3339 C CA . PRO B 1 119 ? 0.972 26.651 52.150 1.00 10.86 119 PRO B CA 1
ATOM 3340 C C . PRO B 1 119 ? -0.368 26.125 52.653 1.00 10.58 119 PRO B C 1
ATOM 3341 O O . PRO B 1 119 ? -0.483 24.954 52.978 1.00 11.66 119 PRO B O 1
ATOM 3345 N N . SER B 1 120 ? -1.358 26.989 52.736 1.00 11.12 120 SER B N 1
ATOM 3346 C CA . SER B 1 120 ? -2.650 26.577 53.321 1.00 11.96 120 SER B CA 1
ATOM 3347 C C . SER B 1 120 ? -3.301 25.426 52.544 1.00 10.94 120 SER B C 1
ATOM 3348 O O . SER B 1 120 ? -4.149 24.755 53.126 1.00 12.59 120 SER B O 1
ATOM 3351 N N . ILE B 1 121 ? -3.019 25.280 51.268 1.00 9.44 121 ILE B N 1
ATOM 3352 C CA . ILE B 1 121 ? -3.712 24.266 50.473 1.00 9.92 121 ILE B CA 1
ATOM 3353 C C . ILE B 1 121 ? -3.072 22.909 50.541 1.00 9.22 121 ILE B C 1
ATOM 3354 O O . ILE B 1 121 ? -3.631 21.940 50.057 1.00 10.39 121 ILE B O 1
ATOM 3359 N N . ARG B 1 122 ? -1.852 22.807 51.115 1.00 9.58 122 ARG B N 1
ATOM 3360 C CA . ARG B 1 122 ? -1.172 21.539 51.115 1.00 10.13 122 ARG B CA 1
ATOM 3361 C C . ARG B 1 122 ? -1.979 20.483 51.837 1.00 11.87 122 ARG B C 1
ATOM 3362 O O . ARG B 1 122 ? -2.136 19.314 51.303 1.00 16.00 122 ARG B O 1
ATOM 3370 N N . SER B 1 123 ? -2.616 20.803 52.931 1.00 11.67 123 SER B N 1
ATOM 3371 C CA . SER B 1 123 ? -3.413 19.853 53.666 1.00 13.82 123 SER B CA 1
ATOM 3372 C C . SER B 1 123 ? -4.757 19.568 53.056 1.00 10.99 123 SER B C 1
ATOM 3373 O O . SER B 1 123 ? -5.481 18.775 53.557 1.00 14.73 123 SER B O 1
ATOM 3376 N N . LYS B 1 124 ? -5.110 20.304 52.005 1.00 8.81 124 LYS B N 1
ATOM 3377 C CA A LYS B 1 124 ? -6.417 20.241 51.380 0.77 8.12 124 LYS B CA 1
ATOM 3378 C CA B LYS B 1 124 ? -6.423 20.243 51.373 0.23 8.30 124 LYS B CA 1
ATOM 3379 C C . LYS B 1 124 ? -6.403 19.505 50.038 1.00 7.38 124 LYS B C 1
ATOM 3380 O O . LYS B 1 124 ? -7.460 19.189 49.515 1.00 8.09 124 LYS B O 1
ATOM 3391 N N . VAL B 1 125 ? -5.196 19.215 49.520 1.00 7.02 125 VAL B N 1
ATOM 3392 C CA . VAL B 1 125 ? -5.048 18.497 48.249 1.00 6.52 125 VAL B CA 1
ATOM 3393 C C . VAL B 1 125 ? -4.636 17.089 48.562 1.00 6.52 125 VAL B C 1
ATOM 3394 O O . VAL B 1 125 ? -3.573 16.816 49.104 1.00 8.04 125 VAL B O 1
ATOM 3398 N N . ASP B 1 126 ? -5.478 16.121 48.178 1.00 5.84 126 ASP B N 1
ATOM 3399 C CA . ASP B 1 126 ? -5.223 14.722 48.421 1.00 6.22 126 ASP B CA 1
ATOM 3400 C C . ASP B 1 126 ? -4.039 14.206 47.566 1.00 5.85 126 ASP B C 1
ATOM 3401 O O . ASP B 1 126 ? -3.223 13.423 48.007 1.00 6.72 126 ASP B O 1
ATOM 3406 N N . ARG B 1 127 ? -4.069 14.590 46.287 1.00 5.60 127 ARG B N 1
ATOM 3407 C CA . ARG B 1 127 ? -3.094 14.122 45.300 1.00 5.19 127 ARG B CA 1
ATOM 3408 C C . ARG B 1 127 ? -3.226 15.010 44.078 1.00 5.10 127 ARG B C 1
ATOM 3409 O O . ARG B 1 127 ? -4.234 15.698 43.895 1.00 5.41 127 ARG B O 1
ATOM 3417 N N . LEU B 1 128 ? -2.179 14.969 43.251 1.00 4.81 128 LEU B N 1
ATOM 3418 C CA . LEU B 1 128 ? -2.116 15.723 41.986 1.00 5.00 128 LEU B CA 1
ATOM 3419 C C . LEU B 1 128 ? -1.895 14.708 40.882 1.00 4.67 128 LEU B C 1
ATOM 3420 O O . LEU B 1 128 ? -0.985 13.864 40.959 1.00 5.21 128 LEU B O 1
ATOM 3425 N N . MET B 1 129 ? -2.714 14.796 39.827 1.00 4.87 129 MET B N 1
ATOM 3426 C CA . MET B 1 129 ? -2.565 13.996 38.612 1.00 4.79 129 MET B CA 1
ATOM 3427 C C . MET B 1 129 ? -2.381 14.985 37.460 1.00 4.46 129 MET B C 1
ATOM 3428 O O . MET B 1 129 ? -3.351 15.628 37.040 1.00 5.29 129 MET B O 1
ATOM 3433 N N . ALA B 1 130 ? -1.137 15.157 37.031 1.00 4.70 130 ALA B N 1
ATOM 3434 C CA . ALA B 1 130 ? -0.777 16.180 36.039 1.00 4.69 130 ALA B CA 1
ATOM 3435 C C . ALA B 1 130 ? -0.445 15.499 34.734 1.00 4.52 130 ALA B C 1
ATOM 3436 O O . ALA B 1 130 ? 0.447 14.639 34.654 1.00 5.24 130 ALA B O 1
ATOM 3438 N N . PHE B 1 131 ? -1.133 15.941 33.658 1.00 4.82 131 PHE B N 1
ATOM 3439 C CA . PHE B 1 131 ? -0.877 15.466 32.314 1.00 4.58 131 PHE B CA 1
ATOM 3440 C C . PHE B 1 131 ? -0.071 16.520 31.549 1.00 4.74 131 PHE B C 1
ATOM 3441 O O . PHE B 1 131 ? -0.487 17.695 31.490 1.00 5.01 131 PHE B O 1
ATOM 3449 N N . ALA B 1 132 ? 1.071 16.113 31.022 1.00 4.79 132 ALA B N 1
ATOM 3450 C CA . ALA B 1 132 ? 1.971 17.021 30.285 1.00 4.97 132 ALA B CA 1
ATOM 3451 C C . ALA B 1 132 ? 2.290 18.296 31.036 1.00 5.11 132 ALA B C 1
ATOM 3452 O O . ALA B 1 132 ? 2.322 19.388 30.437 1.00 5.40 132 ALA B O 1
ATOM 3454 N N . PRO B 1 133 ? 2.588 18.253 32.349 1.00 4.90 133 PRO B N 1
ATOM 3455 C CA . PRO B 1 133 ? 2.923 19.486 33.028 1.00 4.96 133 PRO B CA 1
ATOM 3456 C C . PRO B 1 133 ? 4.287 19.995 32.570 1.00 5.22 133 PRO B C 1
ATOM 3457 O O . PRO B 1 133 ? 5.244 19.264 32.349 1.00 6.00 133 PRO B O 1
ATOM 3461 N N . ASP B 1 134 ? 4.402 21.332 32.519 1.00 5.54 134 ASP B N 1
ATOM 3462 C CA . ASP B 1 134 ? 5.646 21.984 32.085 1.00 5.57 134 ASP B CA 1
ATOM 3463 C C . ASP B 1 134 ? 6.311 22.705 33.248 1.00 6.00 134 ASP B C 1
ATOM 3464 O O . ASP B 1 134 ? 6.498 23.921 33.225 1.00 6.61 134 ASP B O 1
ATOM 3469 N N . TYR B 1 135 ? 6.765 21.938 34.243 1.00 6.14 135 TYR B N 1
ATOM 3470 C CA . TYR B 1 135 ? 7.340 22.568 35.422 1.00 6.08 135 TYR B CA 1
ATOM 3471 C C . TYR B 1 135 ? 8.634 23.285 35.109 1.00 6.46 135 TYR B C 1
ATOM 3472 O O . TYR B 1 135 ? 8.979 24.236 35.839 1.00 7.15 135 TYR B O 1
ATOM 3481 N N . LYS B 1 136 ? 9.377 22.807 34.107 1.00 6.79 136 LYS B N 1
ATOM 3482 C CA . LYS B 1 136 ? 10.594 23.449 33.633 1.00 6.89 136 LYS B CA 1
ATOM 3483 C C . LYS B 1 136 ? 10.326 24.381 32.452 1.00 7.63 136 LYS B C 1
ATOM 3484 O O . LYS B 1 136 ? 11.300 24.907 31.869 1.00 9.71 136 LYS B O 1
ATOM 3490 N N . GLY B 1 137 ? 9.081 24.609 32.098 1.00 7.24 137 GLY B N 1
ATOM 3491 C CA . GLY B 1 137 ? 8.777 25.294 30.878 1.00 7.64 137 GLY B CA 1
ATOM 3492 C C . GLY B 1 137 ? 9.061 24.452 29.650 1.00 7.01 137 GLY B C 1
ATOM 3493 O O . GLY B 1 137 ? 9.200 23.232 29.740 1.00 8.09 137 GLY B O 1
ATOM 3494 N N . THR B 1 138 ? 9.189 25.134 28.515 1.00 6.58 138 THR B N 1
ATOM 3495 C CA . THR B 1 138 ? 9.578 24.475 27.278 1.00 6.65 138 THR B CA 1
ATOM 3496 C C . THR B 1 138 ? 10.695 25.229 26.596 1.00 6.81 138 THR B C 1
ATOM 3497 O O . THR B 1 138 ? 10.727 26.469 26.624 1.00 7.71 138 THR B O 1
ATOM 3501 N N . VAL B 1 139 ? 11.580 24.479 25.952 1.00 7.14 139 VAL B N 1
ATOM 3502 C CA . VAL B 1 139 ? 12.631 25.058 25.119 1.00 8.42 139 VAL B CA 1
ATOM 3503 C C . VAL B 1 139 ? 12.182 25.333 23.708 1.00 8.61 139 VAL B C 1
ATOM 3504 O O . VAL B 1 139 ? 12.912 25.979 22.949 1.00 11.44 139 VAL B O 1
ATOM 3508 N N . LEU B 1 140 ? 11.037 24.820 23.313 1.00 8.79 140 LEU B N 1
ATOM 3509 C CA . LEU B 1 140 ? 10.638 24.942 21.883 1.00 10.77 140 LEU B CA 1
ATOM 3510 C C . LEU B 1 140 ? 9.989 26.264 21.706 1.00 13.86 140 LEU B C 1
ATOM 3511 O O . LEU B 1 140 ? 8.933 26.531 22.329 1.00 17.90 140 LEU B O 1
ATOM 3516 N N . ALA B 1 141 ? 10.492 27.053 20.782 1.00 15.63 141 ALA B N 1
ATOM 3517 C CA . ALA B 1 141 ? 9.891 28.320 20.415 1.00 15.88 141 ALA B CA 1
ATOM 3518 C C . ALA B 1 141 ? 8.993 27.903 19.266 1.00 22.09 141 ALA B C 1
ATOM 3519 O O . ALA B 1 141 ? 9.460 27.565 18.096 1.00 30.43 141 ALA B O 1
ATOM 3521 N N . GLY B 1 142 ? 7.730 27.903 19.535 1.00 25.82 142 GLY B N 1
ATOM 3522 C CA . GLY B 1 142 ? 6.864 27.271 18.441 1.00 25.07 142 GLY B CA 1
ATOM 3523 C C . GLY B 1 142 ? 6.583 28.271 17.360 1.00 19.00 142 GLY B C 1
ATOM 3524 O O . GLY B 1 142 ? 6.917 29.507 17.385 1.00 24.64 142 GLY B O 1
ATOM 3525 N N . PRO B 1 143 ? 5.772 27.787 16.417 1.00 17.29 143 PRO B N 1
ATOM 3526 C CA . PRO B 1 143 ? 5.604 28.507 15.228 1.00 18.67 143 PRO B CA 1
ATOM 3527 C C . PRO B 1 143 ? 4.395 29.479 15.258 1.00 16.55 143 PRO B C 1
ATOM 3528 O O . PRO B 1 143 ? 4.173 30.223 14.314 1.00 25.32 143 PRO B O 1
ATOM 3532 N N . LEU B 1 144 ? 3.718 29.569 16.381 1.00 16.06 144 LEU B N 1
ATOM 3533 C CA A LEU B 1 144 ? 2.503 30.397 16.575 0.60 18.78 144 LEU B CA 1
ATOM 3534 C CA B LEU B 1 144 ? 2.514 30.330 16.454 0.40 20.70 144 LEU B CA 1
ATOM 3535 C C . LEU B 1 144 ? 2.818 31.875 16.684 1.00 15.07 144 LEU B C 1
ATOM 3536 O O . LEU B 1 144 ? 2.025 32.726 16.424 1.00 16.23 144 LEU B O 1
ATOM 3545 N N . ASP B 1 145 ? 3.993 32.125 17.320 1.00 13.46 145 ASP B N 1
ATOM 3546 C CA . ASP B 1 145 ? 4.420 33.476 17.673 1.00 13.59 145 ASP B CA 1
ATOM 3547 C C . ASP B 1 145 ? 5.758 33.785 17.063 1.00 11.26 145 ASP B C 1
ATOM 3548 O O . ASP B 1 145 ? 6.565 32.903 16.935 1.00 12.05 145 ASP B O 1
ATOM 3553 N N . ALA B 1 146 ? 5.929 35.059 16.720 1.00 10.18 146 ALA B N 1
ATOM 3554 C CA . ALA B 1 146 ? 7.245 35.554 16.478 1.00 10.15 146 ALA B CA 1
ATOM 3555 C C . ALA B 1 146 ? 8.019 35.484 17.820 1.00 9.60 146 ALA B C 1
ATOM 3556 O O . ALA B 1 146 ? 7.418 35.697 18.900 1.00 10.35 146 ALA B O 1
ATOM 3558 N N . LEU B 1 147 ? 9.311 35.169 17.775 1.00 9.99 147 LEU B N 1
ATOM 3559 C CA . LEU B 1 147 ? 10.087 35.113 19.032 1.00 9.90 147 LEU B CA 1
ATOM 3560 C C . LEU B 1 147 ? 9.914 36.389 19.825 1.00 9.58 147 LEU B C 1
ATOM 3561 O O . LEU B 1 147 ? 10.083 37.484 19.320 1.00 11.09 147 LEU B O 1
ATOM 3566 N N . ALA B 1 148 ? 9.622 36.255 21.138 1.00 10.72 148 ALA B N 1
ATOM 3567 C CA . ALA B 1 148 ? 9.541 37.361 22.050 1.00 10.71 148 ALA B CA 1
ATOM 3568 C C . ALA B 1 148 ? 8.380 38.337 21.763 1.00 10.50 148 ALA B C 1
ATOM 3569 O O . ALA B 1 148 ? 8.450 39.481 22.177 1.00 11.81 148 ALA B O 1
ATOM 3571 N N . VAL B 1 149 ? 7.333 37.842 21.117 1.00 9.64 149 VAL B N 1
ATOM 3572 C CA . VAL B 1 149 ? 6.185 38.557 20.905 1.00 10.46 149 VAL B CA 1
ATOM 3573 C C . VAL B 1 149 ? 4.980 37.578 21.304 1.00 9.98 149 VAL B C 1
ATOM 3574 O O . VAL B 1 149 ? 4.435 36.891 20.467 1.00 11.16 149 VAL B O 1
ATOM 3578 N N . SER B 1 150 ? 4.743 37.534 22.566 1.00 10.45 150 SER B N 1
ATOM 3579 C CA . SER B 1 150 ? 4.004 36.392 23.185 1.00 10.41 150 SER B CA 1
ATOM 3580 C C . SER B 1 150 ? 3.182 36.833 24.352 1.00 10.45 150 SER B C 1
ATOM 3581 O O . SER B 1 150 ? 3.426 37.841 25.023 1.00 10.98 150 SER B O 1
ATOM 3584 N N . ALA B 1 151 ? 2.174 36.016 24.722 1.00 9.57 151 ALA B N 1
ATOM 3585 C CA . ALA B 1 151 ? 1.369 36.228 25.834 1.00 10.22 151 ALA B CA 1
ATOM 3586 C C . ALA B 1 151 ? 2.101 36.145 27.184 1.00 9.55 151 ALA B C 1
ATOM 3587 O O . ALA B 1 151 ? 3.106 35.417 27.297 1.00 9.81 151 ALA B O 1
ATOM 3589 N N . PRO B 1 152 ? 1.579 36.756 28.236 1.00 9.60 152 PRO B N 1
ATOM 3590 C CA . PRO B 1 152 ? 2.180 36.695 29.590 1.00 10.00 152 PRO B CA 1
ATOM 3591 C C . PRO B 1 152 ? 2.579 35.252 29.990 1.00 9.64 152 PRO B C 1
ATOM 3592 O O . PRO B 1 152 ? 3.746 34.987 30.359 1.00 9.88 152 PRO B O 1
ATOM 3596 N N . SER B 1 153 ? 1.624 34.327 29.945 1.00 9.54 153 SER B N 1
ATOM 3597 C CA . SER B 1 153 ? 1.919 32.993 30.491 1.00 8.87 153 SER B CA 1
ATOM 3598 C C . SER B 1 153 ? 2.797 32.231 29.514 1.00 8.40 153 SER B C 1
ATOM 3599 O O . SER B 1 153 ? 3.425 31.252 29.980 1.00 9.18 153 SER B O 1
ATOM 3602 N N . VAL B 1 154 ? 2.867 32.595 28.235 1.00 8.96 154 VAL B N 1
ATOM 3603 C CA . VAL B 1 154 ? 3.748 31.961 27.276 1.00 9.49 154 VAL B CA 1
ATOM 3604 C C . VAL B 1 154 ? 5.229 32.330 27.583 1.00 8.65 154 VAL B C 1
ATOM 3605 O O . VAL B 1 154 ? 6.091 31.492 27.629 1.00 9.59 154 VAL B O 1
ATOM 3609 N N . TRP B 1 155 ? 5.442 33.624 27.919 1.00 9.57 155 TRP B N 1
ATOM 3610 C CA . TRP B 1 155 ? 6.772 34.006 28.435 1.00 9.60 155 TRP B CA 1
ATOM 3611 C C . TRP B 1 155 ? 7.131 33.166 29.667 1.00 8.92 155 TRP B C 1
ATOM 3612 O O . TRP B 1 155 ? 8.224 32.674 29.802 1.00 9.36 155 TRP B O 1
ATOM 3623 N N . GLN B 1 156 ? 6.178 33.045 30.598 1.00 8.78 156 GLN B N 1
ATOM 3624 C CA . GLN B 1 156 ? 6.462 32.398 31.844 1.00 8.80 156 GLN B CA 1
ATOM 3625 C C . GLN B 1 156 ? 6.745 30.880 31.728 1.00 8.54 156 GLN B C 1
ATOM 3626 O O . GLN B 1 156 ? 7.488 30.309 32.531 1.00 8.90 156 GLN B O 1
ATOM 3632 N N . GLN B 1 157 ? 6.193 30.299 30.680 1.00 8.05 157 GLN B N 1
ATOM 3633 C CA . GLN B 1 157 ? 6.394 28.886 30.385 1.00 7.90 157 GLN B CA 1
ATOM 3634 C C . GLN B 1 157 ? 7.611 28.615 29.474 1.00 7.43 157 GLN B C 1
ATOM 3635 O O . GLN B 1 157 ? 7.854 27.508 29.125 1.00 8.31 157 GLN B O 1
ATOM 3641 N N . THR B 1 158 ? 8.369 29.689 29.131 1.00 8.20 158 THR B N 1
ATOM 3642 C CA . THR B 1 158 ? 9.590 29.494 28.348 1.00 8.60 158 THR B CA 1
ATOM 3643 C C . THR B 1 158 ? 10.697 29.039 29.276 1.00 8.12 158 THR B C 1
ATOM 3644 O O . THR B 1 158 ? 10.904 29.672 30.327 1.00 9.48 158 THR B O 1
ATOM 3648 N N . THR B 1 159 ? 11.415 28.008 28.953 1.00 8.23 159 THR B N 1
ATOM 3649 C CA . THR B 1 159 ? 12.544 27.588 29.767 1.00 8.78 159 THR B CA 1
ATOM 3650 C C . THR B 1 159 ? 13.505 28.722 29.939 1.00 8.89 159 THR B C 1
ATOM 3651 O O . THR B 1 159 ? 13.752 29.503 29.005 1.00 10.06 159 THR B O 1
ATOM 3655 N N . GLY B 1 160 ? 13.990 28.896 31.162 1.00 9.63 160 GLY B N 1
ATOM 3656 C CA . GLY B 1 160 ? 14.830 29.981 31.543 1.00 10.24 160 GLY B CA 1
ATOM 3657 C C . GLY B 1 160 ? 14.085 31.115 32.142 1.00 10.82 160 GLY B C 1
ATOM 3658 O O . GLY B 1 160 ? 14.703 32.083 32.625 1.00 12.25 160 GLY B O 1
ATOM 3659 N N . SER B 1 161 ? 12.739 31.115 32.109 1.00 9.08 161 SER B N 1
ATOM 3660 C CA . SER B 1 161 ? 11.972 32.192 32.591 1.00 9.01 161 SER B CA 1
ATOM 3661 C C . SER B 1 161 ? 12.189 32.439 34.080 1.00 8.82 161 SER B C 1
ATOM 3662 O O . SER B 1 161 ? 12.616 31.536 34.864 1.00 8.92 161 SER B O 1
ATOM 3665 N N . ALA B 1 162 ? 11.959 33.656 34.493 1.00 9.47 162 ALA B N 1
ATOM 3666 C CA . ALA B 1 162 ? 11.971 33.976 35.888 1.00 9.51 162 ALA B CA 1
ATOM 3667 C C . ALA B 1 162 ? 11.025 33.086 36.706 1.00 8.52 162 ALA B C 1
ATOM 3668 O O . ALA B 1 162 ? 11.335 32.631 37.829 1.00 9.11 162 ALA B O 1
ATOM 3670 N N . LEU B 1 163 ? 9.827 32.852 36.177 1.00 8.54 163 LEU B N 1
ATOM 3671 C CA . LEU B 1 163 ? 8.858 32.024 36.913 1.00 8.47 163 LEU B CA 1
ATOM 3672 C C . LEU B 1 163 ? 9.370 30.605 37.113 1.00 7.62 163 LEU B C 1
ATOM 3673 O O . LEU B 1 163 ? 9.279 30.097 38.247 1.00 7.85 163 LEU B O 1
ATOM 3678 N N . THR B 1 164 ? 9.810 29.974 36.086 1.00 7.42 164 THR B N 1
ATOM 3679 C CA . THR B 1 164 ? 10.275 28.575 36.265 1.00 7.51 164 THR B CA 1
ATOM 3680 C C . THR B 1 164 ? 11.514 28.545 37.145 1.00 7.76 164 THR B C 1
ATOM 3681 O O . THR B 1 164 ? 11.699 27.584 37.891 1.00 7.47 164 THR B O 1
ATOM 3685 N N . THR B 1 165 ? 12.358 29.556 37.076 1.00 7.97 165 THR B N 1
ATOM 3686 C CA . THR B 1 165 ? 13.518 29.628 37.972 1.00 8.24 165 THR B CA 1
ATOM 3687 C C . THR B 1 165 ? 13.078 29.716 39.429 1.00 8.23 165 THR B C 1
ATOM 3688 O O . THR B 1 165 ? 13.599 28.998 40.282 1.00 8.36 165 THR B O 1
ATOM 3692 N N . ALA B 1 166 ? 12.105 30.597 39.684 1.00 7.86 166 ALA B N 1
ATOM 3693 C CA . ALA B 1 166 ? 11.620 30.758 41.025 1.00 8.45 166 ALA B CA 1
ATOM 3694 C C . ALA B 1 166 ? 11.014 29.450 41.581 1.00 7.62 166 ALA B C 1
ATOM 3695 O O . ALA B 1 166 ? 11.224 29.103 42.741 1.00 8.30 166 ALA B O 1
ATOM 3697 N N . LEU B 1 167 ? 10.223 28.754 40.761 1.00 7.39 167 LEU B N 1
ATOM 3698 C CA . LEU B 1 167 ? 9.647 27.496 41.191 1.00 7.00 167 LEU B CA 1
ATOM 3699 C C . LEU B 1 167 ? 10.744 26.549 41.627 1.00 7.33 167 LEU B C 1
ATOM 3700 O O . LEU B 1 167 ? 10.655 25.893 42.673 1.00 7.64 167 LEU B O 1
ATOM 3705 N N . ARG B 1 168 ? 11.782 26.403 40.799 1.00 7.20 168 ARG B N 1
ATOM 3706 C CA . ARG B 1 168 ? 12.858 25.505 41.110 1.00 7.50 168 ARG B CA 1
ATOM 3707 C C . ARG B 1 168 ? 13.584 25.930 42.395 1.00 8.14 168 ARG B C 1
ATOM 3708 O O . ARG B 1 168 ? 13.854 25.110 43.272 1.00 8.02 168 ARG B O 1
ATOM 3716 N N . ASN B 1 169 ? 13.952 27.205 42.469 1.00 7.92 169 ASN B N 1
ATOM 3717 C CA . ASN B 1 169 ? 14.733 27.633 43.627 1.00 8.71 169 ASN B CA 1
ATOM 3718 C C . ASN B 1 169 ? 13.993 27.615 44.870 1.00 8.70 169 ASN B C 1
ATOM 3719 O O . ASN B 1 169 ? 14.602 27.449 45.971 1.00 10.16 169 ASN B O 1
ATOM 3724 N N . ALA B 1 170 ? 12.645 27.681 44.862 1.00 8.50 170 ALA B N 1
ATOM 3725 C CA . ALA B 1 170 ? 11.828 27.571 46.064 1.00 8.96 170 ALA B CA 1
ATOM 3726 C C . ALA B 1 170 ? 11.596 26.132 46.473 1.00 9.15 170 ALA B C 1
ATOM 3727 O O . ALA B 1 170 ? 11.002 25.911 47.541 1.00 11.14 170 ALA B O 1
ATOM 3729 N N . GLY B 1 171 ? 12.079 25.148 45.735 1.00 9.04 171 GLY B N 1
ATOM 3730 C CA . GLY B 1 171 ? 11.906 23.772 46.074 1.00 9.56 171 GLY B CA 1
ATOM 3731 C C . GLY B 1 171 ? 10.769 23.064 45.412 1.00 8.89 171 GLY B C 1
ATOM 3732 O O . GLY B 1 171 ? 10.466 21.906 45.747 1.00 9.72 171 GLY B O 1
ATOM 3733 N N . GLY B 1 172 ? 10.103 23.718 44.440 1.00 8.09 172 GLY B N 1
ATOM 3734 C CA . GLY B 1 172 ? 8.913 23.211 43.838 1.00 8.24 172 GLY B CA 1
ATOM 3735 C C . GLY B 1 172 ? 9.074 22.163 42.731 1.00 7.35 172 GLY B C 1
ATOM 3736 O O . GLY B 1 172 ? 8.055 21.762 42.193 1.00 8.19 172 GLY B O 1
ATOM 3737 N N . LEU B 1 173 ? 10.291 21.719 42.452 1.00 6.75 173 LEU B N 1
ATOM 3738 C CA . LEU B 1 173 ? 10.474 20.583 41.553 1.00 6.61 173 LEU B CA 1
ATOM 3739 C C . LEU B 1 173 ? 10.544 19.266 42.297 1.00 6.42 173 LEU B C 1
ATOM 3740 O O . LEU B 1 173 ? 10.841 18.225 41.698 1.00 6.82 173 LEU B O 1
ATOM 3745 N N . THR B 1 174 ? 10.247 19.302 43.595 1.00 7.09 174 THR B N 1
ATOM 3746 C CA . THR B 1 174 ? 9.984 18.115 44.415 1.00 7.14 174 THR B CA 1
ATOM 3747 C C . THR B 1 174 ? 8.481 18.041 44.670 1.00 7.00 174 THR B C 1
ATOM 3748 O O . THR B 1 174 ? 7.850 19.057 44.899 1.00 7.42 174 THR B O 1
ATOM 3752 N N . GLN B 1 175 ? 7.903 16.833 44.604 1.00 7.04 175 GLN B N 1
ATOM 3753 C CA . GLN B 1 175 ? 6.446 16.754 44.885 1.00 7.01 175 GLN B CA 1
ATOM 3754 C C . GLN B 1 175 ? 6.153 17.233 46.326 1.00 7.05 175 GLN B C 1
ATOM 3755 O O . GLN B 1 175 ? 6.981 17.015 47.249 1.00 7.90 175 GLN B O 1
ATOM 3761 N N . ILE B 1 176 ? 5.021 17.839 46.463 1.00 6.52 176 ILE B N 1
ATOM 3762 C CA . ILE B 1 176 ? 4.543 18.412 47.734 1.00 7.05 176 ILE B CA 1
ATOM 3763 C C . ILE B 1 176 ? 3.412 17.583 48.322 1.00 7.12 176 ILE B C 1
ATOM 3764 O O . ILE B 1 176 ? 3.297 17.486 49.538 1.00 9.84 176 ILE B O 1
ATOM 3769 N N . VAL B 1 177 ? 2.540 17.073 47.469 1.00 6.72 177 VAL B N 1
ATOM 3770 C CA . VAL B 1 177 ? 1.522 16.105 47.805 1.00 6.48 177 VAL B CA 1
ATOM 3771 C C . VAL B 1 177 ? 1.797 14.901 46.878 1.00 6.08 177 VAL B C 1
ATOM 3772 O O . VAL B 1 177 ? 2.554 15.025 45.908 1.00 6.29 177 VAL B O 1
ATOM 3776 N N . PRO B 1 178 ? 1.157 13.752 47.122 1.00 6.34 178 PRO B N 1
ATOM 3777 C CA . PRO B 1 178 ? 1.368 12.622 46.209 1.00 6.10 178 PRO B CA 1
ATOM 3778 C C . PRO B 1 178 ? 1.002 13.003 44.778 1.00 5.47 178 PRO B C 1
ATOM 3779 O O . PRO B 1 178 ? -0.128 13.439 44.545 1.00 6.00 178 PRO B O 1
ATOM 3783 N N . THR B 1 179 ? 1.972 12.851 43.859 1.00 5.46 179 THR B N 1
ATOM 3784 C CA . THR B 1 179 ? 1.796 13.358 42.492 1.00 5.30 179 THR B CA 1
ATOM 3785 C C . THR B 1 179 ? 2.182 12.306 41.492 1.00 5.02 179 THR B C 1
ATOM 3786 O O . THR B 1 179 ? 3.187 11.602 41.646 1.00 5.94 179 THR B O 1
ATOM 3790 N N . THR B 1 180 ? 1.373 12.244 40.429 1.00 5.09 180 THR B N 1
ATOM 3791 C CA . THR B 1 180 ? 1.655 11.456 39.235 1.00 4.80 180 THR B CA 1
ATOM 3792 C C . THR B 1 180 ? 1.723 12.443 38.080 1.00 4.65 180 THR B C 1
ATOM 3793 O O . THR B 1 180 ? 0.847 13.268 37.920 1.00 5.07 180 THR B O 1
ATOM 3797 N N . ASN B 1 181 ? 2.803 12.305 37.276 1.00 4.62 181 ASN B N 1
ATOM 3798 C CA . ASN B 1 181 ? 3.003 13.121 36.066 1.00 4.59 181 ASN B CA 1
ATOM 3799 C C . ASN B 1 181 ? 2.999 12.171 34.881 1.00 4.94 181 ASN B C 1
ATOM 3800 O O . ASN B 1 181 ? 3.886 11.309 34.788 1.00 6.41 181 ASN B O 1
ATOM 3805 N N . LEU B 1 182 ? 2.008 12.294 33.993 1.00 4.86 182 LEU B N 1
ATOM 3806 C CA . LEU B 1 182 ? 1.977 11.484 32.761 1.00 4.84 182 LEU B CA 1
ATOM 3807 C C . LEU B 1 182 ? 2.382 12.393 31.621 1.00 4.87 182 LEU B C 1
ATOM 3808 O O . LEU B 1 182 ? 1.793 13.462 31.433 1.00 5.48 182 LEU B O 1
ATOM 3813 N N . TYR B 1 183 ? 3.407 11.960 30.871 1.00 5.17 183 TYR B N 1
ATOM 3814 C CA . TYR B 1 183 ? 3.892 12.805 29.799 1.00 5.05 183 TYR B CA 1
ATOM 3815 C C . TYR B 1 183 ? 4.450 11.946 28.691 1.00 5.20 183 TYR B C 1
ATOM 3816 O O . TYR B 1 183 ? 4.507 10.725 28.777 1.00 5.65 183 TYR B O 1
ATOM 3825 N N . SER B 1 184 ? 4.913 12.631 27.616 1.00 5.31 184 SER B N 1
ATOM 3826 C CA . SER B 1 184 ? 5.286 11.940 26.398 1.00 5.20 184 SER B CA 1
ATOM 3827 C C . SER B 1 184 ? 6.541 12.532 25.780 1.00 5.21 184 SER B C 1
ATOM 3828 O O . SER B 1 184 ? 6.668 13.744 25.634 1.00 5.57 184 SER B O 1
ATOM 3831 N N . ALA B 1 185 ? 7.419 11.636 25.342 1.00 5.56 185 ALA B N 1
ATOM 3832 C CA . ALA B 1 185 ? 8.592 12.033 24.562 1.00 6.02 185 ALA B CA 1
ATOM 3833 C C . ALA B 1 185 ? 8.233 12.777 23.308 1.00 6.15 185 ALA B C 1
ATOM 3834 O O . ALA B 1 185 ? 9.051 13.559 22.807 1.00 6.78 185 ALA B O 1
ATOM 3836 N N . THR B 1 186 ? 7.047 12.492 22.741 1.00 5.53 186 THR B N 1
ATOM 3837 C CA . THR B 1 186 ? 6.608 13.110 21.478 1.00 6.05 186 THR B CA 1
ATOM 3838 C C . THR B 1 186 ? 5.664 14.262 21.702 1.00 6.00 186 THR B C 1
ATOM 3839 O O . THR B 1 186 ? 4.824 14.586 20.860 1.00 7.00 186 THR B O 1
ATOM 3843 N N . ASP B 1 187 ? 5.796 14.941 22.866 1.00 6.27 187 ASP B N 1
ATOM 3844 C CA . ASP B 1 187 ? 5.118 16.171 23.098 1.00 6.10 187 ASP B CA 1
ATOM 3845 C C . ASP B 1 187 ? 5.724 17.283 22.233 1.00 6.22 187 ASP B C 1
ATOM 3846 O O . ASP B 1 187 ? 6.907 17.601 22.348 1.00 6.94 187 ASP B O 1
ATOM 3851 N N . GLU B 1 188 ? 4.925 17.825 21.324 1.00 6.38 188 GLU B N 1
ATOM 3852 C CA . GLU B 1 188 ? 5.426 18.816 20.369 1.00 6.99 188 GLU B CA 1
ATOM 3853 C C . GLU B 1 188 ? 5.390 20.236 20.896 1.00 7.60 188 GLU B C 1
ATOM 3854 O O . GLU B 1 188 ? 5.822 21.130 20.193 1.00 9.84 188 GLU B O 1
ATOM 3860 N N . ILE B 1 189 ? 4.861 20.405 22.110 1.00 6.50 189 ILE B N 1
ATOM 3861 C CA . ILE B 1 189 ? 4.803 21.708 22.733 1.00 7.08 189 ILE B CA 1
ATOM 3862 C C . ILE B 1 189 ? 5.849 21.864 23.834 1.00 6.79 189 ILE B C 1
ATOM 3863 O O . ILE B 1 189 ? 6.511 22.923 23.922 1.00 8.09 189 ILE B O 1
ATOM 3868 N N . VAL B 1 190 ? 5.976 20.863 24.681 1.00 6.33 190 VAL B N 1
ATOM 3869 C CA . VAL B 1 190 ? 6.865 20.860 25.833 1.00 6.44 190 VAL B CA 1
ATOM 3870 C C . VAL B 1 190 ? 8.023 19.915 25.585 1.00 5.95 190 VAL B C 1
ATOM 3871 O O . VAL B 1 190 ? 7.842 18.742 25.404 1.00 6.43 190 VAL B O 1
ATOM 3875 N N . GLN B 1 191 ? 9.238 20.500 25.596 1.00 6.57 191 GLN B N 1
ATOM 3876 C CA . GLN B 1 191 ? 10.466 19.731 25.553 1.00 6.39 191 GLN B CA 1
ATOM 3877 C C . GLN B 1 191 ? 11.508 20.377 26.518 1.00 6.52 191 GLN B C 1
ATOM 3878 O O . GLN B 1 191 ? 11.405 21.585 26.735 1.00 7.74 191 GLN B O 1
ATOM 3884 N N . PRO B 1 192 ? 12.471 19.638 26.996 1.00 6.72 192 PRO B N 1
ATOM 3885 C CA . PRO B 1 192 ? 12.699 18.223 26.731 1.00 7.44 192 PRO B CA 1
ATOM 3886 C C . PRO B 1 192 ? 11.807 17.342 27.568 1.00 6.53 192 PRO B C 1
ATOM 3887 O O . PRO B 1 192 ? 11.536 17.619 28.739 1.00 7.34 192 PRO B O 1
ATOM 3891 N N . GLN B 1 193 ? 11.413 16.205 26.944 1.00 6.48 193 GLN B N 1
ATOM 3892 C CA . GLN B 1 193 ? 10.564 15.194 27.579 1.00 6.13 193 GLN B CA 1
ATOM 3893 C C . GLN B 1 193 ? 11.046 13.789 27.242 1.00 6.30 193 GLN B C 1
ATOM 3894 O O . GLN B 1 193 ? 10.363 12.816 27.550 1.00 6.92 193 GLN B O 1
ATOM 3900 N N . VAL B 1 194 ? 12.181 13.669 26.539 1.00 6.84 194 VAL B N 1
ATOM 3901 C CA . VAL B 1 194 ? 12.552 12.419 25.895 1.00 7.24 194 VAL B CA 1
ATOM 3902 C C . VAL B 1 194 ? 13.329 11.467 26.778 1.00 7.79 194 VAL B C 1
ATOM 3903 O O . VAL B 1 194 ? 13.449 10.302 26.434 1.00 9.17 194 VAL B O 1
ATOM 3907 N N . SER B 1 195 ? 13.850 11.918 27.939 1.00 7.60 195 SER B N 1
ATOM 3908 C CA . SER B 1 195 ? 14.856 11.196 28.638 1.00 7.64 195 SER B CA 1
ATOM 3909 C C . SER B 1 195 ? 14.346 10.179 29.683 1.00 7.70 195 SER B C 1
ATOM 3910 O O . SER B 1 195 ? 15.151 9.351 30.147 1.00 9.53 195 SER B O 1
ATOM 3913 N N . ASN B 1 196 ? 13.082 10.257 30.059 1.00 7.21 196 ASN B N 1
ATOM 3914 C CA . ASN B 1 196 ? 12.603 9.455 31.173 1.00 7.19 196 ASN B CA 1
ATOM 3915 C C . ASN B 1 196 ? 13.460 9.647 32.436 1.00 7.30 196 ASN B C 1
ATOM 3916 O O . ASN B 1 196 ? 13.944 8.674 33.023 1.00 9.00 196 ASN B O 1
ATOM 3921 N N . SER B 1 197 ? 13.665 10.908 32.797 1.00 6.64 197 SER B N 1
ATOM 3922 C CA . SER B 1 197 ? 14.597 11.241 33.887 1.00 7.38 197 SER B CA 1
ATOM 3923 C C . SER B 1 197 ? 14.276 12.639 34.327 1.00 6.74 197 SER B C 1
ATOM 3924 O O . SER B 1 197 ? 13.478 13.351 33.725 1.00 6.72 197 SER B O 1
ATOM 3927 N N . PRO B 1 198 ? 14.976 13.159 35.392 1.00 7.87 198 PRO B N 1
ATOM 3928 C CA . PRO B 1 198 ? 14.756 14.547 35.858 1.00 8.09 198 PRO B CA 1
ATOM 3929 C C . PRO B 1 198 ? 15.094 15.663 34.932 1.00 8.15 198 PRO B C 1
ATOM 3930 O O . PRO B 1 198 ? 14.717 16.777 35.160 1.00 9.40 198 PRO B O 1
ATOM 3934 N N . LEU B 1 199 ? 15.752 15.324 33.762 1.00 8.04 199 LEU B N 1
ATOM 3935 C CA . LEU B 1 199 ? 15.855 16.324 32.724 1.00 8.31 199 LEU B CA 1
ATOM 3936 C C . LEU B 1 199 ? 14.512 16.808 32.232 1.00 8.04 199 LEU B C 1
ATOM 3937 O O . LEU B 1 199 ? 14.338 17.924 31.752 1.00 9.60 199 LEU B O 1
ATOM 3942 N N . ASP B 1 200 ? 13.503 15.904 32.268 1.00 6.62 200 ASP B N 1
ATOM 3943 C CA . ASP B 1 200 ? 12.258 16.166 31.579 1.00 6.21 200 ASP B CA 1
ATOM 3944 C C . ASP B 1 200 ? 11.463 17.231 32.300 1.00 5.67 200 ASP B C 1
ATOM 3945 O O . ASP B 1 200 ? 11.401 17.298 33.529 1.00 6.18 200 ASP B O 1
ATOM 3950 N N . SER B 1 201 ? 10.763 18.057 31.513 1.00 5.67 201 SER B N 1
ATOM 3951 C CA . SER B 1 201 ? 10.004 19.150 32.082 1.00 5.75 201 SER B CA 1
ATOM 3952 C C . SER B 1 201 ? 8.887 18.691 33.009 1.00 5.55 201 SER B C 1
ATOM 3953 O O . SER B 1 201 ? 8.549 19.409 33.968 1.00 6.02 201 SER B O 1
ATOM 3956 N N . SER B 1 202 ? 8.306 17.512 32.762 1.00 5.01 202 SER B N 1
ATOM 3957 C CA . SER B 1 202 ? 7.217 17.028 33.595 1.00 5.18 202 SER B CA 1
ATOM 3958 C C . SER B 1 202 ? 7.662 16.301 34.889 1.00 5.41 202 SER B C 1
ATOM 3959 O O . SER B 1 202 ? 6.789 15.846 35.629 1.00 5.72 202 SER B O 1
ATOM 3962 N N . TYR B 1 203 ? 8.962 16.160 35.131 1.00 5.41 203 TYR B N 1
ATOM 3963 C CA . TYR B 1 203 ? 9.400 15.295 36.245 1.00 5.71 203 TYR B CA 1
ATOM 3964 C C . TYR B 1 203 ? 9.364 16.043 37.578 1.00 5.50 203 TYR B C 1
ATOM 3965 O O . TYR B 1 203 ? 9.851 17.178 37.673 1.00 6.94 203 TYR B O 1
ATOM 3974 N N . LEU B 1 204 ? 8.930 15.374 38.637 1.00 5.35 204 LEU B N 1
ATOM 3975 C CA . LEU B 1 204 ? 9.078 15.881 39.993 1.00 5.68 204 LEU B CA 1
ATOM 3976 C C . LEU B 1 204 ? 9.804 14.858 40.844 1.00 5.90 204 LEU B C 1
ATOM 3977 O O . LEU B 1 204 ? 9.478 13.672 40.846 1.00 6.19 204 LEU B O 1
ATOM 3982 N N . PHE B 1 205 ? 10.777 15.336 41.641 1.00 6.19 205 PHE B N 1
ATOM 3983 C CA . PHE B 1 205 ? 11.460 14.444 42.572 1.00 6.72 205 PHE B CA 1
ATOM 3984 C C . PHE B 1 205 ? 10.461 13.856 43.552 1.00 6.76 205 PHE B C 1
ATOM 3985 O O . PHE B 1 205 ? 9.593 14.572 44.093 1.00 7.36 205 PHE B O 1
ATOM 3993 N N . ASN B 1 206 ? 10.572 12.553 43.783 1.00 7.02 206 ASN B N 1
ATOM 3994 C CA . ASN B 1 206 ? 9.706 11.745 44.580 1.00 7.82 206 ASN B CA 1
ATOM 3995 C C . ASN B 1 206 ? 8.343 11.498 43.961 1.00 7.17 206 ASN B C 1
ATOM 3996 O O . ASN B 1 206 ? 7.521 10.769 44.549 1.00 8.61 206 ASN B O 1
ATOM 4001 N N . GLY B 1 207 ? 8.071 12.037 42.796 1.00 6.65 207 GLY B N 1
ATOM 4002 C CA . GLY B 1 207 ? 6.788 11.803 42.124 1.00 6.64 207 GLY B CA 1
ATOM 4003 C C . GLY B 1 207 ? 6.774 10.440 41.447 1.00 6.31 207 GLY B C 1
ATOM 4004 O O . GLY B 1 207 ? 7.758 9.769 41.310 1.00 7.37 207 GLY B O 1
ATOM 4005 N N . LYS B 1 208 ? 5.564 10.115 40.991 1.00 5.98 208 LYS 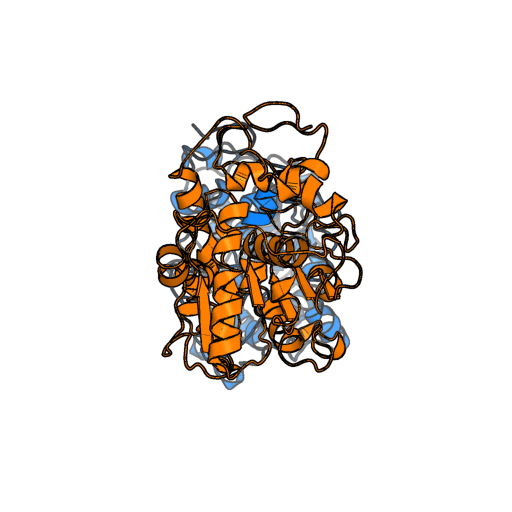B N 1
ATOM 4006 C CA . LYS B 1 208 ? 5.355 8.969 40.102 1.00 6.08 208 LYS B CA 1
ATOM 4007 C C . LYS B 1 208 ? 5.389 9.546 38.663 1.00 5.50 208 LYS B C 1
ATOM 4008 O O . LYS B 1 208 ? 4.421 10.129 38.206 1.00 6.14 208 LYS B O 1
ATOM 4014 N N . ASN B 1 209 ? 6.563 9.479 38.065 1.00 5.50 209 ASN B N 1
ATOM 4015 C CA . ASN B 1 209 ? 6.815 10.115 36.771 1.00 5.50 209 ASN B CA 1
ATOM 4016 C C . ASN B 1 209 ? 6.690 9.052 35.700 1.00 5.55 209 ASN B C 1
ATOM 4017 O O . ASN B 1 209 ? 7.465 8.095 35.671 1.00 6.89 209 ASN B O 1
ATOM 4022 N N . VAL B 1 210 ? 5.657 9.208 34.865 1.00 5.42 210 VAL B N 1
ATOM 4023 C CA . VAL B 1 210 ? 5.267 8.216 33.885 1.00 5.59 210 VAL B CA 1
ATOM 4024 C C . VAL B 1 210 ? 5.426 8.785 32.487 1.00 5.63 210 VAL B C 1
ATOM 4025 O O . VAL B 1 210 ? 4.543 9.482 31.987 1.00 6.21 210 VAL B O 1
ATOM 4029 N N . GLN B 1 211 ? 6.595 8.517 31.871 1.00 5.89 211 GLN B N 1
ATOM 4030 C CA . GLN B 1 211 ? 6.785 8.857 30.468 1.00 5.81 211 GLN B CA 1
ATOM 4031 C C . GLN B 1 211 ? 6.185 7.678 29.667 1.00 6.11 211 GLN B C 1
ATOM 4032 O O . GLN B 1 211 ? 6.588 6.527 29.839 1.00 6.78 211 GLN B O 1
ATOM 4038 N N . ALA B 1 212 ? 5.224 7.967 28.791 1.00 5.79 212 ALA B N 1
ATOM 4039 C CA . ALA B 1 212 ? 4.468 6.893 28.199 1.00 6.21 212 ALA B CA 1
ATOM 4040 C C . ALA B 1 212 ? 5.331 5.919 27.423 1.00 6.14 212 ALA B C 1
ATOM 4041 O O . ALA B 1 212 ? 5.080 4.715 27.407 1.00 7.11 212 ALA B O 1
ATOM 4043 N N . GLN B 1 213 ? 6.373 6.404 26.734 1.00 6.20 213 GLN B N 1
ATOM 4044 C CA . GLN B 1 213 ? 7.217 5.565 25.906 1.00 6.63 213 GLN B CA 1
ATOM 4045 C C . GLN B 1 213 ? 8.002 4.581 26.700 1.00 7.34 213 GLN B C 1
ATOM 4046 O O . GLN B 1 213 ? 8.344 3.504 26.227 1.00 8.29 213 GLN B O 1
ATOM 4052 N N . ALA B 1 214 ? 8.301 4.882 27.969 1.00 7.66 214 ALA B N 1
ATOM 4053 C CA . ALA B 1 214 ? 8.991 3.942 28.819 1.00 8.88 214 ALA B CA 1
ATOM 4054 C C . ALA B 1 214 ? 8.164 2.670 29.037 1.00 9.83 214 ALA B C 1
ATOM 4055 O O . ALA B 1 214 ? 8.767 1.606 29.211 1.00 12.61 214 ALA B O 1
ATOM 4057 N N . VAL B 1 215 ? 6.889 2.792 29.002 1.00 8.87 215 VAL B N 1
ATOM 4058 C CA . VAL B 1 215 ? 5.955 1.645 29.105 1.00 10.31 215 VAL B CA 1
ATOM 4059 C C . VAL B 1 215 ? 5.663 1.044 27.744 1.00 9.93 215 VAL B C 1
ATOM 4060 O O . VAL B 1 215 ? 5.583 -0.177 27.548 1.00 13.32 215 VAL B O 1
ATOM 4064 N N . CYS B 1 216 ? 5.340 1.936 26.825 1.00 7.52 216 CYS B N 1
ATOM 4065 C CA . CYS B 1 216 ? 4.698 1.537 25.578 1.00 7.75 216 CYS B CA 1
ATOM 4066 C C . CYS B 1 216 ? 5.656 1.328 24.410 1.00 8.78 216 CYS B C 1
ATOM 4067 O O . CYS B 1 216 ? 5.248 0.721 23.446 1.00 11.91 216 CYS B O 1
ATOM 4070 N N . GLY B 1 217 ? 6.848 1.809 24.486 1.00 8.78 217 GLY B N 1
ATOM 4071 C CA . GLY B 1 217 ? 7.838 1.701 23.416 1.00 10.31 217 GLY B CA 1
ATOM 4072 C C . GLY B 1 217 ? 8.066 2.992 22.720 1.00 10.05 217 GLY B C 1
ATOM 4073 O O . GLY B 1 217 ? 7.321 3.941 22.830 1.00 10.53 217 GLY B O 1
ATOM 4074 N N . PRO B 1 218 ? 9.127 3.003 21.876 1.00 13.29 218 PRO B N 1
ATOM 4075 C CA . PRO B 1 218 ? 9.680 4.270 21.467 1.00 21.64 218 PRO B CA 1
ATOM 4076 C C . PRO B 1 218 ? 8.878 4.844 20.334 1.00 23.97 218 PRO B C 1
ATOM 4077 O O . PRO B 1 218 ? 9.063 6.063 20.085 1.00 40.20 218 PRO B O 1
ATOM 4081 N N . LEU B 1 219 ? 8.005 4.061 19.671 1.00 22.74 219 LEU B N 1
ATOM 4082 C CA . LEU B 1 219 ? 7.054 4.710 18.667 1.00 26.68 219 LEU B CA 1
ATOM 4083 C C . LEU B 1 219 ? 5.650 4.706 19.076 1.00 19.06 219 LEU B C 1
ATOM 4084 O O . LEU B 1 219 ? 4.832 5.013 18.280 1.00 19.04 219 LEU B O 1
ATOM 4089 N N . PHE B 1 220 ? 5.442 4.670 20.394 1.00 13.93 220 PHE B N 1
ATOM 4090 C CA . PHE B 1 220 ? 4.169 5.079 20.927 1.00 9.83 220 PHE B CA 1
ATOM 4091 C C . PHE B 1 220 ? 4.101 6.593 20.879 1.00 8.04 220 PHE B C 1
ATOM 4092 O O . PHE B 1 220 ? 4.935 7.231 21.510 1.00 12.01 220 PHE B O 1
ATOM 4100 N N . VAL B 1 221 ? 3.172 7.130 20.131 1.00 6.99 221 VAL B N 1
ATOM 4101 C CA . VAL B 1 221 ? 3.095 8.555 19.903 1.00 6.55 221 VAL B CA 1
ATOM 4102 C C . VAL B 1 221 ? 1.834 9.093 20.498 1.00 5.93 221 VAL B C 1
ATOM 4103 O O . VAL B 1 221 ? 0.732 8.734 20.102 1.00 7.18 221 VAL B O 1
ATOM 4107 N N . ILE B 1 222 ? 1.953 9.975 21.508 1.00 5.94 222 ILE B N 1
ATOM 4108 C CA . ILE B 1 222 ? 0.872 10.831 21.939 1.00 6.11 222 ILE B CA 1
ATOM 4109 C C . ILE B 1 222 ? 1.462 12.248 22.004 1.00 5.98 222 ILE B C 1
ATOM 4110 O O . ILE B 1 222 ? 2.598 12.441 22.470 1.00 6.35 222 ILE B O 1
ATOM 4115 N N . ASP B 1 223 ? 0.723 13.206 21.526 1.00 5.87 223 ASP B N 1
ATOM 4116 C CA . ASP B 1 223 ? 1.194 14.587 21.491 1.00 6.14 223 ASP B CA 1
ATOM 4117 C C . ASP B 1 223 ? 0.842 15.309 22.773 1.00 5.73 223 ASP B C 1
ATOM 4118 O O . ASP B 1 223 ? 0.488 14.678 23.777 1.00 5.79 223 ASP B O 1
ATOM 4123 N N . HIS B 1 224 ? 0.971 16.630 22.779 1.00 5.87 224 HIS B N 1
ATOM 4124 C CA . HIS B 1 224 ? 0.696 17.370 23.980 1.00 5.79 224 HIS B CA 1
ATOM 4125 C C . HIS B 1 224 ? -0.739 17.165 24.453 1.00 5.83 224 HIS B C 1
ATOM 4126 O O . HIS B 1 224 ? -0.998 16.966 25.664 1.00 6.39 224 HIS B O 1
ATOM 4133 N N . ALA B 1 225 ? -1.696 17.203 23.506 1.00 6.22 225 ALA B N 1
ATOM 4134 C CA . ALA B 1 225 ? -3.101 16.948 23.832 1.00 6.28 225 ALA B CA 1
ATOM 4135 C C . ALA B 1 225 ? -3.359 15.457 24.083 1.00 6.05 225 ALA B C 1
ATOM 4136 O O . ALA B 1 225 ? -4.138 15.135 25.007 1.00 5.94 225 ALA B O 1
ATOM 4138 N N . GLY B 1 226 ? -2.747 14.579 23.321 1.00 5.71 226 GLY B N 1
ATOM 4139 C CA . GLY B 1 226 ? -2.946 13.176 23.528 1.00 5.89 226 GLY B CA 1
ATOM 4140 C C . GLY B 1 226 ? -2.460 12.674 24.890 1.00 5.43 226 GLY B C 1
ATOM 4141 O O . GLY B 1 226 ? -2.948 11.682 25.435 1.00 5.62 226 GLY B O 1
ATOM 4142 N N . SER B 1 227 ? -1.502 13.421 25.439 1.00 5.14 227 SER B N 1
ATOM 4143 C CA . SER B 1 227 ? -1.072 13.165 26.819 1.00 4.98 227 SER B CA 1
ATOM 4144 C C . SER B 1 227 ? -2.216 13.261 27.776 1.00 4.92 227 SER B C 1
ATOM 4145 O O . SER B 1 227 ? -2.241 12.543 28.797 1.00 5.56 227 SER B O 1
ATOM 4148 N N . LEU B 1 228 ? -3.179 14.147 27.529 1.00 5.11 228 LEU B N 1
ATOM 4149 C CA . LEU B 1 228 ? -4.391 14.257 28.368 1.00 5.24 228 LEU B CA 1
ATOM 4150 C C . LEU B 1 228 ? -5.458 13.220 28.012 1.00 5.40 228 LEU B C 1
ATOM 4151 O O . LEU B 1 228 ? -6.144 12.706 28.880 1.00 5.73 228 LEU B O 1
ATOM 4156 N N . THR B 1 229 ? -5.627 12.966 26.701 1.00 5.17 229 THR B N 1
ATOM 4157 C CA . THR B 1 229 ? -6.875 12.338 26.204 1.00 5.58 229 THR B CA 1
ATOM 4158 C C . THR B 1 229 ? -6.753 10.843 25.893 1.00 5.21 229 THR B C 1
ATOM 4159 O O . THR B 1 229 ? -7.807 10.218 25.707 1.00 6.03 229 THR B O 1
ATOM 4163 N N . SER B 1 230 ? -5.568 10.285 25.780 1.00 5.25 230 SER B N 1
ATOM 4164 C CA . SER B 1 230 ? -5.453 8.941 25.247 1.00 5.77 230 SER B CA 1
ATOM 4165 C C . SER B 1 230 ? -6.001 7.910 26.205 1.00 5.44 230 SER B C 1
ATOM 4166 O O . SER B 1 230 ? -6.118 8.102 27.415 1.00 5.61 230 SER B O 1
ATOM 4169 N N . GLN B 1 231 ? -6.258 6.708 25.638 1.00 5.56 231 GLN B N 1
ATOM 4170 C CA . GLN B 1 231 ? -6.644 5.583 26.502 1.00 5.74 231 GLN B CA 1
ATOM 4171 C C . GLN B 1 231 ? -5.546 5.244 27.498 1.00 5.81 231 GLN B C 1
ATOM 4172 O O . GLN B 1 231 ? -5.814 4.965 28.653 1.00 5.94 231 GLN B O 1
ATOM 4178 N N . PHE B 1 232 ? -4.287 5.266 27.060 1.00 5.75 232 PHE B N 1
ATOM 4179 C CA . PHE B 1 232 ? -3.192 5.024 27.988 1.00 5.85 232 PHE B CA 1
ATOM 4180 C C . PHE B 1 232 ? -3.237 6.026 29.148 1.00 5.72 232 PHE B C 1
ATOM 4181 O O . PHE B 1 232 ? -3.102 5.673 30.332 1.00 5.90 232 PHE B O 1
ATOM 4189 N N . SER B 1 233 ? -3.447 7.289 28.790 1.00 5.71 233 SER B N 1
ATOM 4190 C CA . SER B 1 233 ? -3.496 8.347 29.825 1.00 5.51 233 SER B CA 1
ATOM 4191 C C . SER B 1 233 ? -4.643 8.098 30.773 1.00 5.70 233 SER B C 1
ATOM 4192 O O . SER B 1 233 ? -4.510 8.345 31.990 1.00 5.90 233 SER B O 1
ATOM 4195 N N . TYR B 1 234 ? -5.778 7.632 30.258 1.00 5.79 234 TYR B N 1
ATOM 4196 C CA . TYR B 1 234 ? -6.924 7.338 31.141 1.00 5.93 234 TYR B CA 1
ATOM 4197 C C . TYR B 1 234 ? -6.567 6.203 32.128 1.00 5.44 234 TYR B C 1
ATOM 4198 O O . TYR B 1 234 ? -6.887 6.326 33.312 1.00 6.04 234 TYR B O 1
ATOM 4207 N N A VAL B 1 235 ? -5.940 5.153 31.642 0.70 5.53 235 VAL B N 1
ATOM 4208 N N B VAL B 1 235 ? -5.924 5.121 31.693 0.30 5.93 235 VAL B N 1
ATOM 4209 C CA A VAL B 1 235 ? -5.595 4.087 32.531 0.70 5.74 235 VAL B CA 1
ATOM 4210 C CA B VAL B 1 235 ? -5.605 4.061 32.672 0.30 6.24 235 VAL B CA 1
ATOM 4211 C C A VAL B 1 235 ? -4.669 4.544 33.634 0.70 5.65 235 VAL B C 1
ATOM 4212 C C B VAL B 1 235 ? -4.625 4.520 33.691 0.30 6.09 235 VAL B C 1
ATOM 4213 O O A VAL B 1 235 ? -4.855 4.180 34.819 0.70 6.05 235 VAL B O 1
ATOM 4214 O O B VAL B 1 235 ? -4.694 4.079 34.847 0.30 6.81 235 VAL B O 1
ATOM 4221 N N . VAL B 1 236 ? -3.672 5.355 33.295 1.00 5.46 236 VAL B N 1
ATOM 4222 C CA . VAL B 1 236 ? -2.742 5.861 34.303 1.00 5.40 236 VAL B CA 1
ATOM 4223 C C . VAL B 1 236 ? -3.475 6.808 35.280 1.00 5.19 236 VAL B C 1
ATOM 4224 O O . VAL B 1 236 ? -3.292 6.736 36.490 1.00 5.60 236 VAL B O 1
ATOM 4228 N N . GLY B 1 237 ? -4.306 7.685 34.732 1.00 5.19 237 GLY B N 1
ATOM 4229 C CA . GLY B 1 237 ? -5.045 8.603 35.588 1.00 5.43 237 GLY B CA 1
ATOM 4230 C C . GLY B 1 237 ? -5.992 7.908 36.529 1.00 5.71 237 GLY B C 1
ATOM 4231 O O . GLY B 1 237 ? -6.108 8.257 37.700 1.00 5.84 237 GLY B O 1
ATOM 4232 N N . ARG B 1 238 ? -6.694 6.884 36.024 1.00 5.46 238 ARG B N 1
ATOM 4233 C CA . ARG B 1 238 ? -7.584 6.096 36.877 1.00 5.79 238 ARG B CA 1
ATOM 4234 C C . ARG B 1 238 ? -6.791 5.429 38.002 1.00 5.90 238 ARG B C 1
ATOM 4235 O O . ARG B 1 238 ? -7.228 5.409 39.153 1.00 6.48 238 ARG B O 1
ATOM 4243 N N . SER B 1 239 ? -5.630 4.878 37.671 1.00 5.90 239 SER B N 1
ATOM 4244 C CA . SER B 1 239 ? -4.760 4.291 38.685 1.00 5.98 239 SER B CA 1
ATOM 4245 C C . SER B 1 239 ? -4.374 5.308 39.736 1.00 5.92 239 SER B C 1
ATOM 4246 O O . SER B 1 239 ? -4.456 5.067 40.942 1.00 6.37 239 SER B O 1
ATOM 4249 N N . ALA B 1 240 ? -3.938 6.509 39.278 1.00 5.43 240 ALA B N 1
ATOM 4250 C CA . ALA B 1 240 ? -3.532 7.565 40.203 1.00 5.60 240 ALA B CA 1
ATOM 4251 C C . ALA B 1 240 ? -4.690 7.971 41.128 1.00 5.50 240 ALA B C 1
ATOM 4252 O O . ALA B 1 240 ? -4.455 8.210 42.302 1.00 6.37 240 ALA B O 1
ATOM 4254 N N . LEU B 1 241 ? -5.900 8.079 40.584 1.00 5.70 241 LEU B N 1
ATOM 4255 C CA . LEU B 1 241 ? -7.025 8.552 41.366 1.00 6.04 241 LEU B CA 1
ATOM 4256 C C . LEU B 1 241 ? -7.501 7.520 42.379 1.00 6.33 241 LEU B C 1
ATOM 4257 O O . LEU B 1 241 ? -7.988 7.877 43.446 1.00 7.63 241 LEU B O 1
ATOM 4262 N N . ARG B 1 242 ? -7.336 6.216 42.051 1.00 6.36 242 ARG B N 1
ATOM 4263 C CA A ARG B 1 242 ? -7.823 5.131 42.918 0.39 7.88 242 ARG B CA 1
ATOM 4264 C CA B ARG B 1 242 ? -7.833 5.141 42.935 0.61 7.83 242 ARG B CA 1
ATOM 4265 C C . ARG B 1 242 ? -6.813 4.757 43.956 1.00 7.76 242 ARG B C 1
ATOM 4266 O O . ARG B 1 242 ? -7.155 4.193 45.021 1.00 10.36 242 ARG B O 1
ATOM 4281 N N . SER B 1 243 ? -5.528 4.908 43.683 1.00 6.70 243 SER B N 1
ATOM 4282 C CA . SER B 1 243 ? -4.476 4.301 44.484 1.00 6.83 243 SER B CA 1
ATOM 4283 C C . SER B 1 243 ? -4.538 4.760 45.934 1.00 6.94 243 SER B C 1
ATOM 4284 O O . SER B 1 243 ? -4.659 5.926 46.243 1.00 8.51 243 SER B O 1
ATOM 4287 N N . THR B 1 244 ? -4.298 3.824 46.848 1.00 7.38 244 THR B N 1
ATOM 4288 C CA . THR B 1 244 ? -4.218 4.176 48.250 1.00 8.13 244 THR B CA 1
ATOM 4289 C C . THR B 1 244 ? -2.988 4.975 48.620 1.00 7.11 244 THR B C 1
ATOM 4290 O O . THR B 1 244 ? -2.923 5.558 49.685 1.00 8.55 244 THR B O 1
ATOM 4294 N N . THR B 1 245 ? -1.996 4.986 47.722 1.00 7.66 245 THR B N 1
ATOM 4295 C CA . THR B 1 245 ? -0.788 5.727 47.984 1.00 8.33 245 THR B CA 1
ATOM 4296 C C . THR B 1 245 ? -0.887 7.148 47.477 1.00 7.87 245 THR B C 1
ATOM 4297 O O . THR B 1 245 ? -0.008 7.989 47.773 1.00 10.82 245 THR B O 1
ATOM 4301 N N . GLY B 1 246 ? -1.902 7.506 46.703 1.00 6.02 246 GLY B N 1
ATOM 4302 C CA . GLY B 1 246 ? -1.977 8.780 46.068 1.00 6.28 246 GLY B CA 1
ATOM 4303 C C . GLY B 1 246 ? -1.254 8.940 44.744 1.00 5.91 246 GLY B C 1
ATOM 4304 O O . GLY B 1 246 ? -1.354 10.001 44.137 1.00 7.08 246 GLY B O 1
ATOM 4305 N N . GLN B 1 247 ? -0.519 7.910 44.346 1.00 6.08 247 GLN B N 1
ATOM 4306 C CA . GLN B 1 247 ? 0.206 7.896 43.079 1.00 6.37 247 GLN B CA 1
ATOM 4307 C C . GLN B 1 247 ? -0.251 6.705 42.225 1.00 6.29 247 GLN B C 1
ATOM 4308 O O . GLN B 1 247 ? -0.602 5.648 42.782 1.00 7.32 247 GLN B O 1
ATOM 4314 N N . ALA B 1 248 ? -0.162 6.809 40.921 1.00 5.90 248 ALA B N 1
ATOM 4315 C CA . ALA B 1 248 ? -0.392 5.661 40.067 1.00 5.92 248 ALA B CA 1
ATOM 4316 C C . ALA B 1 248 ? 0.538 4.574 40.418 1.00 6.55 248 ALA B C 1
ATOM 4317 O O . ALA B 1 248 ? 1.641 4.758 40.928 1.00 7.31 248 ALA B O 1
ATOM 4319 N N . ARG B 1 249 ? 0.125 3.318 40.083 1.00 7.70 249 ARG B N 1
ATOM 4320 C CA . ARG B 1 249 ? 0.865 2.116 40.393 1.00 8.47 249 ARG B CA 1
ATOM 4321 C C . ARG B 1 249 ? 1.149 1.379 39.068 1.00 8.61 249 ARG B C 1
ATOM 4322 O O . ARG B 1 249 ? 0.186 1.106 38.305 1.00 8.52 249 ARG B O 1
ATOM 4330 N N . SER B 1 250 ? 2.415 1.001 38.851 1.00 9.50 250 SER B N 1
ATOM 4331 C CA . SER B 1 250 ? 2.753 0.259 37.665 1.00 11.13 250 SER B CA 1
ATOM 4332 C C . SER B 1 250 ? 2.006 -1.053 37.504 1.00 11.00 250 SER B C 1
ATOM 4333 O O . SER B 1 250 ? 1.822 -1.505 36.376 1.00 12.45 250 SER B O 1
ATOM 4336 N N . ALA B 1 251 ? 1.555 -1.639 38.592 1.00 10.84 251 ALA B N 1
ATOM 4337 C CA . ALA B 1 251 ? 0.716 -2.854 38.493 1.00 11.98 251 ALA B CA 1
ATOM 4338 C C . ALA B 1 251 ? -0.536 -2.645 37.727 1.00 11.79 251 ALA B C 1
ATOM 4339 O O . ALA B 1 251 ? -1.149 -3.624 37.301 1.00 14.76 251 ALA B O 1
ATOM 4341 N N . ASP B 1 252 ? -1.013 -1.414 37.638 1.00 9.51 252 ASP B N 1
ATOM 4342 C CA . ASP B 1 252 ? -2.300 -1.096 37.063 1.00 10.10 252 ASP B CA 1
ATOM 4343 C C . ASP B 1 252 ? -2.266 -0.891 35.555 1.00 10.02 252 ASP B C 1
ATOM 4344 O O . ASP B 1 252 ? -3.354 -0.731 34.962 1.00 12.86 252 ASP B O 1
ATOM 4349 N N . TYR B 1 253 ? -1.116 -0.831 34.924 1.00 9.26 253 TYR B N 1
ATOM 4350 C CA . TYR B 1 253 ? -1.072 -0.553 33.518 1.00 11.16 253 TYR B CA 1
ATOM 4351 C C . TYR B 1 253 ? 0.120 -1.207 32.899 1.00 10.61 253 TYR B C 1
ATOM 4352 O O . TYR B 1 253 ? 1.149 -1.471 33.518 1.00 12.62 253 TYR B O 1
ATOM 4361 N N . GLY B 1 254 ? -0.004 -1.497 31.575 1.00 10.37 254 GLY B N 1
ATOM 4362 C CA . GLY B 1 254 ? 1.076 -2.118 30.862 1.00 10.36 254 GLY B CA 1
ATOM 4363 C C . GLY B 1 254 ? 0.819 -2.039 29.362 1.00 9.47 254 GLY B C 1
ATOM 4364 O O . GLY B 1 254 ? 0.011 -1.271 28.928 1.00 9.16 254 GLY B O 1
ATOM 4365 N N . ILE B 1 255 ? 1.500 -2.902 28.633 1.00 10.01 255 ILE B N 1
ATOM 4366 C CA . ILE B 1 255 ? 1.514 -2.824 27.193 1.00 9.91 255 ILE B CA 1
ATOM 4367 C C . ILE B 1 255 ? 0.139 -2.884 26.592 1.00 10.14 255 ILE B C 1
ATOM 4368 O O . ILE B 1 255 ? -0.116 -2.218 25.568 1.00 10.80 255 ILE B O 1
ATOM 4373 N N . THR B 1 256 ? -0.784 -3.673 27.183 1.00 10.38 256 THR B N 1
ATOM 4374 C CA . THR B 1 256 ? -2.088 -3.789 26.629 1.00 11.24 256 THR B CA 1
ATOM 4375 C C . THR B 1 256 ? -2.911 -2.492 26.672 1.00 9.64 256 THR B C 1
ATOM 4376 O O . THR B 1 256 ? -3.881 -2.366 25.963 1.00 11.12 256 THR B O 1
ATOM 4380 N N . ASP B 1 257 ? -2.496 -1.562 27.531 1.00 8.48 257 ASP B N 1
ATOM 4381 C CA . ASP B 1 257 ? -3.155 -0.276 27.649 1.00 7.70 257 ASP B CA 1
ATOM 4382 C C . ASP B 1 257 ? -2.614 0.802 26.713 1.00 7.33 257 ASP B C 1
ATOM 4383 O O . ASP B 1 257 ? -3.093 1.918 26.700 1.00 7.27 257 ASP B O 1
ATOM 4388 N N . CYS B 1 258 ? -1.605 0.443 25.905 1.00 7.46 258 CYS B N 1
ATOM 4389 C CA . CYS B 1 258 ? -0.873 1.385 25.102 1.00 7.69 258 CYS B CA 1
ATOM 4390 C C . CYS B 1 258 ? -1.644 1.721 23.784 1.00 7.56 258 CYS B C 1
ATOM 4391 O O . CYS B 1 258 ? -1.152 1.465 22.701 1.00 10.41 258 CYS B O 1
ATOM 4394 N N . ASN B 1 259 ? -2.748 2.366 23.947 1.00 6.80 259 ASN B N 1
ATO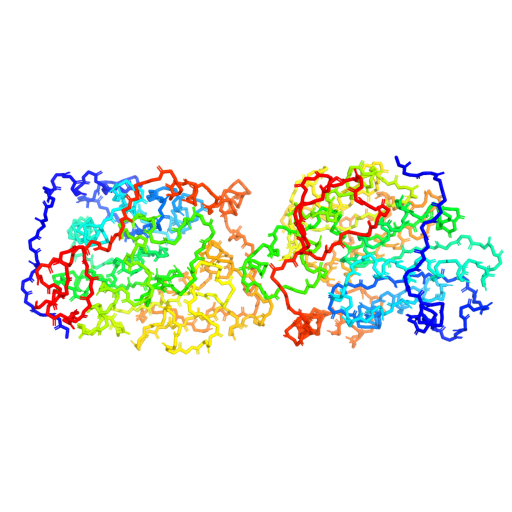M 4395 C CA . ASN B 1 259 ? -3.596 2.856 22.832 1.00 6.60 259 ASN B CA 1
ATOM 4396 C C . ASN B 1 259 ? -3.526 4.379 22.864 1.00 6.07 259 ASN B C 1
ATOM 4397 O O . ASN B 1 259 ? -3.907 5.003 23.876 1.00 6.40 259 ASN B O 1
ATOM 4402 N N . PRO B 1 260 ? -2.973 5.006 21.807 1.00 5.93 260 PRO B N 1
ATOM 4403 C CA . PRO B 1 260 ? -2.803 6.442 21.786 1.00 5.90 260 PRO B CA 1
ATOM 4404 C C . PRO B 1 260 ? -4.018 7.216 21.394 1.00 5.86 260 PRO B C 1
ATOM 4405 O O . PRO B 1 260 ? -4.013 8.462 21.432 1.00 5.94 260 PRO B O 1
ATOM 4409 N N . LEU B 1 261 ? -5.069 6.522 20.924 1.00 6.12 261 LEU B N 1
ATOM 4410 C CA . LEU B 1 261 ? -6.288 7.198 20.495 1.00 6.40 261 LEU B CA 1
ATOM 4411 C C . LEU B 1 261 ? -7.093 7.630 21.713 1.00 6.11 261 LEU B C 1
ATOM 4412 O O . LEU B 1 261 ? -6.810 7.191 22.848 1.00 6.24 261 LEU B O 1
ATOM 4417 N N . PRO B 1 262 ? -8.079 8.475 21.537 1.00 6.46 262 PRO B N 1
ATOM 4418 C CA . PRO B 1 262 ? -8.858 8.952 22.711 1.00 6.69 262 PRO B CA 1
ATOM 4419 C C . PRO B 1 262 ? -9.446 7.821 23.486 1.00 6.65 262 PRO B C 1
ATOM 4420 O O . PRO B 1 262 ? -9.878 6.788 22.951 1.00 7.88 262 PRO B O 1
ATOM 4424 N N . ALA B 1 263 ? -9.539 8.041 24.791 1.00 6.54 263 ALA B N 1
ATOM 4425 C CA . ALA B 1 263 ? -10.002 7.042 25.755 1.00 6.92 263 ALA B CA 1
ATOM 4426 C C . ALA B 1 263 ? -11.237 6.316 25.252 1.00 7.10 263 ALA B C 1
ATOM 4427 O O . ALA B 1 263 ? -12.212 6.896 24.841 1.00 7.61 263 ALA B O 1
ATOM 4429 N N . ASN B 1 264 ? -11.197 4.982 25.422 1.00 7.66 264 ASN B N 1
ATOM 4430 C CA . ASN B 1 264 ? -12.227 4.105 24.896 1.00 9.54 264 ASN B CA 1
ATOM 4431 C C . ASN B 1 264 ? -13.600 4.419 25.439 1.00 9.45 264 ASN B C 1
ATOM 4432 O O . ASN B 1 264 ? -14.587 4.221 24.735 1.00 11.74 264 ASN B O 1
ATOM 4437 N N . ASP B 1 265 ? -13.705 4.853 26.690 1.00 9.99 265 ASP B N 1
ATOM 4438 C CA . ASP B 1 265 ? -15.016 5.129 27.282 1.00 10.87 265 ASP B CA 1
ATOM 4439 C C . ASP B 1 265 ? -15.639 6.352 26.805 1.00 10.93 265 ASP B C 1
ATOM 4440 O O . ASP B 1 265 ? -16.819 6.622 27.076 1.00 13.32 265 ASP B O 1
ATOM 4445 N N . LEU B 1 266 ? -14.914 7.222 26.136 1.00 8.93 266 LEU B N 1
ATOM 4446 C CA . LEU B 1 266 ? -15.503 8.415 25.521 1.00 9.64 266 LEU B CA 1
ATOM 4447 C C . LEU B 1 266 ? -16.480 8.016 24.449 1.00 11.26 266 LEU B C 1
ATOM 4448 O O . LEU B 1 266 ? -16.212 6.989 23.714 1.00 12.18 266 LEU B O 1
ATOM 4453 N N A THR B 1 267 ? -17.569 8.796 24.268 0.87 12.40 267 THR B N 1
ATOM 4454 N N B THR B 1 267 ? -17.589 8.717 24.321 0.13 11.96 267 THR B N 1
ATOM 4455 C CA A THR B 1 267 ? -18.472 8.460 23.172 0.87 13.27 267 THR B CA 1
ATOM 4456 C CA B THR B 1 267 ? -18.501 8.415 23.256 0.13 12.16 267 THR B CA 1
ATOM 4457 C C A THR B 1 267 ? -17.704 8.770 21.845 0.87 14.00 267 THR B C 1
ATOM 4458 C C B THR B 1 267 ? -17.953 8.871 21.889 0.13 13.93 267 THR B C 1
ATOM 4459 O O A THR B 1 267 ? -16.707 9.445 21.796 0.87 12.40 267 THR B O 1
ATOM 4460 O O B THR B 1 267 ? -17.095 9.770 21.782 0.13 13.96 267 THR B O 1
ATOM 4467 N N A PRO B 1 268 ? -18.307 8.340 20.732 0.87 15.01 268 PRO B N 1
ATOM 4468 N N B PRO B 1 268 ? -18.514 8.327 20.809 0.13 14.69 268 PRO B N 1
ATOM 4469 C CA A PRO B 1 268 ? -17.720 8.605 19.432 0.87 16.31 268 PRO B CA 1
ATOM 4470 C CA B PRO B 1 268 ? -17.673 8.567 19.645 0.13 13.97 268 PRO B CA 1
ATOM 4471 C C A PRO B 1 268 ? -17.575 10.137 19.254 0.87 14.34 268 PRO B C 1
ATOM 4472 C C B PRO B 1 268 ? -17.577 10.063 19.264 0.13 14.60 268 PRO B C 1
ATOM 4473 O O A PRO B 1 268 ? -16.513 10.642 18.779 0.87 14.33 268 PRO B O 1
ATOM 4474 O O B PRO B 1 268 ? -16.596 10.457 18.636 0.13 13.22 268 PRO B O 1
ATOM 4481 N N . GLU B 1 269 ? -18.536 10.887 19.685 1.00 15.72 269 GLU B N 1
ATOM 4482 C CA . GLU B 1 269 ? -18.472 12.309 19.546 1.00 14.69 269 GLU B CA 1
ATOM 4483 C C . GLU B 1 269 ? -17.432 12.959 20.490 1.00 13.19 269 GLU B C 1
ATOM 4484 O O . GLU B 1 269 ? -16.723 13.873 20.063 1.00 12.66 269 GLU B O 1
ATOM 4490 N N . GLN B 1 270 ? -17.300 12.458 21.686 1.00 12.19 270 GLN B N 1
ATOM 4491 C CA . GLN B 1 270 ? -16.267 12.964 22.567 1.00 10.54 270 GLN B CA 1
ATOM 4492 C C . GLN B 1 270 ? -14.869 12.580 21.989 1.00 9.96 270 GLN B C 1
ATOM 4493 O O . GLN B 1 270 ? -13.945 13.379 22.172 1.00 9.75 270 GLN B O 1
ATOM 4499 N N . LYS B 1 271 ? -14.692 11.399 21.408 1.00 9.94 271 LYS B N 1
ATOM 4500 C CA . LYS B 1 271 ? -13.393 11.102 20.857 1.00 9.10 271 LYS B CA 1
ATOM 4501 C C . LYS B 1 271 ? -12.989 12.068 19.767 1.00 9.96 271 LYS B C 1
ATOM 4502 O O . LYS B 1 271 ? -11.828 12.450 19.690 1.00 9.33 271 LYS B O 1
ATOM 4508 N N . VAL B 1 272 ? -13.931 12.501 18.900 1.00 11.13 272 VAL B N 1
ATOM 4509 C CA . VAL B 1 272 ? -13.626 13.438 17.883 1.00 11.79 272 VAL B CA 1
ATOM 4510 C C . VAL B 1 272 ? -13.219 14.785 18.543 1.00 11.11 272 VAL B C 1
ATOM 4511 O O . VAL B 1 272 ? -12.208 15.374 18.164 1.00 11.98 272 VAL B O 1
ATOM 4515 N N . ALA B 1 273 ? -14.004 15.202 19.520 1.00 11.41 273 ALA B N 1
ATOM 4516 C CA . ALA B 1 273 ? -13.670 16.440 20.192 1.00 11.80 273 ALA B CA 1
ATOM 4517 C C . ALA B 1 273 ? -12.341 16.388 20.927 1.00 10.38 273 ALA B C 1
ATOM 4518 O O . ALA B 1 273 ? -11.590 17.380 20.934 1.00 10.99 273 ALA B O 1
ATOM 4520 N N . ALA B 1 274 ? -12.010 15.259 21.511 1.00 8.55 274 ALA B N 1
ATOM 4521 C CA . ALA B 1 274 ? -10.753 15.101 22.250 1.00 8.36 274 ALA B CA 1
ATOM 4522 C C . ALA B 1 274 ? -9.605 15.169 21.317 1.00 9.64 274 ALA B C 1
ATOM 4523 O O . ALA B 1 274 ? -8.577 15.806 21.642 1.00 10.68 274 ALA B O 1
ATOM 4525 N N . ALA B 1 275 ? -9.715 14.541 20.150 1.00 10.23 275 ALA B N 1
ATOM 4526 C CA . ALA B 1 275 ? -8.658 14.538 19.168 1.00 12.92 275 ALA B CA 1
ATOM 4527 C C . ALA B 1 275 ? -8.523 15.960 18.624 1.00 12.41 275 ALA B C 1
ATOM 4528 O O . ALA B 1 275 ? -7.396 16.321 18.131 1.00 16.12 275 ALA B O 1
ATOM 4530 N N . ALA B 1 276 ? -9.527 16.799 18.695 1.00 14.35 276 ALA B N 1
ATOM 4531 C CA . ALA B 1 276 ? -9.450 18.152 18.201 1.00 16.48 276 ALA B CA 1
ATOM 4532 C C . ALA B 1 276 ? -9.125 19.140 19.231 1.00 15.04 276 ALA B C 1
ATOM 4533 O O . ALA B 1 276 ? -9.373 20.307 19.046 1.00 15.42 276 ALA B O 1
ATOM 4535 N N . LEU B 1 277 ? -8.678 18.799 20.400 1.00 14.61 277 LEU B N 1
ATOM 4536 C CA . LEU B 1 277 ? -8.433 19.633 21.522 1.00 15.50 277 LEU B CA 1
ATOM 4537 C C . LEU B 1 277 ? -7.517 20.828 21.228 1.00 12.24 277 LEU B C 1
ATOM 4538 O O . LEU B 1 277 ? -7.741 22.019 21.586 1.00 14.92 277 LEU B O 1
ATOM 4543 N N . LEU B 1 278 ? -6.415 20.589 20.591 1.00 10.01 278 LEU B N 1
ATOM 4544 C CA . LEU B 1 278 ? -5.325 21.537 20.540 1.00 9.84 278 LEU B CA 1
ATOM 4545 C C . LEU B 1 278 ? -5.580 22.710 19.608 1.00 9.97 278 LEU B C 1
ATOM 4546 O O . LEU B 1 278 ? -5.198 23.852 19.912 1.00 10.08 278 LEU B O 1
ATOM 4551 N N . ALA B 1 279 ? -6.102 22.449 18.386 1.00 9.60 279 ALA B N 1
ATOM 4552 C CA . ALA B 1 279 ? -6.088 23.521 17.364 1.00 10.64 279 ALA B CA 1
ATOM 4553 C C . ALA B 1 279 ? -6.746 24.768 17.796 1.00 9.28 279 ALA B C 1
ATOM 4554 O O . ALA B 1 279 ? -6.217 25.869 17.595 1.00 9.64 279 ALA B O 1
ATOM 4556 N N . PRO B 1 280 ? -7.937 24.769 18.412 1.00 8.94 280 PRO B N 1
ATOM 4557 C CA . PRO B 1 280 ? -8.519 26.054 18.824 1.00 9.51 280 PRO B CA 1
ATOM 4558 C C . PRO B 1 280 ? -7.795 26.716 20.014 1.00 8.73 280 PRO B C 1
ATOM 4559 O O . PRO B 1 280 ? -7.860 27.905 20.183 1.00 9.48 280 PRO B O 1
ATOM 4563 N N . ALA B 1 281 ? -7.129 25.900 20.859 1.00 8.32 281 ALA B N 1
ATOM 4564 C CA . ALA B 1 281 ? -6.309 26.453 21.923 1.00 8.95 281 ALA B CA 1
ATOM 4565 C C . ALA B 1 281 ? -5.144 27.184 21.337 1.00 8.48 281 ALA B C 1
ATOM 4566 O O . ALA B 1 281 ? -4.837 28.313 21.782 1.00 9.03 281 ALA B O 1
ATOM 4568 N N . ALA B 1 282 ? -4.465 26.589 20.352 1.00 8.50 282 ALA B N 1
ATOM 4569 C CA . ALA B 1 282 ? -3.407 27.264 19.682 1.00 8.75 282 ALA B CA 1
ATOM 4570 C C . ALA B 1 282 ? -3.927 28.529 19.031 1.00 8.62 282 ALA B C 1
ATOM 4571 O O . ALA B 1 282 ? -3.244 29.581 19.086 1.00 9.12 282 ALA B O 1
ATOM 4573 N N . ALA B 1 283 ? -5.095 28.537 18.440 1.00 8.26 283 ALA B N 1
ATOM 4574 C CA . ALA B 1 283 ? -5.634 29.722 17.815 1.00 8.43 283 ALA B CA 1
ATOM 4575 C C . ALA B 1 283 ? -5.914 30.789 18.847 1.00 7.77 283 ALA B C 1
ATOM 4576 O O . ALA B 1 283 ? -5.763 31.993 18.574 1.00 8.55 283 ALA B O 1
ATOM 4578 N N . ALA B 1 284 ? -6.358 30.427 20.062 1.00 7.53 284 ALA B N 1
ATOM 4579 C CA . ALA B 1 284 ? -6.587 31.429 21.108 1.00 8.09 284 ALA B CA 1
ATOM 4580 C C . ALA B 1 284 ? -5.261 32.090 21.510 1.00 8.02 284 ALA B C 1
ATOM 4581 O O . ALA B 1 284 ? -5.259 33.275 21.804 1.00 9.73 284 ALA B O 1
ATOM 4583 N N . ILE B 1 285 ? -4.197 31.328 21.573 1.00 8.49 285 ILE B N 1
ATOM 4584 C CA . ILE B 1 285 ? -2.898 31.925 21.841 1.00 10.29 285 ILE B CA 1
ATOM 4585 C C . ILE B 1 285 ? -2.562 32.882 20.739 1.00 10.96 285 ILE B C 1
ATOM 4586 O O . ILE B 1 285 ? -2.183 34.037 21.034 1.00 12.10 285 ILE B O 1
ATOM 4591 N N . VAL B 1 286 ? -2.681 32.483 19.468 1.00 9.97 286 VAL B N 1
ATOM 4592 C CA . VAL B 1 286 ? -2.386 33.362 18.348 1.00 11.20 286 VAL B CA 1
ATOM 4593 C C . VAL B 1 286 ? -3.190 34.690 18.456 1.00 11.41 286 VAL B C 1
ATOM 4594 O O . VAL B 1 286 ? -2.649 35.770 18.235 1.00 13.31 286 VAL B O 1
ATOM 4598 N N . ALA B 1 287 ? -4.460 34.617 18.830 1.00 10.74 287 ALA B N 1
ATOM 4599 C CA . ALA B 1 287 ? -5.353 35.764 18.886 1.00 11.67 287 ALA B CA 1
ATOM 4600 C C . ALA B 1 287 ? -5.249 36.553 20.137 1.00 12.90 287 ALA B C 1
ATOM 4601 O O . ALA B 1 287 ? -5.836 37.631 20.253 1.00 16.82 287 ALA B O 1
ATOM 4603 N N . GLY B 1 288 ? -4.498 36.095 21.117 1.00 11.65 288 GLY B N 1
ATOM 4604 C CA . GLY B 1 288 ? -4.433 36.669 22.355 1.00 13.03 288 GLY B CA 1
ATOM 4605 C C . GLY B 1 288 ? -3.446 37.786 22.521 1.00 12.26 288 GLY B C 1
ATOM 4606 O O . GLY B 1 288 ? -2.779 38.216 21.582 1.00 14.03 288 GLY B O 1
ATOM 4607 N N . PRO B 1 289 ? -3.282 38.255 23.744 1.00 13.39 289 PRO B N 1
ATOM 4608 C CA . PRO B 1 289 ? -2.339 39.336 24.050 1.00 13.95 289 PRO B CA 1
ATOM 4609 C C . PRO B 1 289 ? -0.962 38.963 23.787 1.00 13.46 289 PRO B C 1
ATOM 4610 O O . PRO B 1 289 ? -0.551 37.848 23.922 1.00 13.29 289 PRO B O 1
ATOM 4614 N N . LYS B 1 290 ? -0.165 40.030 23.413 1.00 13.62 290 LYS B N 1
ATOM 4615 C CA . LYS B 1 290 ? 1.279 39.857 23.137 1.00 12.64 290 LYS B CA 1
ATOM 4616 C C . LYS B 1 290 ? 2.024 40.954 23.849 1.00 12.69 290 LYS B C 1
ATOM 4617 O O . LYS B 1 290 ? 1.622 42.133 23.851 1.00 13.96 290 LYS B O 1
ATOM 4623 N N . GLN B 1 291 ? 3.147 40.608 24.385 1.00 11.05 291 GLN B N 1
ATOM 4624 C CA . GLN B 1 291 ? 4.101 41.585 24.969 1.00 11.46 291 GLN B CA 1
ATOM 4625 C C . GLN B 1 291 ? 5.505 41.166 24.703 1.00 10.97 291 GLN B C 1
ATOM 4626 O O . GLN B 1 291 ? 5.788 40.029 24.288 1.00 10.54 291 GLN B O 1
ATOM 4632 N N . ASN B 1 292 ? 6.428 42.097 25.010 1.00 10.94 292 ASN B N 1
ATOM 4633 C CA . ASN B 1 292 ? 7.813 41.939 24.654 1.00 11.43 292 ASN B CA 1
ATOM 4634 C C . ASN B 1 292 ? 8.761 41.574 25.787 1.00 10.52 292 ASN B C 1
ATOM 4635 O O . ASN B 1 292 ? 9.958 41.607 25.632 1.00 12.28 292 ASN B O 1
ATOM 4640 N N . CYS B 1 293 ? 8.198 41.180 26.932 1.00 10.92 293 CYS B N 1
ATOM 4641 C CA . CYS B 1 293 ? 8.928 40.837 28.138 1.00 12.80 293 CYS B CA 1
ATOM 4642 C C . CYS B 1 293 ? 8.106 39.903 29.033 1.00 10.90 293 CYS B C 1
ATOM 4643 O O . CYS B 1 293 ? 6.891 39.870 28.900 1.00 11.06 293 CYS B O 1
ATOM 4646 N N . GLU B 1 294 ? 8.794 39.183 29.939 1.00 11.40 294 GLU B N 1
ATOM 4647 C CA . GLU B 1 294 ? 8.081 38.333 30.885 1.00 10.89 294 GLU B CA 1
ATOM 4648 C C . GLU B 1 294 ? 7.485 39.158 31.960 1.00 10.35 294 GLU B C 1
ATOM 4649 O O . GLU B 1 294 ? 8.138 40.025 32.539 1.00 11.57 294 GLU B O 1
ATOM 4655 N N . PRO B 1 295 ? 6.228 38.910 32.372 1.00 11.28 295 PRO B N 1
ATOM 4656 C CA . PRO B 1 295 ? 5.658 39.564 33.517 1.00 11.97 295 PRO B CA 1
ATOM 4657 C C . PRO B 1 295 ? 6.550 39.495 34.768 1.00 10.69 295 PRO B C 1
ATOM 4658 O O . PRO B 1 295 ? 7.195 38.494 35.046 1.00 11.73 295 PRO B O 1
ATOM 4662 N N . ASP B 1 296 ? 6.506 40.558 35.520 1.00 12.25 296 ASP B N 1
ATOM 4663 C CA . ASP B 1 296 ? 7.192 40.607 36.771 1.00 11.90 296 ASP B CA 1
ATOM 4664 C C . ASP B 1 296 ? 6.735 39.527 37.774 1.00 11.53 296 ASP B C 1
ATOM 4665 O O . ASP B 1 296 ? 5.572 39.186 37.806 1.00 12.62 296 ASP B O 1
ATOM 4670 N N . LEU B 1 297 ? 7.659 38.986 38.527 1.00 11.23 297 LEU B N 1
ATOM 4671 C CA . LEU B 1 297 ? 7.306 38.166 39.664 1.00 11.62 297 LEU B CA 1
ATOM 4672 C C . LEU B 1 297 ? 6.652 38.995 40.699 1.00 12.34 297 LEU B C 1
ATOM 4673 O O . LEU B 1 297 ? 7.055 40.093 41.010 1.00 13.29 297 LEU B O 1
ATOM 4678 N N . MET B 1 298 ? 5.647 38.416 41.387 1.00 12.49 298 MET B N 1
ATOM 4679 C CA A MET B 1 298 ? 5.081 38.882 42.593 0.45 14.02 298 MET B CA 1
ATOM 4680 C CA B MET B 1 298 ? 5.086 38.975 42.566 0.55 13.24 298 MET B CA 1
ATOM 4681 C C . MET B 1 298 ? 6.144 38.973 43.664 1.00 13.00 298 MET B C 1
ATOM 4682 O O . MET B 1 298 ? 7.118 38.186 43.684 1.00 13.60 298 MET B O 1
ATOM 4691 N N . PRO B 1 299 ? 5.958 39.870 44.627 1.00 15.13 299 PRO B N 1
ATOM 4692 C CA . PRO B 1 299 ? 6.972 39.950 45.664 1.00 15.57 299 PRO B CA 1
ATOM 4693 C C . PRO B 1 299 ? 7.420 38.629 46.344 1.00 15.83 299 PRO B C 1
ATOM 4694 O O . PRO B 1 299 ? 8.571 38.407 46.636 1.00 18.06 299 PRO B O 1
ATOM 4698 N N . TYR B 1 300 ? 6.422 37.758 46.628 1.00 14.37 300 TYR B N 1
ATOM 4699 C CA . TYR B 1 300 ? 6.730 36.567 47.326 1.00 14.84 300 TYR B CA 1
ATOM 4700 C C . TYR B 1 300 ? 7.638 35.576 46.558 1.00 14.28 300 TYR B C 1
ATOM 4701 O O . TYR B 1 300 ? 8.268 34.715 47.228 1.00 16.08 300 TYR B O 1
ATOM 4710 N N . ALA B 1 301 ? 7.747 35.749 45.246 1.00 13.28 301 ALA B N 1
ATOM 4711 C CA . ALA B 1 301 ? 8.559 34.849 44.438 1.00 13.07 301 ALA B CA 1
ATOM 4712 C C . ALA B 1 301 ? 9.984 35.440 44.028 1.00 12.50 301 ALA B C 1
ATOM 4713 O O . ALA B 1 301 ? 10.821 34.718 43.695 1.00 13.06 301 ALA B O 1
ATOM 4715 N N . ARG B 1 302 ? 10.115 36.810 44.075 1.00 14.23 302 ARG B N 1
ATOM 4716 C CA . ARG B 1 302 ? 11.377 37.469 43.622 1.00 13.66 302 ARG B CA 1
ATOM 4717 C C . ARG B 1 302 ? 12.672 36.918 44.187 1.00 12.81 302 ARG B C 1
ATOM 4718 O O . ARG B 1 302 ? 13.600 36.825 43.471 1.00 15.28 302 ARG B O 1
ATOM 4726 N N . PRO B 1 303 ? 12.651 36.629 45.503 1.00 14.28 303 PRO B N 1
ATOM 4727 C CA . PRO B 1 303 ? 13.921 36.202 46.087 1.00 14.66 303 PRO B CA 1
ATOM 4728 C C . PRO B 1 303 ? 14.404 34.933 45.557 1.00 14.72 303 PRO B C 1
ATOM 4729 O O . PRO B 1 303 ? 15.573 34.573 45.825 1.00 15.14 303 PRO B O 1
ATOM 4733 N N . PHE B 1 304 ? 13.539 34.214 44.785 1.00 12.97 304 PHE B N 1
ATOM 4734 C CA . PHE B 1 304 ? 13.926 32.912 44.212 1.00 12.43 304 PHE B CA 1
ATOM 4735 C C . PHE B 1 304 ? 14.327 32.972 42.732 1.00 11.10 304 PHE B C 1
ATOM 4736 O O . PHE B 1 304 ? 14.598 31.977 42.134 1.00 12.26 304 PHE B O 1
ATOM 4744 N N . ALA B 1 305 ? 14.411 34.197 42.184 1.00 11.30 305 ALA B N 1
ATOM 4745 C CA . ALA B 1 305 ? 14.852 34.319 40.793 1.00 10.96 305 ALA B CA 1
ATOM 4746 C C . ALA B 1 305 ? 15.775 35.516 40.625 1.00 11.25 305 ALA B C 1
ATOM 4747 O O . ALA B 1 305 ? 15.771 36.167 39.601 1.00 12.19 305 ALA B O 1
ATOM 4749 N N . VAL B 1 306 ? 16.580 35.816 41.663 1.00 11.87 306 VAL B N 1
ATOM 4750 C CA . VAL B 1 306 ? 17.475 36.998 41.561 1.00 12.46 306 VAL B CA 1
ATOM 4751 C C . VAL B 1 306 ? 18.474 36.757 40.429 1.00 12.12 306 VAL B C 1
ATOM 4752 O O . VAL B 1 306 ? 19.077 35.728 40.348 1.00 14.24 306 VAL B O 1
ATOM 4756 N N . GLY B 1 307 ? 18.593 37.783 39.576 1.00 13.06 307 GLY B N 1
ATOM 4757 C CA . GLY B 1 307 ? 19.418 37.714 38.374 1.00 13.15 307 GLY B CA 1
ATOM 4758 C C . GLY B 1 307 ? 18.672 37.422 37.092 1.00 13.08 307 GLY B C 1
ATOM 4759 O O . GLY B 1 307 ? 19.309 37.586 36.022 1.00 16.36 307 GLY B O 1
ATOM 4760 N N . LYS B 1 308 ? 17.454 36.936 37.179 1.00 14.07 308 LYS B N 1
ATOM 4761 C CA . LYS B 1 308 ? 16.657 36.755 35.980 1.00 13.98 308 LYS B CA 1
ATOM 4762 C C . LYS B 1 308 ? 16.059 38.054 35.544 1.00 13.48 308 LYS B C 1
ATOM 4763 O O . LYS B 1 308 ? 16.133 39.040 36.270 1.00 16.98 308 LYS B O 1
ATOM 4769 N N . ARG B 1 309 ? 15.533 38.174 34.330 1.00 15.50 309 ARG B N 1
ATOM 4770 C CA . ARG B 1 309 ? 15.048 39.408 33.733 1.00 15.95 309 ARG B CA 1
ATOM 4771 C C . ARG B 1 309 ? 13.493 39.302 33.522 1.00 14.69 309 ARG B C 1
ATOM 4772 O O . ARG B 1 309 ? 13.008 38.378 32.940 1.00 19.23 309 ARG B O 1
ATOM 4780 N N . THR B 1 310 ? 12.782 40.286 34.027 1.00 13.21 310 THR B N 1
ATOM 4781 C CA . THR B 1 310 ? 11.408 40.472 33.670 1.00 12.55 310 THR B CA 1
ATOM 4782 C C . THR B 1 310 ? 11.182 41.823 33.162 1.00 13.18 310 THR B C 1
ATOM 4783 O O . THR B 1 310 ? 12.129 42.602 32.912 1.00 15.47 310 THR B O 1
ATOM 4787 N N . CYS B 1 311 ? 9.932 42.234 32.909 1.00 13.62 311 CYS B N 1
ATOM 4788 C CA . CYS B 1 311 ? 9.659 43.513 32.270 1.00 15.12 311 CYS B CA 1
ATOM 4789 C C . CYS B 1 311 ? 10.246 44.687 32.987 1.00 17.13 311 CYS B C 1
ATOM 4790 O O . CYS B 1 311 ? 10.671 45.651 32.371 1.00 22.74 311 CYS B O 1
ATOM 4793 N N . SER B 1 312 ? 10.353 44.656 34.330 1.00 16.29 312 SER B N 1
ATOM 4794 C CA . SER B 1 312 ? 11.021 45.712 35.074 1.00 20.66 312 SER B CA 1
ATOM 4795 C C . SER B 1 312 ? 12.530 45.645 35.365 1.00 23.48 312 SER B C 1
ATOM 4796 O O . SER B 1 312 ? 13.115 46.447 36.163 1.00 24.71 312 SER B O 1
ATOM 4799 N N . GLY B 1 313 ? 13.151 44.722 34.702 1.00 18.72 313 GLY B N 1
ATOM 4800 C CA . GLY B 1 313 ? 14.525 44.568 34.700 1.00 19.41 313 GLY B CA 1
ATOM 4801 C C . GLY B 1 313 ? 15.050 43.332 35.392 1.00 19.07 313 GLY B C 1
ATOM 4802 O O . GLY B 1 313 ? 14.302 42.355 35.562 1.00 17.67 313 GLY B O 1
ATOM 4803 N N . ILE B 1 314 ? 16.311 43.352 35.863 1.00 16.80 314 ILE B N 1
ATOM 4804 C CA . ILE B 1 314 ? 16.876 42.245 36.538 1.00 16.63 314 ILE B CA 1
ATOM 4805 C C . ILE B 1 314 ? 16.270 42.182 37.913 1.00 14.27 314 ILE B C 1
ATOM 4806 O O . ILE B 1 314 ? 16.171 43.170 38.651 1.00 18.59 314 ILE B O 1
ATOM 4811 N N . VAL B 1 315 ? 15.861 41.010 38.298 1.00 14.54 315 VAL B N 1
ATOM 4812 C CA . VAL B 1 315 ? 15.250 40.748 39.575 1.00 14.51 315 VAL B CA 1
ATOM 4813 C C . VAL B 1 315 ? 16.277 40.844 40.707 1.00 17.38 315 VAL B C 1
ATOM 4814 O O . VAL B 1 315 ? 17.320 40.310 40.643 1.00 16.49 315 VAL B O 1
ATOM 4818 N N . THR B 1 316 ? 15.847 41.562 41.759 1.00 21.06 316 THR B N 1
ATOM 4819 C CA . THR B 1 316 ? 16.642 41.725 43.085 1.00 32.12 316 THR B CA 1
ATOM 4820 C C . THR B 1 316 ? 15.901 41.239 44.350 1.00 35.01 316 THR B C 1
ATOM 4821 O O . THR B 1 316 ? 14.639 41.158 44.325 1.00 36.59 316 THR B O 1
#

Radius of gyration: 27.1 Å; Cα contacts (8 Å, |Δi|>4): 1558; chains: 2; bounding box: 45×67×77 Å